Protein AF-A0A6G2V6T3-F1 (afdb_monomer)

Solvent-accessible surface area (backbone atoms only — not comparable to full-atom values): 23920 Å² total; per-residue (Å²): 106,76,46,55,56,53,33,56,78,58,73,50,61,97,69,52,36,27,87,66,43,69,69,43,69,66,48,55,52,43,40,43,58,43,51,72,74,43,66,86,85,70,82,71,44,48,43,54,63,55,35,51,49,52,37,50,53,50,50,23,40,53,30,24,53,53,44,42,63,89,67,80,68,56,73,69,55,39,53,53,42,13,56,49,45,45,53,40,51,52,49,50,31,48,53,16,72,42,96,53,80,52,29,32,46,56,68,62,43,41,72,65,27,36,65,92,70,36,39,34,62,24,39,48,72,73,45,58,37,37,85,45,94,85,22,28,29,47,59,51,59,70,57,38,18,47,57,25,16,78,67,52,61,57,69,63,47,46,33,73,54,38,49,64,74,54,61,73,78,86,75,85,75,86,70,80,81,72,87,77,86,86,71,85,83,73,78,79,74,76,77,69,81,81,74,74,64,65,57,79,85,68,46,52,27,56,40,38,29,49,56,47,40,26,71,78,64,33,61,65,55,34,41,49,55,49,42,53,32,54,58,45,52,74,60,41,75,81,76,79,89,73,74,91,59,94,86,78,82,79,84,46,72,54,36,54,57,46,32,49,47,49,49,51,59,37,50,50,63,41,58,63,32,66,88,37,45,68,50,51,52,52,52,35,53,50,27,30,50,37,2,58,76,48,71,20,72,18,42,39,79,73,41,43,76,67,41,40,71,51,74,68,52,42,43,56,59,70,68,62,46,50,56,50,43,66,61,34,37,42,22,28,37,54,98,65,99,63,74,77,64,74,31,43,60,43,50,48,53,52,46,35,71,76,38,40,81,69,39,48,48,60,43,53,71,34,62,82,37,74,55,55,33,31,48,59,93,85,53,92,71,64,55,24,50,16,55,51,39,52,51,49,48,63,76,49,37,88,76,46,52,70,59,43,52,54,31,32,62,73,56,74,39,73,73,32,52,57,51,50,64,74,72,109

Mean predicted aligned error: 9.25 Å

Structure (mmCIF, N/CA/C/O backbone):
data_AF-A0A6G2V6T3-F1
#
_entry.id   AF-A0A6G2V6T3-F1
#
loop_
_atom_site.group_PDB
_atom_site.id
_atom_site.type_symbol
_atom_site.label_atom_id
_atom_site.label_alt_id
_atom_site.label_comp_id
_atom_site.label_asym_id
_atom_site.label_entity_id
_atom_site.label_seq_id
_atom_site.pdbx_PDB_ins_code
_atom_site.Cartn_x
_atom_site.Cartn_y
_atom_site.Cartn_z
_atom_site.occupancy
_atom_site.B_iso_or_equiv
_atom_site.auth_seq_id
_atom_site.auth_comp_id
_atom_site.auth_asym_id
_atom_site.auth_atom_id
_atom_site.pdbx_PDB_model_num
ATOM 1 N N . GLY A 1 1 ? -10.743 -11.309 -11.842 1.00 56.31 1 GLY A N 1
ATOM 2 C CA . GLY A 1 1 ? -9.610 -11.530 -10.907 1.00 56.31 1 GLY A CA 1
ATOM 3 C C . GLY A 1 1 ? -10.075 -12.140 -9.587 1.00 56.31 1 GLY A C 1
ATOM 4 O O . GLY A 1 1 ? -11.272 -12.192 -9.345 1.00 56.31 1 GLY A O 1
ATOM 5 N N . GLN A 1 2 ? -9.161 -12.601 -8.718 1.00 62.03 2 GLN A N 1
ATOM 6 C CA . GLN A 1 2 ? -9.520 -13.155 -7.392 1.00 62.03 2 GLN A CA 1
ATOM 7 C C . GLN A 1 2 ? -10.295 -12.145 -6.517 1.00 62.03 2 GLN A C 1
ATOM 9 O O . GLN A 1 2 ? -11.253 -12.529 -5.854 1.00 62.03 2 GLN A O 1
ATOM 14 N N . ALA A 1 3 ? -9.945 -10.853 -6.586 1.00 60.94 3 ALA A N 1
ATOM 15 C CA . ALA A 1 3 ? -10.641 -9.782 -5.866 1.00 60.94 3 ALA A CA 1
ATOM 16 C C . ALA A 1 3 ? -12.095 -9.571 -6.335 1.00 60.94 3 ALA A C 1
ATOM 18 O O . ALA A 1 3 ? -12.978 -9.356 -5.512 1.00 60.94 3 ALA A O 1
ATOM 19 N N . GLU A 1 4 ? -12.374 -9.701 -7.637 1.00 64.94 4 GLU A N 1
ATOM 20 C CA . GLU A 1 4 ? -13.741 -9.597 -8.179 1.00 64.94 4 GLU A CA 1
ATOM 21 C C . GLU A 1 4 ? -14.636 -10.734 -7.677 1.00 64.94 4 GLU A C 1
ATOM 23 O O . GLU A 1 4 ? -15.743 -10.473 -7.222 1.00 64.94 4 GLU A O 1
ATOM 28 N N . ARG A 1 5 ? -14.125 -11.974 -7.657 1.00 70.31 5 ARG A N 1
ATOM 29 C CA . ARG A 1 5 ? -14.864 -13.131 -7.120 1.00 70.31 5 ARG A CA 1
ATOM 30 C C . ARG A 1 5 ? -15.135 -12.996 -5.621 1.00 70.31 5 ARG A C 1
ATOM 32 O O . ARG A 1 5 ? -16.217 -13.339 -5.158 1.00 70.31 5 ARG A O 1
ATOM 39 N N . ALA A 1 6 ? -14.165 -12.481 -4.861 1.00 72.25 6 ALA A N 1
ATOM 40 C CA . ALA A 1 6 ? -14.347 -12.206 -3.436 1.00 72.25 6 ALA A CA 1
ATOM 41 C C . ALA A 1 6 ? -15.413 -11.122 -3.202 1.00 72.25 6 ALA A C 1
ATOM 43 O O . ALA A 1 6 ? -16.252 -11.256 -2.317 1.00 72.25 6 ALA A O 1
ATOM 44 N N . ARG A 1 7 ? -15.414 -10.072 -4.031 1.00 76.06 7 ARG A N 1
ATOM 45 C CA . ARG A 1 7 ? -16.394 -8.983 -3.986 1.00 76.06 7 ARG A CA 1
ATOM 46 C C . ARG A 1 7 ? -17.814 -9.468 -4.312 1.00 76.06 7 ARG A C 1
ATOM 48 O O . ARG A 1 7 ? -18.748 -9.099 -3.605 1.00 76.06 7 ARG A O 1
ATOM 55 N N . GLU A 1 8 ? -17.967 -10.308 -5.335 1.00 77.19 8 GLU A N 1
ATOM 56 C CA . GLU A 1 8 ? -19.244 -10.939 -5.703 1.00 77.19 8 GLU A CA 1
ATOM 57 C C . GLU A 1 8 ? -19.779 -11.838 -4.584 1.00 77.19 8 GLU A C 1
ATOM 59 O O . GLU A 1 8 ? -20.947 -11.726 -4.218 1.00 77.19 8 GLU A O 1
ATOM 64 N N . GLY A 1 9 ? -18.918 -12.662 -3.977 1.00 79.62 9 GLY A N 1
ATOM 65 C CA . GLY A 1 9 ? -19.294 -13.517 -2.846 1.00 79.62 9 GLY A CA 1
ATOM 66 C C . GLY A 1 9 ? -19.734 -12.747 -1.594 1.00 79.62 9 GLY A C 1
ATOM 67 O O . GLY A 1 9 ? -20.492 -13.279 -0.789 1.00 79.62 9 GLY A O 1
ATOM 68 N N . LEU A 1 10 ? -19.294 -11.494 -1.445 1.00 82.50 10 LEU A N 1
ATOM 69 C CA . LEU A 1 10 ? -19.676 -10.591 -0.353 1.00 82.50 10 LEU A CA 1
ATOM 70 C C . LEU A 1 10 ? -20.855 -9.665 -0.710 1.00 82.50 10 LEU A C 1
ATOM 72 O O . LEU A 1 10 ? -21.220 -8.814 0.098 1.00 82.50 10 LEU A O 1
ATOM 76 N N . GLY A 1 11 ? -21.435 -9.783 -1.912 1.00 81.56 11 GLY A N 1
ATOM 77 C CA . GLY A 1 11 ? -22.571 -8.960 -2.344 1.00 81.56 11 GLY A CA 1
ATOM 78 C C . GLY A 1 11 ? -22.246 -7.473 -2.546 1.00 81.56 11 GLY A C 1
ATOM 79 O O . GLY A 1 11 ? -23.140 -6.630 -2.484 1.00 81.56 11 GLY A O 1
ATOM 80 N N . LEU A 1 12 ? -20.977 -7.119 -2.776 1.00 83.31 12 LEU A N 1
ATOM 81 C CA . LEU A 1 12 ? -20.542 -5.726 -2.914 1.00 83.31 12 LEU A CA 1
ATOM 82 C C . LEU A 1 12 ? -20.558 -5.261 -4.391 1.00 83.31 12 LEU A C 1
ATOM 84 O O . LEU A 1 12 ? -19.921 -5.889 -5.239 1.00 83.31 12 LEU A O 1
ATOM 88 N N . PRO A 1 13 ? -21.199 -4.127 -4.739 1.00 81.88 13 PRO A N 1
ATOM 89 C CA . PRO A 1 13 ? -21.112 -3.510 -6.072 1.00 81.88 13 PRO A CA 1
ATOM 90 C C . PRO A 1 13 ? -19.668 -3.194 -6.532 1.00 81.88 13 PRO A C 1
ATOM 92 O O . PRO A 1 13 ? -18.803 -2.985 -5.678 1.00 81.88 13 PRO A O 1
ATOM 95 N N . PRO A 1 14 ? -19.383 -3.110 -7.850 1.00 72.25 14 PRO A N 1
ATOM 96 C CA . PRO A 1 14 ? -18.026 -2.900 -8.390 1.00 72.25 14 PRO A CA 1
ATOM 97 C C . PRO A 1 14 ? -17.362 -1.606 -7.933 1.00 72.25 14 PRO A C 1
ATOM 99 O O . PRO A 1 14 ? -16.160 -1.585 -7.697 1.00 72.25 14 PRO A O 1
ATOM 102 N N . ASP A 1 15 ? -18.168 -0.586 -7.668 1.00 81.81 15 ASP A N 1
ATOM 103 C CA . ASP A 1 15 ? -17.712 0.740 -7.272 1.00 81.81 15 ASP A CA 1
ATOM 104 C C . ASP A 1 15 ? -17.878 0.999 -5.766 1.00 81.81 15 ASP A C 1
ATOM 106 O O . ASP A 1 15 ? -18.155 2.114 -5.327 1.00 81.81 15 ASP A O 1
ATOM 110 N N . SER A 1 16 ? -17.770 -0.050 -4.949 1.00 84.31 16 SER A N 1
ATOM 111 C CA . SER A 1 16 ? -18.015 0.056 -3.505 1.00 84.31 16 SER A CA 1
ATOM 112 C C . SER A 1 16 ? -16.891 0.725 -2.716 1.00 84.31 16 SER A C 1
ATOM 114 O O . SER A 1 16 ? -17.124 1.135 -1.584 1.00 84.31 16 SER A O 1
ATOM 116 N N . LEU A 1 17 ? -15.696 0.826 -3.294 1.00 88.88 17 LEU A N 1
ATOM 117 C CA . LEU A 1 17 ? -14.502 1.406 -2.681 1.00 88.88 17 LEU A CA 1
ATOM 118 C C . LEU A 1 17 ? -13.908 2.480 -3.594 1.00 88.88 17 LEU A C 1
ATOM 120 O O . LEU A 1 17 ? -14.140 2.481 -4.806 1.00 88.88 17 LEU A O 1
ATOM 124 N N . ALA A 1 18 ? -13.119 3.379 -3.012 1.00 88.62 18 ALA A N 1
ATOM 125 C CA . ALA A 1 18 ? -12.293 4.307 -3.772 1.00 88.62 18 ALA A CA 1
ATOM 126 C C . ALA A 1 18 ? -11.314 3.544 -4.685 1.00 88.62 18 ALA A C 1
ATOM 128 O O . ALA A 1 18 ? -10.826 2.460 -4.343 1.00 88.62 18 ALA A O 1
ATOM 129 N N . ALA A 1 19 ? -10.998 4.127 -5.844 1.00 85.00 19 ALA A N 1
ATOM 130 C CA . ALA A 1 19 ? -10.073 3.526 -6.801 1.00 85.00 19 ALA A CA 1
ATOM 131 C C . ALA A 1 19 ? -8.727 3.186 -6.131 1.00 85.00 19 ALA A C 1
ATOM 133 O O . ALA A 1 19 ? -8.138 4.012 -5.437 1.00 85.00 19 ALA A O 1
ATOM 134 N N . GLY A 1 20 ? -8.247 1.955 -6.334 1.00 80.88 20 GLY A N 1
ATOM 135 C CA . GLY A 1 20 ? -6.989 1.461 -5.766 1.00 80.88 20 GLY A CA 1
ATOM 136 C C . GLY A 1 20 ? -7.123 0.682 -4.451 1.00 80.88 20 GLY A C 1
ATOM 137 O O . GLY A 1 20 ? -6.195 -0.060 -4.114 1.00 80.88 20 GLY A O 1
ATOM 138 N N . HIS A 1 21 ? -8.263 0.768 -3.757 1.00 84.25 21 HIS A N 1
ATOM 139 C CA . HIS A 1 21 ? -8.524 0.085 -2.477 1.00 84.25 21 HIS A CA 1
ATOM 140 C C . HIS A 1 21 ? -9.318 -1.228 -2.613 1.00 84.25 21 HIS A C 1
ATOM 142 O O . HIS A 1 21 ? -9.466 -1.984 -1.656 1.00 84.25 21 HIS A O 1
ATOM 148 N N . ASP A 1 22 ? -9.778 -1.542 -3.819 1.00 76.88 22 ASP A N 1
ATOM 149 C CA . ASP A 1 22 ? -10.657 -2.657 -4.190 1.00 76.88 22 ASP A CA 1
ATOM 150 C C . ASP A 1 22 ? -9.998 -4.049 -4.190 1.00 76.88 22 ASP A C 1
ATOM 152 O O . ASP A 1 22 ? -10.670 -5.062 -4.380 1.00 76.88 22 ASP A O 1
ATOM 156 N N . ARG A 1 23 ? -8.681 -4.122 -3.972 1.00 73.88 23 ARG A N 1
ATOM 157 C CA . ARG A 1 23 ? -7.910 -5.376 -4.047 1.00 73.88 23 ARG A CA 1
ATOM 158 C C . ARG A 1 23 ? -7.679 -6.058 -2.705 1.00 73.88 23 ARG A C 1
ATOM 160 O O . ARG A 1 23 ? -7.246 -7.207 -2.703 1.00 73.88 23 ARG A O 1
ATOM 167 N N . HIS A 1 24 ? -7.909 -5.369 -1.588 1.00 82.50 24 HIS A N 1
ATOM 168 C CA . HIS A 1 24 ? -7.526 -5.873 -0.273 1.00 82.50 24 HIS A CA 1
ATOM 169 C C . HIS A 1 24 ? -8.640 -6.745 0.344 1.00 82.50 24 HIS A C 1
ATOM 171 O O . HIS A 1 24 ? -9.703 -6.209 0.672 1.00 82.50 24 HIS A O 1
ATOM 177 N N . PRO A 1 25 ? -8.432 -8.064 0.557 1.00 86.81 25 PRO A N 1
ATOM 178 C CA . PRO A 1 25 ? -9.495 -8.966 1.013 1.00 86.81 25 PRO A CA 1
ATOM 179 C C . PRO A 1 25 ? -10.106 -8.567 2.360 1.00 86.81 25 PRO A C 1
ATOM 181 O O . PRO A 1 25 ? -11.326 -8.603 2.509 1.00 86.81 25 PRO A O 1
ATOM 184 N N . LEU A 1 26 ? -9.278 -8.134 3.324 1.00 90.44 26 LEU A N 1
ATOM 185 C CA . LEU A 1 26 ? -9.786 -7.665 4.616 1.00 90.44 26 LEU A CA 1
ATOM 186 C C . LEU A 1 26 ? -10.679 -6.429 4.458 1.00 90.44 26 LEU A C 1
ATOM 188 O O . LEU A 1 26 ? -11.773 -6.409 5.006 1.00 90.44 26 LEU A O 1
ATOM 192 N N . THR A 1 27 ? -10.269 -5.428 3.672 1.00 92.12 27 THR A N 1
ATOM 193 C CA . THR A 1 27 ? -11.078 -4.223 3.431 1.00 92.12 27 THR A CA 1
ATOM 194 C C . THR A 1 27 ? -12.445 -4.569 2.850 1.00 92.12 27 THR A C 1
ATOM 196 O O . THR A 1 27 ? -13.445 -4.026 3.307 1.00 92.12 27 THR A O 1
ATOM 199 N N . LEU A 1 28 ? -12.513 -5.499 1.891 1.00 91.25 28 LEU A N 1
ATOM 200 C CA . LEU A 1 28 ? -13.787 -5.947 1.323 1.00 91.25 28 LEU A CA 1
ATOM 201 C C . LEU A 1 28 ? -14.679 -6.603 2.384 1.00 91.25 28 LEU A C 1
ATOM 203 O O . LEU A 1 28 ? -15.858 -6.274 2.479 1.00 91.25 28 LEU A O 1
ATOM 207 N N . ARG A 1 29 ? -14.117 -7.489 3.214 1.00 92.50 29 ARG A N 1
ATOM 208 C CA . ARG A 1 29 ? -14.864 -8.145 4.294 1.00 92.50 29 ARG A CA 1
ATOM 209 C C . ARG A 1 29 ? -15.392 -7.138 5.318 1.00 92.50 29 ARG A C 1
ATOM 211 O O . ARG A 1 29 ? -16.580 -7.153 5.619 1.00 92.50 29 ARG A O 1
ATOM 218 N N . LEU A 1 30 ? -14.534 -6.248 5.817 1.00 94.69 30 LEU A N 1
ATOM 219 C CA . LEU A 1 30 ? -14.933 -5.251 6.814 1.00 94.69 30 LEU A CA 1
ATOM 220 C C . LEU A 1 30 ? -15.953 -4.259 6.243 1.00 94.69 30 LEU A C 1
ATOM 222 O O . LEU A 1 30 ? -16.875 -3.862 6.949 1.00 94.69 30 LEU A O 1
ATOM 226 N N . LEU A 1 31 ? -15.845 -3.899 4.959 1.00 94.25 31 LEU A N 1
ATOM 227 C CA . LEU A 1 31 ? -16.850 -3.070 4.297 1.00 94.25 31 LEU A CA 1
ATOM 228 C C . LEU A 1 31 ? -18.212 -3.769 4.232 1.00 94.25 31 LEU A C 1
ATOM 230 O O . LEU A 1 31 ? -19.227 -3.110 4.446 1.00 94.25 31 LEU A O 1
ATOM 234 N N . ALA A 1 32 ? -18.249 -5.071 3.937 1.00 92.62 32 ALA A N 1
ATOM 235 C CA . ALA A 1 32 ? -19.496 -5.832 3.932 1.00 92.62 32 ALA A CA 1
ATOM 236 C C . ALA A 1 32 ? -20.159 -5.820 5.321 1.00 92.62 32 ALA A C 1
ATOM 238 O O . ALA A 1 32 ? -21.333 -5.475 5.427 1.00 92.62 32 ALA A O 1
ATOM 239 N N . GLU A 1 33 ? -19.384 -6.071 6.383 1.00 93.81 33 GLU A N 1
ATOM 240 C CA . GLU A 1 33 ? -19.866 -6.018 7.773 1.00 93.81 33 GLU A CA 1
ATOM 241 C C . GLU A 1 33 ? -20.376 -4.617 8.166 1.00 93.81 33 GLU A C 1
ATOM 243 O O . GLU A 1 33 ? -21.409 -4.482 8.824 1.00 93.81 33 GLU A O 1
ATOM 248 N N . VAL A 1 34 ? -19.680 -3.556 7.739 1.00 95.19 34 VAL A N 1
ATOM 249 C CA . VAL A 1 34 ? -20.107 -2.167 7.973 1.00 95.19 34 VAL A CA 1
ATOM 250 C C . VAL A 1 34 ? -21.399 -1.850 7.223 1.00 95.19 34 VAL A C 1
ATOM 252 O O . VAL A 1 34 ? -22.302 -1.249 7.799 1.00 95.19 34 VAL A O 1
ATOM 255 N N . ARG A 1 35 ? -21.524 -2.261 5.956 1.00 93.06 35 ARG A N 1
ATOM 256 C CA . ARG A 1 35 ? -22.726 -2.005 5.150 1.00 93.06 35 ARG A CA 1
ATOM 257 C C . ARG A 1 35 ? -23.951 -2.754 5.652 1.00 93.06 35 ARG A C 1
ATOM 259 O O . ARG A 1 35 ? -25.036 -2.195 5.592 1.00 93.06 35 ARG A O 1
ATOM 266 N N . GLU A 1 36 ? -23.781 -3.962 6.180 1.00 93.25 36 GLU A N 1
ATOM 267 C CA . GLU A 1 36 ? -24.866 -4.710 6.827 1.00 93.25 36 GLU A CA 1
ATOM 268 C C . GLU A 1 36 ? -25.407 -3.980 8.070 1.00 93.25 36 GLU A C 1
ATOM 270 O O . GLU A 1 36 ? -26.600 -4.035 8.362 1.00 93.25 36 GLU A O 1
ATOM 275 N N . ALA A 1 37 ? -24.543 -3.264 8.796 1.00 92.81 37 ALA A N 1
ATOM 276 C CA . ALA A 1 37 ? -24.926 -2.512 9.989 1.00 92.81 37 ALA A CA 1
ATOM 277 C C . ALA A 1 37 ? -25.510 -1.115 9.698 1.00 92.81 37 ALA A C 1
ATOM 279 O O . ALA A 1 37 ? -26.073 -0.486 10.599 1.00 92.81 37 ALA A O 1
ATOM 280 N N . LEU A 1 38 ? -25.353 -0.609 8.473 1.00 90.50 38 LEU A N 1
ATOM 281 C CA . LEU A 1 38 ? -25.844 0.699 8.045 1.00 90.50 38 LEU A CA 1
ATOM 282 C C . LEU A 1 38 ? -27.204 0.578 7.339 1.00 90.50 38 LEU A C 1
ATOM 284 O O . LEU A 1 38 ? -27.569 -0.500 6.870 1.00 90.50 38 LEU A O 1
ATOM 288 N N . PRO A 1 39 ? -27.979 1.675 7.232 1.00 89.69 39 PRO A N 1
ATOM 289 C CA . PRO A 1 39 ? -29.172 1.684 6.398 1.00 89.69 39 PRO A CA 1
ATOM 290 C C . PRO A 1 39 ? -28.855 1.245 4.957 1.00 89.69 39 PRO A C 1
ATOM 292 O O . PRO A 1 39 ? -27.795 1.625 4.432 1.00 89.69 39 PRO A O 1
ATOM 295 N N . PRO A 1 40 ? -29.772 0.506 4.298 1.00 82.94 40 PRO A N 1
ATOM 296 C CA . PRO A 1 40 ? -29.668 0.228 2.871 1.00 82.94 40 PRO A CA 1
ATOM 297 C C . PRO A 1 40 ? -29.412 1.519 2.083 1.00 82.94 40 PRO A C 1
ATOM 299 O O . PRO A 1 40 ? -29.881 2.590 2.469 1.00 82.94 40 PRO A O 1
ATOM 302 N N . ASP A 1 41 ? -28.639 1.417 1.002 1.00 80.00 41 ASP A N 1
ATOM 303 C CA . ASP A 1 41 ? -28.307 2.531 0.101 1.00 80.00 41 ASP A CA 1
ATOM 304 C C . ASP A 1 41 ? -27.472 3.672 0.712 1.00 80.00 41 ASP A C 1
ATOM 306 O O . ASP A 1 41 ? -27.398 4.759 0.136 1.00 80.00 41 ASP A O 1
ATOM 310 N N . THR A 1 42 ? -26.787 3.440 1.842 1.00 85.81 42 THR A N 1
ATOM 311 C CA . THR A 1 42 ? -25.828 4.420 2.379 1.00 85.81 42 THR A CA 1
ATOM 312 C C . THR A 1 42 ? -24.780 4.768 1.306 1.00 85.81 42 THR A C 1
ATOM 314 O O . THR A 1 42 ? -24.037 3.881 0.866 1.00 85.81 42 THR A O 1
ATOM 317 N N . PRO A 1 43 ? -24.704 6.038 0.859 1.00 82.50 43 PRO A N 1
ATOM 318 C CA . PRO A 1 43 ? -23.840 6.425 -0.246 1.00 82.50 43 PRO A CA 1
ATOM 319 C C . PRO A 1 43 ? -22.373 6.474 0.187 1.00 82.50 43 PRO A C 1
ATOM 321 O O . PRO A 1 43 ? -22.055 6.730 1.347 1.00 82.50 43 PRO A O 1
ATOM 324 N N . GLY A 1 44 ? -21.465 6.296 -0.773 1.00 87.25 44 GLY A N 1
ATOM 325 C CA . GLY A 1 44 ? -20.031 6.500 -0.571 1.00 87.25 44 GLY A CA 1
ATOM 326 C C . GLY A 1 44 ? -19.168 5.410 -1.196 1.00 87.25 44 GLY A C 1
ATOM 327 O O . GLY A 1 44 ? -19.592 4.267 -1.377 1.00 87.25 44 GLY A O 1
ATOM 328 N N . ARG A 1 45 ? -17.931 5.789 -1.519 1.00 91.50 45 ARG A N 1
ATOM 329 C CA . ARG A 1 45 ? -16.888 4.899 -2.038 1.00 91.50 45 ARG A CA 1
ATOM 330 C C . ARG A 1 45 ? -15.663 5.018 -1.131 1.00 91.50 45 ARG A C 1
ATOM 332 O O . ARG A 1 45 ? -14.713 5.696 -1.517 1.00 91.50 45 ARG A O 1
ATOM 339 N N . PRO A 1 46 ? -15.715 4.469 0.095 1.00 93.56 46 PRO A N 1
ATOM 340 C CA . PRO A 1 46 ? -14.671 4.715 1.073 1.00 93.56 46 PRO A CA 1
ATOM 341 C C . PRO A 1 46 ? -13.316 4.143 0.642 1.00 93.56 46 PRO A C 1
ATOM 343 O O . PRO A 1 46 ? -13.244 3.153 -0.091 1.00 93.56 46 PRO A O 1
ATOM 346 N N . GLY A 1 47 ? -12.233 4.757 1.106 1.00 91.31 47 GLY A N 1
ATOM 347 C CA . GLY A 1 47 ? -10.899 4.155 1.098 1.00 91.31 47 GLY A CA 1
ATOM 348 C C . GLY A 1 47 ? -10.750 3.078 2.179 1.00 91.31 47 GLY A C 1
ATOM 349 O O . GLY A 1 47 ? -11.594 2.938 3.065 1.00 91.31 47 GLY A O 1
ATOM 350 N N . THR A 1 48 ? -9.648 2.326 2.148 1.00 91.44 48 THR A N 1
ATOM 351 C CA . THR A 1 48 ? -9.355 1.264 3.136 1.00 91.44 48 THR A CA 1
ATOM 352 C C . THR A 1 48 ? -9.428 1.765 4.577 1.00 91.44 48 THR A C 1
ATOM 354 O O . THR A 1 48 ? -9.941 1.082 5.456 1.00 91.44 48 THR A O 1
ATOM 357 N N . GLU A 1 49 ? -8.943 2.970 4.829 1.00 90.81 49 GLU A N 1
ATOM 358 C CA . GLU A 1 49 ? -8.822 3.526 6.170 1.00 90.81 49 GLU A CA 1
ATOM 359 C C . GLU A 1 49 ? -10.137 4.092 6.686 1.00 90.81 49 GLU A C 1
ATOM 361 O O . GLU A 1 49 ? -10.402 4.020 7.881 1.00 90.81 49 GLU A O 1
ATOM 366 N N . GLU A 1 50 ? -10.985 4.595 5.791 1.00 93.69 50 GLU A N 1
ATOM 367 C CA . GLU A 1 50 ? -12.362 4.956 6.129 1.00 93.69 50 GLU A CA 1
ATOM 368 C C . GLU A 1 50 ? -13.165 3.702 6.481 1.00 93.69 50 GLU A C 1
ATOM 370 O O . GLU A 1 50 ? -13.940 3.723 7.434 1.00 93.69 50 GLU A O 1
ATOM 375 N N . VAL A 1 51 ? -12.920 2.582 5.789 1.00 95.69 51 VAL A N 1
ATOM 376 C CA . VAL A 1 51 ? -13.493 1.281 6.164 1.00 95.69 51 VAL A CA 1
ATOM 377 C C . VAL A 1 51 ? -12.984 0.819 7.526 1.00 95.69 51 VAL A C 1
ATOM 379 O O . VAL A 1 51 ? -13.785 0.380 8.346 1.00 95.69 51 VAL A O 1
ATOM 382 N N . PHE A 1 52 ? -11.682 0.930 7.803 1.00 95.81 52 PHE A N 1
ATOM 383 C CA . PHE A 1 52 ? -11.130 0.555 9.109 1.00 95.81 52 PHE A CA 1
ATOM 384 C C . PHE A 1 52 ? -11.680 1.430 10.242 1.00 95.81 52 PHE A 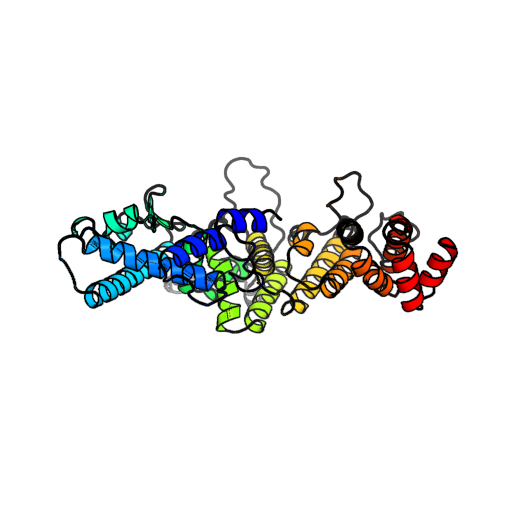C 1
ATOM 386 O O . PHE A 1 52 ? -12.033 0.897 11.293 1.00 95.81 52 PHE A O 1
ATOM 393 N N . ALA A 1 53 ? -11.827 2.738 10.018 1.00 95.62 53 ALA A N 1
ATOM 394 C CA . ALA A 1 53 ? -12.445 3.650 10.977 1.00 95.62 53 ALA A CA 1
ATOM 395 C C . ALA A 1 53 ? -13.923 3.313 11.218 1.00 95.62 53 ALA A C 1
ATOM 397 O O . ALA A 1 53 ? -14.327 3.140 12.365 1.00 95.62 53 ALA A O 1
ATOM 398 N N . ALA A 1 54 ? -14.709 3.127 10.153 1.00 96.62 54 ALA A N 1
ATOM 399 C CA . ALA A 1 54 ? -16.123 2.775 10.266 1.00 96.62 54 ALA A CA 1
ATOM 400 C C . ALA A 1 54 ? -16.331 1.410 10.942 1.00 96.62 54 ALA A C 1
ATOM 402 O O . ALA A 1 54 ? -17.240 1.249 11.757 1.00 96.62 54 ALA A O 1
ATOM 403 N N . HIS A 1 55 ? -15.471 0.433 10.644 1.00 97.00 55 HIS A N 1
ATOM 404 C CA . HIS A 1 55 ? -15.485 -0.859 11.319 1.00 97.00 55 HIS A CA 1
ATOM 405 C C . HIS A 1 55 ? -15.143 -0.708 12.806 1.00 97.00 55 HIS A C 1
ATOM 407 O O . HIS A 1 55 ? -15.865 -1.237 13.647 1.00 97.00 55 HIS A O 1
ATOM 413 N N . LEU A 1 56 ? -14.106 0.058 13.161 1.00 97.56 56 LEU A N 1
ATOM 414 C CA . LEU A 1 56 ? -13.759 0.314 14.560 1.00 97.56 56 LEU A CA 1
ATOM 415 C C . LEU A 1 56 ? 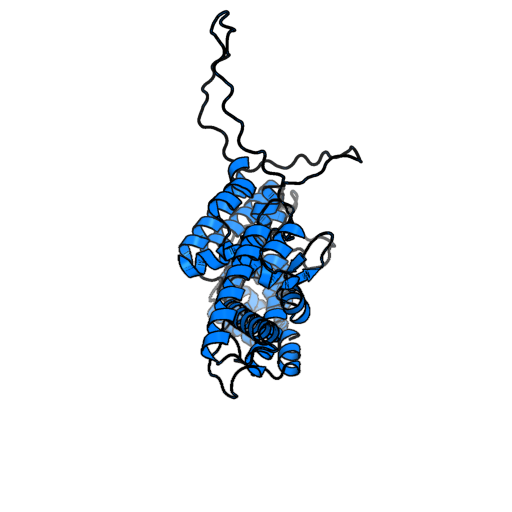-14.908 0.990 15.327 1.00 97.56 56 LEU A C 1
ATOM 417 O O . LEU A 1 56 ? -15.221 0.571 16.444 1.00 97.56 56 LEU A O 1
ATOM 421 N N . ASP A 1 57 ? -15.563 1.985 14.728 1.00 97.31 57 ASP A N 1
ATOM 422 C CA . ASP A 1 57 ? -16.727 2.658 15.313 1.00 97.31 57 ASP A CA 1
ATOM 423 C C . ASP A 1 57 ? -17.894 1.683 15.528 1.00 97.31 57 ASP A C 1
ATOM 425 O O . ASP A 1 57 ? -18.506 1.669 16.604 1.00 97.31 57 ASP A O 1
ATOM 429 N N . LEU A 1 58 ? -18.165 0.813 14.547 1.00 97.19 58 LEU A N 1
ATOM 430 C CA . LEU A 1 58 ? -19.161 -0.254 14.658 1.00 97.19 58 LEU A CA 1
ATOM 431 C C . LEU A 1 58 ? -18.829 -1.216 15.808 1.00 97.19 58 LEU A C 1
ATOM 433 O O . LEU A 1 58 ? -19.707 -1.535 16.614 1.00 97.19 58 LEU A O 1
ATOM 437 N N . MET A 1 59 ? -17.571 -1.644 15.928 1.00 98.06 59 MET A N 1
ATOM 438 C CA . MET A 1 59 ? -17.124 -2.518 17.014 1.00 98.06 59 MET A CA 1
ATOM 439 C C . MET A 1 59 ? -17.282 -1.845 18.378 1.00 98.06 59 MET A C 1
ATOM 441 O O . MET A 1 59 ? -17.832 -2.443 19.304 1.00 98.06 59 MET A O 1
ATOM 445 N N . CYS A 1 60 ? -16.887 -0.577 18.506 1.00 98.19 60 CYS A N 1
ATOM 446 C CA . CYS A 1 60 ? -17.046 0.183 19.746 1.00 98.19 60 CYS A CA 1
ATOM 447 C C . CYS A 1 60 ? -18.522 0.343 20.133 1.00 98.19 60 CYS A C 1
ATOM 449 O O . CYS A 1 60 ? -18.866 0.250 21.315 1.00 98.19 60 CYS A O 1
ATOM 451 N N . LEU A 1 61 ? -19.408 0.530 19.149 1.00 97.12 61 LEU A N 1
ATOM 452 C CA . LEU A 1 61 ? -20.851 0.579 19.363 1.00 97.12 61 LEU A CA 1
ATOM 453 C C . LEU A 1 61 ? -21.408 -0.771 19.836 1.00 97.12 61 LEU A C 1
ATOM 455 O O . LEU A 1 61 ? -22.141 -0.803 20.826 1.00 97.12 61 LEU A O 1
ATOM 459 N N . ARG A 1 62 ? -21.043 -1.882 19.182 1.00 97.06 62 ARG A N 1
ATOM 460 C CA . ARG A 1 62 ? -21.472 -3.238 19.576 1.00 97.06 62 ARG A CA 1
ATOM 461 C C . ARG A 1 62 ? -21.006 -3.593 20.990 1.00 97.06 62 ARG A C 1
ATOM 463 O O . ARG A 1 62 ? -21.809 -4.042 21.810 1.00 97.06 62 ARG A O 1
ATOM 470 N N . ILE A 1 63 ? -19.749 -3.290 21.314 1.00 97.81 63 ILE A N 1
ATOM 471 C CA . ILE A 1 63 ? -19.183 -3.479 22.657 1.00 97.81 63 ILE A CA 1
ATOM 472 C C . ILE A 1 63 ? -19.953 -2.644 23.688 1.00 97.81 63 ILE A C 1
ATOM 474 O O . ILE A 1 63 ? -20.334 -3.163 24.736 1.00 97.81 63 ILE A O 1
ATOM 478 N N . ALA A 1 64 ? -20.247 -1.373 23.397 1.00 97.00 64 ALA A N 1
ATOM 479 C CA . ALA A 1 64 ? -21.018 -0.513 24.294 1.00 97.00 64 ALA A CA 1
ATOM 480 C C . ALA A 1 64 ? -22.444 -1.033 24.539 1.00 97.00 64 ALA A C 1
ATOM 482 O O . ALA A 1 64 ? -22.907 -1.044 25.681 1.00 97.00 64 ALA A O 1
ATOM 483 N N . VAL A 1 65 ? -23.132 -1.497 23.490 1.00 95.38 65 VAL A N 1
ATOM 484 C CA . VAL A 1 65 ? -24.456 -2.130 23.607 1.00 95.38 65 VAL A CA 1
ATOM 485 C C . VAL A 1 65 ? -24.385 -3.361 24.510 1.00 95.38 65 VAL A C 1
ATOM 487 O O . VAL A 1 65 ? -25.236 -3.527 25.384 1.00 95.38 65 VAL A O 1
ATOM 490 N N . ARG A 1 66 ? -23.348 -4.189 24.354 1.00 95.38 66 ARG A N 1
ATOM 491 C CA . ARG A 1 66 ? -23.152 -5.397 25.161 1.00 95.38 66 ARG A CA 1
ATOM 492 C C . ARG A 1 66 ? -22.828 -5.092 26.621 1.00 95.38 66 ARG A C 1
ATOM 494 O O . ARG A 1 66 ? -23.409 -5.718 27.498 1.00 95.38 66 ARG A O 1
ATOM 501 N N . ILE A 1 67 ? -21.964 -4.115 26.896 1.00 95.19 67 ILE A N 1
ATOM 502 C CA . ILE A 1 67 ? -21.662 -3.668 28.268 1.00 95.19 67 ILE A CA 1
ATOM 503 C C . ILE A 1 67 ? -22.928 -3.157 28.957 1.00 95.19 67 ILE A C 1
ATOM 505 O O . ILE A 1 67 ? -23.141 -3.398 30.142 1.00 95.19 67 ILE A O 1
ATOM 509 N N . ALA A 1 68 ? -23.784 -2.448 28.223 1.00 93.31 68 ALA A N 1
ATOM 510 C CA . ALA A 1 68 ? -25.000 -1.895 28.792 1.00 93.31 68 ALA A CA 1
ATOM 511 C C . ALA A 1 68 ? -26.183 -2.878 28.828 1.00 93.31 68 ALA A C 1
ATOM 513 O O . ALA A 1 68 ? -27.274 -2.507 29.288 1.00 93.31 68 ALA A O 1
ATOM 514 N N . ALA A 1 69 ? -25.984 -4.126 28.387 1.00 85.81 69 ALA A N 1
ATOM 515 C CA . ALA A 1 69 ? -26.985 -5.176 28.475 1.00 85.81 69 ALA A CA 1
ATOM 516 C C . ALA A 1 69 ? -27.398 -5.361 29.946 1.00 85.81 69 ALA A C 1
ATOM 518 O O . ALA A 1 69 ? -26.595 -5.720 30.799 1.00 85.81 69 ALA A O 1
ATOM 519 N N . GLY A 1 70 ? -28.659 -5.049 30.254 1.00 78.81 70 GLY A N 1
ATOM 520 C CA . GLY A 1 70 ? -29.216 -5.112 31.611 1.00 78.81 70 GLY A CA 1
ATOM 521 C C . GLY A 1 70 ? -29.560 -3.760 32.246 1.00 78.81 70 GLY A C 1
ATOM 522 O O . GLY A 1 70 ? -30.350 -3.735 33.182 1.00 78.81 70 GLY A O 1
ATOM 523 N N . THR A 1 71 ? -29.070 -2.632 31.714 1.00 81.44 71 THR A N 1
ATOM 524 C CA . THR A 1 71 ? -29.339 -1.285 32.280 1.00 81.44 71 THR A CA 1
ATOM 525 C C . THR A 1 71 ? -30.327 -0.436 31.467 1.00 81.44 71 THR A C 1
ATOM 527 O O . THR A 1 71 ? -30.655 0.673 31.880 1.00 81.44 71 THR A O 1
ATOM 530 N N . ARG A 1 72 ? -30.831 -0.956 30.331 1.00 78.19 72 ARG A N 1
ATOM 531 C CA . ARG A 1 72 ? -31.750 -0.279 29.381 1.00 78.19 72 ARG A CA 1
ATOM 532 C C . ARG A 1 72 ? -31.400 1.211 29.147 1.00 78.19 72 ARG A C 1
ATOM 534 O O . ARG A 1 72 ? -32.261 2.075 29.318 1.00 78.19 72 ARG A O 1
ATOM 541 N N . PRO A 1 73 ? -30.148 1.544 28.783 1.00 84.06 73 PRO A N 1
ATOM 542 C CA . PRO A 1 73 ? -29.747 2.934 28.576 1.00 84.06 73 PRO A CA 1
ATOM 543 C C . PRO A 1 73 ? -30.441 3.553 27.354 1.00 84.06 73 PRO A C 1
ATOM 545 O O . PRO A 1 73 ? -30.717 2.881 26.361 1.00 84.06 73 PRO A O 1
ATOM 548 N N . GLY A 1 74 ? -30.645 4.871 27.380 1.00 89.31 74 GLY A N 1
ATOM 549 C CA . GLY A 1 74 ? -31.058 5.610 26.186 1.00 89.31 74 GLY A CA 1
ATOM 550 C C . GLY A 1 74 ? -29.951 5.672 25.111 1.00 89.31 74 GLY A C 1
ATOM 551 O O . GLY A 1 74 ? -28.765 5.549 25.439 1.00 89.31 74 GLY A O 1
ATOM 552 N N . PRO A 1 75 ? -30.285 5.961 23.837 1.00 89.62 75 PRO A N 1
ATOM 553 C CA . PRO A 1 75 ? -29.326 5.960 22.720 1.00 89.62 75 PRO A CA 1
ATOM 554 C C . PRO A 1 75 ? -28.097 6.863 22.918 1.00 89.62 75 PRO A C 1
ATOM 556 O O . PRO A 1 75 ? -26.978 6.509 22.552 1.00 89.62 75 PRO A O 1
ATOM 559 N N . THR A 1 76 ? -28.269 8.033 23.539 1.00 92.62 76 THR A N 1
ATOM 560 C CA . THR A 1 76 ? -27.161 8.967 23.810 1.00 92.62 76 THR A CA 1
ATOM 561 C C . THR A 1 76 ? -26.177 8.425 24.849 1.00 92.62 76 THR A C 1
ATOM 563 O O . THR A 1 76 ? -24.977 8.682 24.752 1.00 92.62 76 THR A O 1
ATOM 566 N N . ALA A 1 77 ? -26.654 7.649 25.825 1.00 93.62 77 ALA A N 1
ATOM 567 C CA . ALA A 1 77 ? -25.785 7.008 26.806 1.00 93.62 77 ALA A CA 1
ATOM 568 C C . ALA A 1 77 ? -24.948 5.893 26.160 1.00 93.62 77 ALA A C 1
ATOM 570 O O . ALA A 1 77 ? -23.752 5.810 26.433 1.00 93.62 77 ALA A O 1
ATOM 571 N N . VAL A 1 78 ? -25.534 5.120 25.236 1.00 94.56 78 VAL A N 1
ATOM 572 C CA . VAL A 1 78 ? -24.805 4.114 24.442 1.00 94.56 78 VAL A CA 1
ATOM 573 C C . VAL A 1 78 ? -23.726 4.770 23.582 1.00 94.56 78 VAL A C 1
ATOM 575 O O . VAL A 1 78 ? -22.583 4.329 23.614 1.00 94.56 78 VAL A O 1
ATOM 578 N N . ARG A 1 79 ? -24.033 5.874 22.887 1.00 94.44 79 ARG A N 1
ATOM 579 C CA . ARG A 1 79 ? -23.030 6.617 22.097 1.00 94.44 79 ARG A CA 1
ATOM 580 C C . ARG A 1 79 ? -21.866 7.132 22.945 1.00 94.44 79 ARG A C 1
ATOM 582 O O . ARG A 1 79 ? -20.712 7.001 22.553 1.00 94.44 79 ARG A O 1
ATOM 589 N N . ARG A 1 80 ? -22.149 7.681 24.131 1.00 96.62 80 ARG A N 1
ATOM 590 C CA . ARG A 1 80 ? -21.100 8.106 25.075 1.00 96.62 80 ARG A CA 1
ATOM 591 C C . ARG A 1 80 ? -20.244 6.937 25.557 1.00 96.62 80 ARG A C 1
ATOM 593 O O . ARG A 1 80 ? -19.039 7.099 25.728 1.00 96.62 80 ARG A O 1
ATOM 600 N N . LEU A 1 81 ? -20.859 5.781 25.798 1.00 96.81 81 LEU A N 1
ATOM 601 C CA . LEU A 1 81 ? -20.139 4.572 26.178 1.00 96.81 81 LEU A CA 1
ATOM 602 C C . LEU A 1 81 ? -19.267 4.065 25.023 1.00 96.81 81 LEU A C 1
ATOM 604 O O . LEU A 1 81 ? -18.104 3.769 25.261 1.00 96.81 81 LEU A O 1
ATOM 608 N N . ALA A 1 82 ? -19.772 4.067 23.788 1.00 97.62 82 ALA A N 1
ATOM 609 C CA . ALA A 1 82 ? -19.003 3.719 22.594 1.00 97.62 82 ALA A CA 1
ATOM 610 C C . ALA A 1 82 ? -17.780 4.631 22.420 1.00 97.62 82 ALA A C 1
ATOM 612 O O . ALA A 1 82 ? -16.677 4.135 22.223 1.00 97.62 82 ALA A O 1
ATOM 613 N N . ALA A 1 83 ? -17.932 5.946 22.615 1.00 97.88 83 ALA A N 1
ATOM 614 C CA . ALA A 1 83 ? -16.804 6.881 22.602 1.00 97.88 83 ALA A CA 1
ATOM 615 C C . ALA A 1 83 ? -15.768 6.576 23.703 1.00 97.88 83 ALA A C 1
ATOM 617 O O . ALA A 1 83 ? -14.564 6.701 23.485 1.00 97.88 83 ALA A O 1
ATOM 618 N N . ARG A 1 84 ? -16.214 6.136 24.889 1.00 97.88 84 ARG A N 1
ATOM 619 C CA . ARG A 1 84 ? -15.303 5.703 25.958 1.00 97.88 84 ARG A CA 1
ATOM 620 C C . ARG A 1 84 ? -14.582 4.402 25.599 1.00 97.88 84 ARG A C 1
ATOM 622 O O . ARG A 1 84 ? -13.388 4.308 25.861 1.00 97.88 84 ARG A O 1
ATOM 629 N N . VAL A 1 85 ? -15.284 3.435 25.004 1.00 98.19 85 VAL A N 1
ATOM 630 C CA . VAL A 1 85 ? -14.687 2.190 24.492 1.00 98.19 85 VAL A CA 1
ATOM 631 C C . VAL A 1 85 ? -13.626 2.518 23.446 1.00 98.19 85 VAL A C 1
ATOM 633 O O . VAL A 1 85 ? -12.500 2.058 23.588 1.00 98.19 85 VAL A O 1
ATOM 636 N N . ALA A 1 86 ? -13.932 3.386 22.479 1.00 97.75 86 ALA A N 1
ATOM 637 C CA . ALA A 1 86 ? -12.968 3.841 21.480 1.00 97.75 86 ALA A CA 1
ATOM 638 C C . ALA A 1 86 ? -11.711 4.438 22.137 1.00 97.75 86 ALA A C 1
ATOM 640 O O . ALA A 1 86 ? -10.595 4.055 21.793 1.00 97.75 86 ALA A O 1
ATOM 641 N N . GLY A 1 87 ? -11.875 5.293 23.154 1.00 97.75 87 GLY A N 1
ATOM 642 C CA . GLY A 1 87 ? -10.753 5.823 23.937 1.00 97.75 87 GLY A CA 1
ATOM 643 C C . GLY A 1 87 ? -9.874 4.733 24.567 1.00 97.75 87 GLY A C 1
ATOM 644 O O . GLY A 1 87 ? -8.653 4.792 24.439 1.00 97.75 87 GLY A O 1
ATOM 645 N N . GLN A 1 88 ? -10.475 3.708 25.185 1.00 98.00 88 GLN A N 1
ATOM 646 C CA . GLN A 1 88 ? -9.729 2.573 25.754 1.00 98.00 88 GLN A CA 1
ATOM 647 C C . GLN A 1 88 ? -9.034 1.729 24.679 1.00 98.00 88 GLN A C 1
ATOM 649 O O . GLN A 1 88 ? -7.924 1.254 24.891 1.00 98.00 88 GLN A O 1
ATOM 654 N N . VAL A 1 89 ? -9.643 1.573 23.502 1.00 97.81 89 VAL A N 1
ATOM 655 C CA . VAL A 1 89 ? -9.038 0.852 22.372 1.00 97.81 89 VAL A CA 1
ATOM 656 C C . VAL A 1 89 ? -7.827 1.604 21.815 1.00 97.81 89 VAL A C 1
ATOM 658 O O . VAL A 1 89 ? -6.799 0.988 21.532 1.00 97.81 89 VAL A O 1
ATOM 661 N N . HIS A 1 90 ? -7.900 2.932 21.708 1.00 97.50 90 HIS A N 1
ATOM 662 C CA . HIS A 1 90 ? -6.743 3.747 21.333 1.00 97.50 90 HIS A CA 1
ATOM 663 C C . HIS A 1 90 ? -5.622 3.656 22.375 1.00 97.50 90 HIS A C 1
ATOM 665 O O . HIS A 1 90 ? -4.454 3.594 21.994 1.00 97.50 90 HIS A O 1
ATOM 671 N N . GLU A 1 91 ? -5.956 3.606 23.664 1.00 97.00 91 GLU A N 1
ATOM 672 C CA . GLU A 1 91 ? -4.961 3.407 24.719 1.00 97.00 91 GLU A CA 1
ATOM 673 C C . GLU A 1 91 ? -4.348 1.997 24.671 1.00 97.00 91 GLU A C 1
ATOM 675 O O . GLU A 1 91 ? -3.130 1.852 24.761 1.00 97.00 91 GLU A O 1
ATOM 680 N N . ALA A 1 92 ? -5.148 0.961 24.404 1.00 96.06 92 ALA A N 1
ATOM 681 C CA . ALA A 1 92 ? -4.652 -0.393 24.165 1.00 96.06 92 ALA A CA 1
ATOM 682 C C . ALA A 1 92 ? -3.667 -0.429 22.987 1.00 96.06 92 ALA A C 1
ATOM 684 O O . ALA A 1 92 ? -2.576 -0.987 23.111 1.00 96.06 92 ALA A O 1
ATOM 685 N N . ALA A 1 93 ? -4.003 0.220 21.867 1.00 95.50 93 ALA A N 1
ATOM 686 C CA . ALA A 1 93 ? -3.116 0.333 20.712 1.00 95.50 93 ALA A CA 1
ATOM 687 C C . ALA A 1 93 ? -1.805 1.061 21.054 1.00 95.50 93 ALA A C 1
ATOM 689 O O . ALA A 1 93 ? -0.735 0.595 20.669 1.00 95.50 93 ALA A O 1
ATOM 690 N N . ARG A 1 94 ? -1.859 2.155 21.827 1.00 93.75 94 ARG A N 1
ATOM 691 C CA . ARG A 1 94 ? -0.658 2.853 22.314 1.00 93.75 94 ARG A CA 1
ATOM 692 C C . ARG A 1 94 ? 0.227 1.923 23.148 1.00 93.75 94 ARG A C 1
ATOM 694 O O . ARG A 1 94 ? 1.431 1.870 22.915 1.00 93.75 94 ARG A O 1
ATOM 701 N N . ARG A 1 95 ? -0.350 1.160 24.082 1.00 92.62 95 ARG A N 1
ATOM 702 C CA . ARG A 1 95 ? 0.406 0.223 24.933 1.00 92.62 95 ARG A CA 1
ATOM 703 C C . ARG A 1 95 ? 1.012 -0.944 24.142 1.00 92.62 95 ARG A C 1
ATOM 705 O O . ARG A 1 95 ? 2.119 -1.365 24.463 1.00 92.62 95 ARG A O 1
ATOM 712 N N . CYS A 1 96 ? 0.368 -1.387 23.057 1.00 90.69 96 CYS A N 1
ATOM 713 C CA . CYS A 1 96 ? 0.909 -2.411 22.147 1.00 90.69 96 CYS A CA 1
ATOM 714 C C . CYS A 1 96 ? 2.180 -1.961 21.391 1.00 90.69 96 CYS A C 1
ATOM 716 O O . CYS A 1 96 ? 2.925 -2.800 20.882 1.00 90.69 96 CYS A O 1
ATOM 718 N N . LEU A 1 97 ? 2.456 -0.654 21.293 1.00 87.56 97 LEU A N 1
ATOM 719 C CA . LEU A 1 97 ? 3.726 -0.144 20.747 1.00 87.56 97 LEU A CA 1
ATOM 720 C C . LEU A 1 97 ? 4.895 -0.263 21.737 1.00 87.56 97 LEU A C 1
ATOM 722 O O . LEU A 1 97 ? 6.047 -0.093 21.342 1.00 87.56 97 LEU A O 1
ATOM 726 N N . GLY A 1 98 ? 4.606 -0.531 23.012 1.00 79.75 98 GLY A N 1
ATOM 727 C CA . GLY A 1 98 ? 5.606 -0.737 24.049 1.00 79.75 98 GLY A CA 1
ATOM 728 C C . GLY A 1 98 ? 6.401 -2.043 23.881 1.00 79.75 98 GLY A C 1
ATOM 729 O O . GLY A 1 98 ? 6.259 -2.762 22.891 1.00 79.75 98 GLY A O 1
ATOM 730 N N . PRO A 1 99 ? 7.235 -2.401 24.873 1.00 68.12 99 PRO A N 1
ATOM 731 C CA . PRO A 1 99 ? 8.156 -3.542 24.793 1.00 68.12 99 PRO A CA 1
ATOM 732 C C . PRO A 1 99 ? 7.468 -4.917 24.676 1.00 68.12 99 PRO A C 1
ATOM 734 O O . PRO A 1 99 ? 8.148 -5.910 24.425 1.00 68.12 99 PRO A O 1
ATOM 737 N N . GLY A 1 100 ? 6.138 -4.984 24.810 1.00 64.69 100 GLY A N 1
ATOM 738 C CA . GLY A 1 100 ? 5.312 -6.192 24.701 1.00 64.69 100 GLY A CA 1
ATOM 739 C C . GLY A 1 100 ? 5.129 -6.750 23.283 1.00 64.69 100 GLY A C 1
ATOM 740 O O . GLY A 1 100 ? 4.224 -7.541 23.064 1.00 64.69 100 GLY A O 1
ATOM 741 N N . GLN A 1 101 ? 5.952 -6.350 22.308 1.00 72.25 101 GLN A N 1
ATOM 742 C CA . GLN A 1 101 ? 5.974 -6.929 20.954 1.00 72.25 101 GLN A CA 1
ATOM 743 C C . GLN A 1 101 ? 4.619 -6.933 20.225 1.00 72.25 101 GLN A C 1
ATOM 745 O O . GLN A 1 101 ? 4.320 -7.840 19.455 1.00 72.25 101 GLN A O 1
ATOM 750 N N . GLY A 1 102 ? 3.795 -5.902 20.427 1.00 77.12 102 GLY A N 1
ATOM 751 C CA . GLY A 1 102 ? 2.468 -5.828 19.805 1.00 77.12 102 GLY A CA 1
ATOM 752 C C . GLY A 1 102 ? 1.359 -6.543 20.567 1.00 77.12 102 GLY A C 1
ATOM 753 O O . GLY A 1 102 ? 0.205 -6.446 20.150 1.00 77.12 102 GLY A O 1
ATOM 754 N N . GLU A 1 103 ? 1.683 -7.205 21.676 1.00 86.94 103 GLU A N 1
ATOM 755 C CA . GLU A 1 103 ? 0.715 -7.751 22.619 1.00 86.94 103 GLU A CA 1
ATOM 756 C C . GLU A 1 103 ? 0.462 -6.763 23.763 1.00 86.94 103 GLU A C 1
ATOM 758 O O . GLU A 1 103 ? 1.355 -6.063 24.250 1.00 86.94 103 GLU A O 1
ATOM 763 N N . LEU A 1 104 ? -0.789 -6.730 24.207 1.00 92.56 104 LEU A N 1
ATOM 764 C CA . LEU A 1 104 ? -1.205 -6.124 25.457 1.00 92.56 104 LEU A CA 1
ATOM 765 C C . LEU A 1 104 ? -1.136 -7.197 26.541 1.00 92.56 104 LEU A C 1
ATOM 767 O O . LEU A 1 104 ? -1.857 -8.197 26.473 1.00 92.56 104 LEU A O 1
ATOM 771 N N . ASP A 1 105 ? -0.280 -7.004 27.541 1.00 91.94 105 ASP A N 1
ATOM 772 C CA . ASP A 1 105 ? -0.195 -7.951 28.649 1.00 91.94 105 ASP A CA 1
ATOM 773 C C . ASP A 1 105 ? -1.519 -8.030 29.434 1.00 91.94 105 ASP A C 1
ATOM 775 O O . ASP A 1 105 ? -2.397 -7.164 29.354 1.00 91.94 105 ASP A O 1
ATOM 779 N N . ARG A 1 106 ? -1.684 -9.108 30.205 1.00 93.25 106 ARG A N 1
ATOM 780 C CA . ARG A 1 106 ? -2.936 -9.378 30.920 1.00 93.25 106 ARG A CA 1
ATOM 781 C C . ARG A 1 106 ? -3.285 -8.312 31.964 1.00 93.25 106 ARG A C 1
ATOM 783 O O . ARG A 1 106 ? -4.471 -8.093 32.204 1.00 93.25 106 ARG A O 1
ATOM 790 N N . ALA A 1 107 ? -2.288 -7.682 32.586 1.00 93.38 107 ALA A N 1
ATOM 791 C CA . ALA A 1 107 ? -2.515 -6.658 33.600 1.00 93.38 107 ALA A CA 1
ATOM 792 C C . ALA A 1 107 ? -3.005 -5.359 32.949 1.00 93.38 107 ALA A C 1
ATOM 794 O O . ALA A 1 107 ? -4.022 -4.810 33.367 1.00 93.38 107 ALA A O 1
ATOM 795 N N . ALA A 1 108 ? -2.348 -4.930 31.872 1.00 94.06 108 ALA A N 1
ATOM 796 C CA . ALA A 1 108 ? -2.748 -3.783 31.075 1.00 94.06 108 ALA A CA 1
ATOM 797 C C . ALA A 1 108 ? -4.121 -3.995 30.417 1.00 94.06 108 ALA A C 1
ATOM 799 O O . ALA A 1 108 ? -4.916 -3.062 30.354 1.00 94.06 108 ALA A O 1
ATOM 800 N N . PHE A 1 109 ? -4.440 -5.215 29.972 1.00 96.06 109 PHE A N 1
ATOM 801 C CA . PHE A 1 109 ? -5.775 -5.537 29.466 1.00 96.06 109 PHE A CA 1
ATOM 802 C C . PHE A 1 109 ? -6.854 -5.388 30.542 1.00 96.06 109 PHE A C 1
ATOM 804 O O . PHE A 1 109 ? -7.866 -4.746 30.279 1.00 96.06 109 PHE A O 1
ATOM 811 N N . GLU A 1 110 ? -6.645 -5.930 31.747 1.00 96.19 110 GLU A N 1
ATOM 812 C CA . GLU A 1 110 ? -7.630 -5.813 32.835 1.00 96.19 110 GLU A CA 1
ATOM 813 C C . GLU A 1 110 ? -7.809 -4.369 33.319 1.00 96.19 110 GLU A C 1
ATOM 815 O O . GLU A 1 110 ? -8.909 -3.972 33.697 1.00 96.19 110 GLU A O 1
ATOM 820 N N . GLU A 1 111 ? -6.746 -3.565 33.283 1.00 96.44 111 GLU A N 1
ATOM 821 C CA . GLU A 1 111 ? -6.819 -2.142 33.613 1.00 96.44 111 GLU A CA 1
ATOM 822 C C . GLU A 1 111 ? -7.722 -1.374 32.633 1.00 96.44 111 GLU A C 1
ATOM 824 O O . GLU A 1 111 ? -8.555 -0.570 33.057 1.00 96.44 111 GLU A O 1
ATOM 829 N N . LEU A 1 112 ? -7.585 -1.636 31.328 1.00 96.81 112 LEU A N 1
ATOM 830 C CA . LEU A 1 112 ? -8.355 -0.955 30.280 1.00 96.81 112 LEU A CA 1
ATOM 8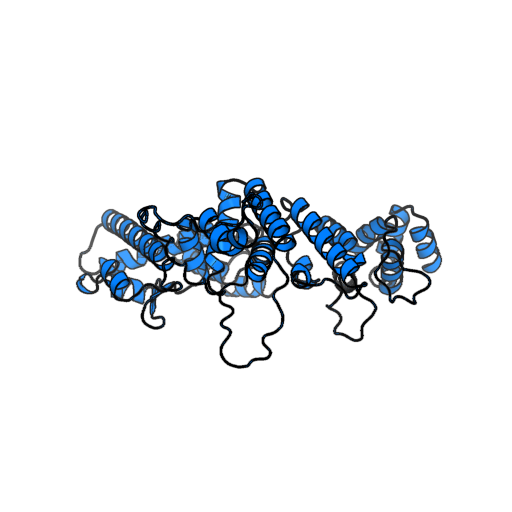31 C C . LEU A 1 112 ? -9.773 -1.526 30.121 1.00 96.81 112 LEU A C 1
ATOM 833 O O . LEU A 1 112 ? -10.719 -0.793 29.817 1.00 96.81 112 LEU A O 1
ATOM 837 N N . PHE A 1 113 ? -9.936 -2.832 30.337 1.00 97.38 113 PHE A N 1
ATOM 838 C CA . PHE A 1 113 ? -11.184 -3.565 30.136 1.00 97.38 113 PHE A CA 1
ATOM 839 C C . PHE A 1 113 ? -11.508 -4.446 31.351 1.00 97.38 113 PHE A C 1
ATOM 841 O O . PHE A 1 113 ? -11.353 -5.662 31.278 1.00 97.38 113 PHE A O 1
ATOM 848 N N . PRO A 1 114 ? -12.024 -3.884 32.457 1.00 96.56 114 PRO A N 1
ATOM 849 C CA . PRO A 1 114 ? -12.207 -4.657 33.682 1.00 96.56 114 PRO A CA 1
ATOM 850 C C . PRO A 1 114 ? -13.204 -5.818 33.528 1.00 96.56 114 PRO A C 1
ATOM 852 O O . PRO A 1 114 ? -14.321 -5.635 33.023 1.00 96.56 114 PRO A O 1
ATOM 855 N N . TRP A 1 115 ? -12.864 -7.005 34.045 1.00 94.69 115 TRP A N 1
ATOM 856 C CA . TRP A 1 115 ? -13.777 -8.162 34.067 1.00 94.69 115 TRP A CA 1
ATOM 857 C C . TRP A 1 115 ? -15.061 -7.865 34.846 1.00 94.69 115 TRP A C 1
ATOM 859 O O . TRP A 1 115 ? -16.156 -8.226 34.415 1.00 94.69 115 TRP A O 1
ATOM 869 N N . ARG A 1 116 ? -14.940 -7.174 35.987 1.00 91.88 116 ARG A N 1
ATOM 870 C CA . ARG A 1 116 ? -16.052 -6.936 36.930 1.00 91.88 116 ARG A CA 1
ATOM 871 C C . ARG A 1 116 ? -17.180 -6.083 36.354 1.00 91.88 116 ARG A C 1
ATOM 873 O O . ARG A 1 116 ? -18.310 -6.181 36.819 1.00 91.88 116 ARG A O 1
ATOM 880 N N . THR A 1 117 ? -16.877 -5.237 35.374 1.00 90.12 117 THR A N 1
ATOM 881 C CA . THR A 1 117 ? -17.845 -4.335 34.734 1.00 90.12 117 THR A CA 1
ATOM 882 C C . THR A 1 117 ? -18.375 -4.888 33.411 1.00 90.12 117 THR A C 1
ATOM 884 O O . THR A 1 117 ? -19.133 -4.201 32.730 1.00 90.12 117 THR A O 1
ATOM 887 N N . GLY A 1 118 ? -17.976 -6.106 33.022 1.00 92.94 118 GLY A N 1
ATOM 888 C CA . GLY A 1 118 ? -18.384 -6.738 31.766 1.00 92.94 118 GLY A CA 1
ATOM 889 C C . GLY A 1 118 ? -17.654 -6.220 30.522 1.00 92.94 118 GLY A C 1
ATOM 890 O O . GLY A 1 118 ? -17.993 -6.633 29.415 1.00 92.94 118 GLY A O 1
ATOM 891 N N . TRP A 1 119 ? -16.641 -5.359 30.677 1.00 97.19 119 TRP A N 1
ATOM 892 C CA . TRP A 1 119 ? -15.891 -4.788 29.552 1.00 97.19 119 TRP A CA 1
ATOM 893 C C . TRP A 1 119 ? -15.043 -5.844 28.842 1.00 97.19 119 TRP A C 1
ATOM 895 O O . TRP A 1 119 ? -15.186 -6.011 27.632 1.00 97.19 119 TRP A O 1
ATOM 905 N N . ALA A 1 120 ? -14.226 -6.603 29.581 1.00 97.12 120 ALA A N 1
ATOM 906 C CA . ALA A 1 120 ? -13.405 -7.673 29.006 1.00 97.12 120 ALA A CA 1
ATOM 907 C C . ALA A 1 120 ? -14.234 -8.718 28.235 1.00 97.12 120 ALA A C 1
ATOM 909 O O . ALA A 1 120 ? -13.967 -8.917 27.047 1.00 97.12 120 ALA A O 1
ATOM 910 N N . PRO A 1 121 ? -15.281 -9.341 28.824 1.00 96.75 121 PRO A N 1
ATOM 911 C CA . PRO A 1 121 ? -16.133 -10.270 28.088 1.00 96.75 121 PRO A CA 1
ATOM 912 C C . PRO A 1 121 ? -16.744 -9.652 26.829 1.00 96.75 121 PRO A C 1
ATOM 914 O O . PRO A 1 121 ? -16.840 -10.333 25.811 1.00 96.75 121 PRO A O 1
ATOM 917 N N . ALA A 1 122 ? -17.139 -8.374 26.870 1.00 97.31 122 ALA A N 1
ATOM 918 C CA . ALA A 1 122 ? -17.739 -7.717 25.720 1.00 97.31 122 ALA A CA 1
ATOM 919 C C . ALA A 1 122 ? -16.748 -7.531 24.565 1.00 97.31 122 ALA A C 1
ATOM 921 O O . ALA A 1 122 ? -17.064 -7.890 23.435 1.00 97.31 122 ALA A O 1
ATOM 922 N N . VAL A 1 123 ? -15.542 -7.041 24.855 1.00 97.56 123 VAL A N 1
ATOM 923 C CA . VAL A 1 123 ? -14.478 -6.846 23.856 1.00 97.56 123 VAL A CA 1
ATOM 924 C C . VAL A 1 123 ? -14.056 -8.169 23.214 1.00 97.56 123 VAL A C 1
ATOM 926 O O . VAL A 1 123 ? -13.880 -8.226 21.997 1.00 97.56 123 VAL A O 1
ATOM 929 N N . LEU A 1 124 ? -13.929 -9.230 24.017 1.00 97.31 124 LEU A N 1
ATOM 930 C CA . LEU A 1 124 ? -13.548 -10.562 23.538 1.00 97.31 124 LEU A CA 1
ATOM 931 C C . LEU A 1 124 ? -14.670 -11.232 22.736 1.00 97.31 124 LEU A C 1
ATOM 933 O O . LEU A 1 124 ? -14.393 -11.893 21.741 1.00 97.31 124 LEU A O 1
ATOM 937 N N . THR A 1 125 ? -15.933 -11.048 23.137 1.00 97.25 125 THR A N 1
ATOM 938 C CA . THR A 1 125 ? -17.088 -11.619 22.418 1.00 97.25 125 THR A CA 1
ATOM 939 C C . THR A 1 125 ? -17.277 -10.967 21.057 1.00 97.25 125 THR A C 1
ATOM 941 O O . THR A 1 125 ? -17.555 -11.652 20.080 1.00 97.25 125 THR A O 1
ATOM 944 N N . GLU A 1 126 ? -17.121 -9.646 20.989 1.00 96.38 126 GLU A N 1
ATOM 945 C CA . GLU A 1 126 ? -17.161 -8.926 19.718 1.00 96.38 126 GLU A CA 1
ATOM 946 C C . GLU A 1 126 ? -15.886 -9.179 18.888 1.00 96.38 126 GLU A C 1
ATOM 948 O O . GLU A 1 126 ? -15.845 -8.865 17.708 1.00 96.38 126 GLU A O 1
ATOM 953 N N . GLY A 1 127 ? -14.847 -9.795 19.463 1.00 95.44 127 GLY A N 1
ATOM 954 C CA . GLY A 1 127 ? -13.653 -10.199 18.724 1.00 95.44 127 GLY A CA 1
ATOM 955 C C . GLY A 1 127 ? -12.783 -9.026 18.280 1.00 95.44 127 GLY A C 1
ATOM 956 O O . GLY A 1 127 ? -12.033 -9.160 17.322 1.00 95.44 127 GLY A O 1
ATOM 957 N N . LEU A 1 128 ? -12.856 -7.876 18.957 1.00 96.25 128 LEU A N 1
ATOM 958 C CA . LEU A 1 128 ? -11.966 -6.746 18.666 1.00 96.25 128 LEU A CA 1
ATOM 959 C C . LEU A 1 128 ? -10.529 -7.048 19.120 1.00 96.25 128 LEU A C 1
ATOM 961 O O . LEU A 1 128 ? -9.563 -6.793 18.395 1.00 96.25 128 LEU A O 1
ATOM 965 N N . LEU A 1 129 ? -10.405 -7.631 20.315 1.00 96.81 129 LEU A N 1
ATOM 966 C CA . LEU A 1 129 ? -9.169 -8.205 20.837 1.00 96.81 129 LEU A CA 1
ATOM 967 C C . LEU A 1 129 ? -9.356 -9.711 21.016 1.00 96.81 129 LEU A C 1
ATOM 969 O O . LEU A 1 129 ? -10.436 -10.172 21.384 1.00 96.81 129 LEU A O 1
ATOM 973 N N . VAL A 1 130 ? -8.291 -10.470 20.785 1.00 96.31 130 VAL A N 1
ATOM 974 C CA . VAL A 1 130 ? -8.252 -11.923 20.968 1.00 96.31 130 VAL A CA 1
ATOM 975 C C . VAL A 1 130 ? -7.067 -12.311 21.848 1.00 96.31 130 VAL A C 1
ATOM 977 O O . VAL A 1 130 ? -6.041 -11.624 21.817 1.00 96.31 130 VAL A O 1
ATOM 980 N N . PRO A 1 131 ? -7.174 -13.403 22.623 1.00 94.44 131 PRO A N 1
ATOM 981 C CA . PRO A 1 131 ? -6.033 -13.950 23.343 1.00 94.44 131 PRO A CA 1
ATOM 982 C C . PRO A 1 131 ? -4.897 -14.309 22.377 1.00 94.44 131 PRO A C 1
ATOM 984 O O . PRO A 1 131 ? -5.129 -14.916 21.329 1.00 94.44 131 PRO A O 1
ATOM 987 N N . ALA A 1 132 ? -3.671 -13.947 22.735 1.00 88.12 132 ALA A N 1
ATOM 988 C CA . ALA A 1 132 ? -2.466 -14.306 21.999 1.00 88.12 132 ALA A CA 1
ATOM 989 C C . ALA A 1 132 ? -1.304 -14.463 22.977 1.00 88.12 132 ALA A C 1
ATOM 991 O O . ALA A 1 132 ? -1.029 -13.558 23.761 1.00 88.12 132 ALA A O 1
ATOM 992 N N . GLY A 1 133 ? -0.673 -15.639 22.967 1.00 85.69 133 GLY A N 1
ATOM 993 C CA . GLY A 1 133 ? 0.407 -15.949 23.898 1.00 85.69 133 GLY A CA 1
ATOM 994 C C . GLY A 1 133 ? -0.024 -15.766 25.356 1.00 85.69 133 GLY A C 1
ATOM 995 O O . GLY A 1 133 ? -0.960 -16.416 25.826 1.00 85.69 133 GLY A O 1
ATOM 996 N N . ALA A 1 134 ? 0.674 -14.877 26.064 1.00 85.00 134 ALA A N 1
ATOM 997 C CA . ALA A 1 134 ? 0.414 -14.550 27.467 1.00 85.00 134 ALA A CA 1
ATOM 998 C C . ALA A 1 134 ? -0.513 -13.330 27.658 1.00 85.00 134 ALA A C 1
ATOM 1000 O O . ALA A 1 134 ? -0.832 -12.972 28.797 1.00 85.00 134 ALA A O 1
ATOM 1001 N N . GLY A 1 135 ? -0.940 -12.691 26.567 1.00 92.62 135 GLY A N 1
ATOM 1002 C CA . GLY A 1 135 ? -1.720 -11.461 26.576 1.00 92.62 135 GLY A CA 1
ATOM 1003 C C . GLY A 1 135 ? -2.825 -11.452 25.524 1.00 92.62 135 GLY A C 1
ATOM 1004 O O . GLY A 1 135 ? -3.495 -12.458 25.271 1.00 92.62 135 GLY A O 1
ATOM 1005 N N . TYR A 1 136 ? -3.043 -10.277 24.942 1.00 95.00 136 TYR A N 1
ATOM 1006 C CA . TYR A 1 136 ? -4.096 -10.010 23.970 1.00 95.00 136 TYR A CA 1
ATOM 1007 C C . TYR A 1 136 ? -3.554 -9.200 22.798 1.00 95.00 136 TYR A C 1
ATOM 1009 O O . TYR A 1 136 ? -2.661 -8.374 22.960 1.00 95.00 136 TYR A O 1
ATOM 1017 N N . ARG A 1 137 ? -4.138 -9.382 21.616 1.00 94.25 137 ARG A N 1
ATOM 1018 C CA . ARG A 1 137 ? -3.828 -8.584 20.422 1.00 94.25 137 ARG A CA 1
ATOM 1019 C C . ARG A 1 137 ? -5.096 -8.252 19.651 1.00 94.25 137 ARG A C 1
ATOM 1021 O O . ARG A 1 137 ? -6.130 -8.884 19.854 1.00 94.25 137 ARG A O 1
ATOM 1028 N N . PHE A 1 138 ? -5.007 -7.296 18.735 1.00 95.44 138 PHE A N 1
ATOM 1029 C CA . PHE A 1 138 ? -6.080 -7.040 17.775 1.00 95.44 138 PHE A CA 1
ATOM 1030 C C . PHE A 1 138 ? -6.324 -8.274 16.909 1.00 95.44 138 PHE A C 1
ATOM 1032 O O . PHE A 1 138 ? -5.377 -8.891 16.419 1.00 95.44 138 PHE A O 1
ATOM 1039 N N . ALA A 1 139 ? -7.595 -8.638 16.731 1.00 94.81 139 ALA A N 1
ATOM 1040 C CA . ALA A 1 139 ? -7.964 -9.822 15.957 1.00 94.81 139 ALA A CA 1
ATOM 1041 C C . ALA A 1 139 ? -7.493 -9.730 14.503 1.00 94.81 139 ALA A C 1
ATOM 1043 O O . ALA A 1 139 ? -6.987 -10.699 13.937 1.00 94.81 139 ALA A O 1
ATOM 1044 N N . HIS A 1 140 ? -7.619 -8.536 13.928 1.00 93.62 140 HIS A N 1
ATOM 1045 C CA . HIS A 1 140 ? -7.073 -8.200 12.627 1.00 93.62 140 HIS A CA 1
ATOM 1046 C C . HIS A 1 140 ? -5.774 -7.421 12.806 1.00 93.62 140 HIS A C 1
ATOM 1048 O O . HIS A 1 140 ? -5.791 -6.281 13.269 1.00 93.62 140 HIS A O 1
ATOM 1054 N N . GLU A 1 141 ? -4.658 -8.038 12.419 1.00 91.88 141 GLU A N 1
ATOM 1055 C CA . GLU A 1 141 ? -3.324 -7.436 12.503 1.00 91.88 141 GLU A CA 1
ATOM 1056 C C . GLU A 1 141 ? -3.270 -6.093 11.767 1.00 91.88 141 GLU A C 1
ATOM 1058 O O . GLU A 1 141 ? -2.887 -5.095 12.359 1.00 91.88 141 GLU A O 1
ATOM 1063 N N . GLU A 1 142 ? -3.797 -6.026 10.544 1.00 92.69 142 GLU A N 1
ATOM 1064 C CA . GLU A 1 142 ? -3.822 -4.799 9.735 1.00 92.69 142 GLU A CA 1
ATOM 1065 C C . GLU A 1 142 ? -4.615 -3.651 10.380 1.00 92.69 142 GLU A C 1
ATOM 1067 O O . GLU A 1 142 ? -4.220 -2.490 10.273 1.00 92.69 142 GLU A O 1
ATOM 1072 N N . VAL A 1 143 ? -5.721 -3.961 11.072 1.00 94.56 143 VAL A N 1
ATOM 1073 C CA . VAL A 1 143 ? -6.489 -2.962 11.834 1.00 94.56 143 VAL A CA 1
ATOM 1074 C C . VAL A 1 143 ? -5.691 -2.528 13.060 1.00 94.56 143 VAL A C 1
ATOM 1076 O O . VAL A 1 143 ? -5.609 -1.336 13.346 1.00 94.56 143 VAL A O 1
ATOM 1079 N N . GLY A 1 144 ? -5.062 -3.477 13.759 1.00 94.62 144 GLY A N 1
ATOM 1080 C CA . GLY A 1 144 ? -4.164 -3.192 14.875 1.00 94.62 144 GLY A CA 1
ATOM 1081 C C . GLY A 1 144 ? -3.023 -2.264 14.467 1.00 94.62 144 GLY A C 1
ATOM 1082 O O . GLY A 1 144 ? -2.822 -1.234 15.105 1.00 94.62 144 GLY A O 1
ATOM 1083 N N . ASP A 1 145 ? -2.333 -2.572 13.372 1.00 94.81 145 ASP A N 1
ATOM 1084 C CA . ASP A 1 145 ? -1.243 -1.772 12.816 1.00 94.81 145 ASP A CA 1
ATOM 1085 C C . ASP A 1 145 ? -1.703 -0.376 12.410 1.00 94.81 145 ASP A C 1
ATOM 1087 O O . ASP A 1 145 ? -1.024 0.615 12.688 1.00 94.81 145 ASP A O 1
ATOM 1091 N N . TRP A 1 146 ? -2.882 -0.281 11.792 1.00 95.56 146 TRP A N 1
ATOM 1092 C CA . TRP A 1 146 ? -3.479 0.994 11.423 1.00 95.56 146 TRP A CA 1
ATOM 1093 C C . TRP A 1 146 ? -3.773 1.863 12.655 1.00 95.56 146 TRP A C 1
ATOM 1095 O O . TRP A 1 146 ? -3.331 3.012 12.691 1.00 95.56 146 TRP A O 1
ATOM 1105 N N . ILE A 1 147 ? -4.426 1.339 13.701 1.00 95.75 147 ILE A N 1
ATOM 1106 C CA . ILE A 1 147 ? -4.706 2.123 14.921 1.00 95.75 147 ILE A CA 1
ATOM 1107 C C . ILE A 1 147 ? -3.396 2.478 15.633 1.00 95.75 147 ILE A C 1
ATOM 1109 O O . ILE A 1 147 ? -3.204 3.624 16.042 1.00 95.75 147 ILE A O 1
ATOM 1113 N N . GLN A 1 148 ? -2.470 1.525 15.750 1.00 95.06 148 GLN A N 1
ATOM 1114 C CA . GLN A 1 148 ? -1.156 1.733 16.363 1.00 95.06 148 GLN A CA 1
ATOM 1115 C C . GLN A 1 148 ? -0.375 2.845 15.656 1.00 95.06 148 GLN A C 1
ATOM 1117 O O . GLN A 1 148 ? 0.206 3.699 16.322 1.00 95.06 148 GLN A O 1
ATOM 1122 N N . SER A 1 149 ? -0.432 2.913 14.325 1.00 94.69 149 SER A N 1
ATOM 1123 C CA . SER A 1 149 ? 0.257 3.952 13.553 1.00 94.69 149 SER A CA 1
ATOM 1124 C C . SER A 1 149 ? -0.160 5.377 13.915 1.00 94.69 149 SER A C 1
ATOM 1126 O O . SER A 1 149 ? 0.643 6.299 13.801 1.00 94.69 149 SER A O 1
ATOM 1128 N N . THR A 1 150 ? -1.391 5.571 14.403 1.00 93.94 150 THR A N 1
ATOM 1129 C CA . THR A 1 150 ? -1.876 6.896 14.821 1.00 93.94 150 THR A CA 1
ATOM 1130 C C . THR A 1 150 ? -1.179 7.424 16.074 1.00 93.94 150 THR A C 1
ATOM 1132 O O . THR A 1 150 ? -1.179 8.635 16.299 1.00 93.94 150 THR A O 1
ATOM 1135 N N . HIS A 1 151 ? -0.574 6.526 16.858 1.00 94.50 151 HIS A N 1
ATOM 1136 C CA . HIS A 1 151 ? 0.139 6.821 18.102 1.00 94.50 151 HIS A CA 1
ATOM 1137 C C . HIS A 1 151 ? 1.657 6.653 17.985 1.00 94.50 151 HIS A C 1
ATOM 1139 O O . HIS A 1 151 ? 2.368 6.953 18.943 1.00 94.50 151 HIS A O 1
ATOM 1145 N N . LEU A 1 152 ? 2.150 6.157 16.848 1.00 94.25 152 LEU A N 1
ATOM 1146 C CA . LEU A 1 152 ? 3.571 5.936 16.612 1.00 94.25 152 LEU A CA 1
ATOM 1147 C C . LEU A 1 152 ? 4.279 7.265 16.311 1.00 94.25 152 LEU A C 1
ATOM 1149 O O . LEU A 1 152 ? 3.908 7.976 15.378 1.00 94.25 152 LEU A O 1
ATOM 1153 N N . ASP A 1 153 ? 5.353 7.557 17.046 1.00 93.06 153 ASP A N 1
ATOM 1154 C CA . ASP A 1 153 ? 6.321 8.580 16.645 1.00 93.06 153 ASP A CA 1
ATOM 1155 C C . ASP A 1 153 ? 7.186 8.022 15.506 1.00 93.06 153 ASP A C 1
ATOM 1157 O O . ASP A 1 153 ? 8.135 7.262 15.725 1.00 93.06 153 ASP A O 1
ATOM 1161 N N . LEU A 1 154 ? 6.808 8.362 14.273 1.00 94.19 154 LEU A N 1
ATOM 1162 C CA . LEU A 1 154 ? 7.467 7.873 13.066 1.00 94.19 154 LEU A CA 1
ATOM 1163 C C . LEU A 1 154 ? 8.940 8.296 12.999 1.00 94.19 154 LEU A C 1
ATOM 1165 O O . LEU A 1 154 ? 9.780 7.495 12.596 1.00 94.19 154 LEU A O 1
ATOM 1169 N N . ASP A 1 155 ? 9.274 9.515 13.415 1.00 92.56 155 ASP A N 1
ATOM 1170 C CA . ASP A 1 155 ? 10.644 10.020 13.330 1.00 92.56 155 ASP A CA 1
ATOM 1171 C C . ASP A 1 155 ? 11.545 9.318 14.349 1.00 92.56 155 ASP A C 1
ATOM 1173 O O . ASP A 1 155 ? 12.669 8.920 14.027 1.00 92.56 155 ASP A O 1
ATOM 1177 N N . ALA A 1 156 ? 11.047 9.099 15.569 1.00 90.75 156 ALA A N 1
ATOM 1178 C CA . ALA A 1 156 ? 11.740 8.280 16.556 1.00 90.75 156 ALA A CA 1
ATOM 1179 C C . ALA A 1 156 ? 11.897 6.826 16.088 1.00 90.75 156 ALA A C 1
ATOM 1181 O O . ALA A 1 156 ? 12.980 6.252 16.243 1.00 90.75 156 ALA A O 1
ATOM 1182 N N . ALA A 1 157 ? 10.862 6.250 15.469 1.00 91.75 157 ALA A N 1
ATOM 1183 C CA . ALA A 1 157 ? 10.901 4.892 14.938 1.00 91.75 157 ALA A CA 1
ATOM 1184 C C . ALA A 1 157 ? 11.933 4.747 13.809 1.00 91.75 157 ALA A C 1
ATOM 1186 O O . ALA A 1 157 ? 12.805 3.884 13.891 1.00 91.75 157 ALA A O 1
ATOM 1187 N N . LEU A 1 158 ? 11.907 5.612 12.789 1.00 92.12 158 LEU A N 1
ATOM 1188 C CA . LEU A 1 158 ? 12.869 5.570 11.681 1.00 92.12 158 LEU A CA 1
ATOM 1189 C C . LEU A 1 158 ? 14.298 5.828 12.168 1.00 92.12 158 LEU A C 1
ATOM 1191 O O . LEU A 1 158 ? 15.232 5.165 11.712 1.00 92.12 158 LEU A O 1
ATOM 1195 N N . ARG A 1 159 ? 14.484 6.726 13.147 1.00 89.88 159 ARG A N 1
ATOM 1196 C CA . ARG A 1 159 ? 15.788 6.931 13.791 1.00 89.88 159 ARG A CA 1
ATOM 1197 C C . ARG A 1 159 ? 16.288 5.660 14.465 1.00 89.88 159 ARG A C 1
ATOM 1199 O O . ARG A 1 159 ? 17.437 5.288 14.257 1.00 89.88 159 ARG A O 1
ATOM 1206 N N . ALA A 1 160 ? 15.449 4.980 15.243 1.00 87.75 160 ALA A N 1
ATOM 1207 C CA . ALA A 1 160 ? 15.833 3.755 15.938 1.00 87.75 160 ALA A CA 1
ATOM 1208 C C . ALA A 1 160 ? 16.085 2.573 14.982 1.00 87.75 160 ALA A C 1
ATOM 1210 O O . ALA A 1 160 ? 17.026 1.807 15.180 1.00 87.75 160 ALA A O 1
ATOM 1211 N N . LEU A 1 161 ? 15.256 2.417 13.951 1.00 88.81 161 LEU A N 1
ATOM 1212 C CA . LEU A 1 161 ? 15.302 1.263 13.050 1.00 88.81 161 LEU A CA 1
ATOM 1213 C C . LEU A 1 161 ? 16.376 1.394 11.969 1.00 88.81 161 LEU A C 1
ATOM 1215 O O . LEU A 1 161 ? 16.999 0.399 11.610 1.00 88.81 161 LEU A O 1
ATOM 1219 N N . VAL A 1 162 ? 16.595 2.609 11.460 1.00 87.19 162 VAL A N 1
ATOM 1220 C CA . VAL A 1 162 ? 17.430 2.858 10.278 1.00 87.19 162 VAL A CA 1
ATOM 1221 C C . VAL A 1 162 ? 18.469 3.937 10.562 1.00 87.19 162 VAL A C 1
ATOM 1223 O O . VAL A 1 162 ? 19.668 3.680 10.453 1.00 87.19 162 VAL A O 1
ATOM 1226 N N . HIS A 1 163 ? 18.044 5.151 10.934 1.00 84.50 163 HIS A N 1
ATOM 1227 C CA . HIS A 1 163 ? 18.940 6.298 10.784 1.00 84.50 163 HIS A CA 1
ATOM 1228 C C . HIS A 1 163 ? 20.086 6.367 11.804 1.00 84.50 163 HIS A C 1
ATOM 1230 O O . HIS A 1 163 ? 21.169 6.826 11.457 1.00 84.50 163 HIS A O 1
ATOM 1236 N N . ARG A 1 164 ? 19.917 5.843 13.025 1.00 82.50 164 ARG A N 1
ATOM 1237 C CA . ARG A 1 164 ? 20.994 5.818 14.035 1.00 82.50 164 ARG A CA 1
ATOM 1238 C C . ARG A 1 164 ? 22.214 4.992 13.620 1.00 82.50 164 ARG A C 1
ATOM 1240 O O . ARG A 1 164 ? 23.260 5.131 14.230 1.00 82.50 164 ARG A O 1
ATOM 1247 N N . TRP A 1 165 ? 22.054 4.102 12.640 1.00 74.00 165 TRP A N 1
ATOM 1248 C CA . TRP A 1 165 ? 23.073 3.133 12.235 1.00 74.00 165 TRP A CA 1
ATOM 1249 C C . TRP A 1 165 ? 23.952 3.608 11.072 1.00 74.00 165 T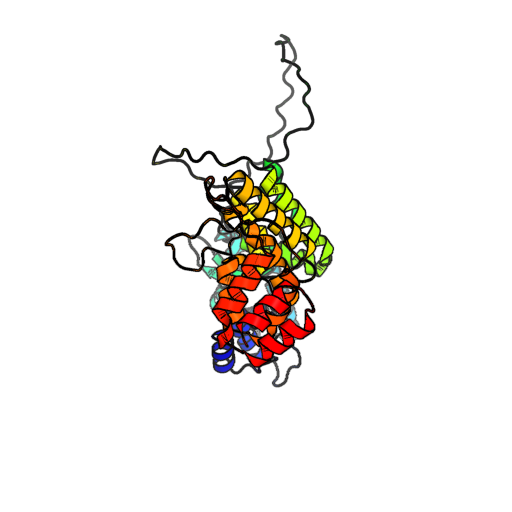RP A C 1
ATOM 1251 O O . TRP A 1 165 ? 24.884 2.904 10.707 1.00 74.00 165 TRP A O 1
ATOM 1261 N N . HIS A 1 166 ? 23.655 4.768 10.481 1.00 70.25 166 HIS A N 1
ATOM 1262 C CA . HIS A 1 166 ? 24.496 5.387 9.447 1.00 70.25 166 HIS A CA 1
ATOM 1263 C C . HIS A 1 166 ? 24.885 6.838 9.779 1.00 70.25 166 HIS A C 1
ATOM 1265 O O . HIS A 1 166 ? 25.615 7.471 9.018 1.00 70.25 166 HIS A O 1
ATOM 1271 N N . ALA A 1 167 ? 24.381 7.376 10.892 1.00 60.34 167 ALA A N 1
ATOM 1272 C CA . ALA A 1 167 ? 24.882 8.609 11.473 1.00 60.34 167 ALA A CA 1
ATOM 1273 C C . ALA A 1 167 ? 26.186 8.292 12.226 1.00 60.34 167 ALA A C 1
ATOM 1275 O O . ALA A 1 167 ? 26.158 8.002 13.419 1.00 60.34 167 ALA A O 1
ATOM 1276 N N . GLU A 1 168 ? 27.320 8.289 11.526 1.00 50.91 168 GLU A N 1
ATOM 1277 C CA . GLU A 1 168 ? 28.634 8.401 12.174 1.00 50.91 168 GLU A CA 1
ATOM 1278 C C . GLU A 1 168 ? 28.797 9.826 12.753 1.00 50.91 168 GLU A C 1
ATOM 1280 O O . GLU A 1 168 ? 28.195 10.776 12.234 1.00 50.91 168 GLU A O 1
ATOM 1285 N N . PRO A 1 169 ? 29.535 9.982 13.866 1.00 42.03 169 PRO A N 1
ATOM 1286 C CA . PRO A 1 169 ? 29.563 11.208 14.650 1.00 42.03 169 PRO A CA 1
ATOM 1287 C C . PRO A 1 169 ? 30.249 12.335 13.878 1.00 42.03 169 PRO A C 1
ATOM 1289 O O . PRO A 1 169 ? 31.228 12.115 13.169 1.00 42.03 169 PRO A O 1
ATOM 1292 N N . ALA A 1 170 ? 29.763 13.564 14.061 1.00 38.59 170 ALA A N 1
ATOM 1293 C CA . ALA A 1 170 ? 30.568 14.737 13.760 1.00 38.59 170 ALA A CA 1
ATOM 1294 C C . ALA A 1 170 ? 31.868 14.635 14.575 1.00 38.59 170 ALA A C 1
ATOM 1296 O O . ALA A 1 170 ? 31.825 14.730 15.797 1.00 38.59 170 ALA A O 1
ATOM 1297 N N . GLU A 1 171 ? 32.968 14.348 13.882 1.00 36.16 171 GLU A N 1
ATOM 1298 C CA . GLU A 1 171 ? 34.342 14.739 14.197 1.00 36.16 171 GLU A CA 1
ATOM 1299 C C . GLU A 1 171 ? 34.656 14.877 15.704 1.00 36.16 171 GLU A C 1
ATOM 1301 O O . GLU A 1 171 ? 34.642 15.980 16.248 1.00 36.16 171 GLU A O 1
ATOM 1306 N N . ASP A 1 172 ? 35.021 13.778 16.379 1.00 36.09 172 ASP A N 1
ATOM 1307 C CA . ASP A 1 172 ? 36.033 13.899 17.438 1.00 36.09 172 ASP A CA 1
ATOM 1308 C C . ASP A 1 172 ? 37.393 13.779 16.755 1.00 36.09 172 ASP A C 1
ATOM 1310 O O . ASP A 1 172 ? 37.918 12.698 16.477 1.00 36.09 172 ASP A O 1
ATOM 1314 N N . ASP A 1 173 ? 37.882 14.946 16.366 1.00 35.50 173 ASP A N 1
ATOM 1315 C CA . ASP A 1 173 ? 39.154 15.180 15.717 1.00 35.50 173 ASP A CA 1
ATOM 1316 C C . ASP A 1 173 ? 40.295 14.631 16.595 1.00 35.50 173 ASP A C 1
ATOM 1318 O O . ASP A 1 173 ? 40.734 15.248 17.565 1.00 35.50 173 ASP A O 1
ATOM 1322 N N . GLY A 1 174 ? 40.756 13.418 16.280 1.00 42.09 174 GLY A N 1
ATOM 1323 C CA . GLY A 1 174 ? 42.145 12.990 16.440 1.00 42.09 174 GLY A CA 1
ATOM 1324 C C . GLY A 1 174 ? 42.860 13.321 17.756 1.00 42.09 174 GLY A C 1
ATOM 1325 O O . GLY A 1 174 ? 44.052 13.640 17.723 1.00 42.09 174 GLY A O 1
ATOM 1326 N N . ARG A 1 175 ? 42.215 13.220 18.928 1.00 34.16 175 ARG A N 1
ATOM 1327 C CA . ARG A 1 175 ? 42.897 13.440 20.213 1.00 34.16 175 ARG A CA 1
ATOM 1328 C C . ARG A 1 175 ? 42.958 12.179 21.059 1.00 34.16 175 ARG A C 1
ATOM 1330 O O . ARG A 1 175 ? 42.100 11.900 21.883 1.00 34.16 175 ARG A O 1
ATOM 1337 N N . VAL A 1 176 ? 44.069 11.458 20.909 1.00 35.41 176 VAL A N 1
ATOM 1338 C CA . VAL A 1 176 ? 44.505 10.397 21.829 1.00 35.41 176 VAL A CA 1
ATOM 1339 C C . VAL A 1 176 ? 44.385 10.892 23.284 1.00 35.41 176 VAL A C 1
ATOM 1341 O O . VAL A 1 176 ? 45.088 11.846 23.653 1.00 35.41 176 VAL A O 1
ATOM 1344 N N . PRO A 1 177 ? 43.560 10.271 24.151 1.00 36.03 177 PRO A N 1
ATOM 1345 C CA . PRO A 1 177 ? 43.517 10.640 25.556 1.00 36.03 177 PRO A CA 1
ATOM 1346 C C . PRO A 1 177 ? 44.806 10.167 26.233 1.00 36.03 177 PRO A C 1
ATOM 1348 O O . PRO A 1 177 ? 44.991 8.989 26.535 1.00 36.03 177 PRO A O 1
ATOM 1351 N N . ARG A 1 178 ? 45.736 11.093 26.488 1.00 34.19 178 ARG A N 1
ATOM 1352 C CA . ARG A 1 178 ? 46.786 10.857 27.487 1.00 34.19 178 ARG A CA 1
ATOM 1353 C C . ARG A 1 178 ? 46.115 10.776 28.862 1.00 34.19 178 ARG A C 1
ATOM 1355 O O . ARG A 1 178 ? 45.334 11.676 29.180 1.00 34.19 178 ARG A O 1
ATOM 1362 N N . PRO A 1 179 ? 46.430 9.782 29.708 1.00 32.88 179 PRO A N 1
ATOM 1363 C CA . PRO A 1 179 ? 45.845 9.691 31.037 1.00 32.88 179 PRO A CA 1
ATOM 1364 C C . PRO A 1 179 ? 46.334 10.869 31.889 1.00 32.88 179 PRO A C 1
ATOM 1366 O O . PRO A 1 179 ? 47.478 10.896 32.346 1.00 32.88 179 PRO A O 1
ATOM 1369 N N . ARG A 1 180 ? 45.471 11.868 32.106 1.00 35.12 180 ARG A N 1
ATOM 1370 C CA . ARG A 1 180 ? 45.677 12.865 33.159 1.00 35.12 180 ARG A CA 1
ATOM 1371 C C . ARG A 1 180 ? 45.238 12.246 34.480 1.00 35.12 180 ARG A C 1
ATOM 1373 O O . ARG A 1 180 ? 44.059 12.052 34.745 1.00 35.12 180 ARG A O 1
ATOM 1380 N N . ARG A 1 181 ? 46.233 11.911 35.295 1.00 37.19 181 ARG A N 1
ATOM 1381 C CA . ARG A 1 181 ? 46.082 11.490 36.686 1.00 37.19 181 ARG A CA 1
ATOM 1382 C C . ARG A 1 181 ? 45.493 12.661 37.488 1.00 37.19 181 ARG A C 1
ATOM 1384 O O . ARG A 1 181 ? 46.137 13.702 37.571 1.00 37.19 181 ARG A O 1
ATOM 1391 N N . GLY A 1 182 ? 44.315 12.473 38.085 1.00 42.19 182 GLY A N 1
ATOM 1392 C CA . GLY A 1 182 ? 43.821 13.318 39.182 1.00 42.19 182 GLY A CA 1
ATOM 1393 C C . GLY A 1 182 ? 42.745 14.356 38.846 1.00 42.19 182 GLY A C 1
ATOM 1394 O O . GLY A 1 182 ? 42.950 15.533 39.121 1.00 42.19 182 GLY A O 1
ATOM 1395 N N . ALA A 1 183 ? 41.584 13.931 38.341 1.00 33.78 183 ALA A N 1
ATOM 1396 C CA . ALA A 1 183 ? 40.346 14.711 38.443 1.00 33.78 183 ALA A CA 1
ATOM 1397 C C . ALA A 1 183 ? 39.222 13.811 39.000 1.00 33.78 183 ALA A C 1
ATOM 1399 O O . ALA A 1 183 ? 39.185 12.629 38.644 1.00 33.78 183 ALA A O 1
ATOM 1400 N N . PRO A 1 184 ? 38.364 14.311 39.910 1.00 35.31 184 PRO A N 1
ATOM 1401 C CA . PRO A 1 184 ? 37.266 13.533 40.476 1.00 35.31 184 PRO A CA 1
ATOM 1402 C C . PRO A 1 184 ? 36.240 13.199 39.387 1.00 35.31 184 PRO A C 1
ATOM 1404 O O . PRO A 1 184 ? 35.954 14.025 38.526 1.00 35.31 184 PRO A O 1
ATOM 1407 N N . ALA A 1 185 ? 35.743 11.963 39.419 1.00 33.59 185 ALA A N 1
ATOM 1408 C CA . ALA A 1 185 ? 34.806 11.419 38.448 1.00 33.59 185 ALA A CA 1
ATOM 1409 C C . ALA A 1 185 ? 33.503 12.232 38.428 1.00 33.59 185 ALA A C 1
ATOM 1411 O O . ALA A 1 185 ? 32.770 12.244 39.415 1.00 33.59 185 ALA A O 1
ATOM 1412 N N . GLU A 1 186 ? 33.223 12.895 37.308 1.00 37.72 186 GLU A N 1
ATOM 1413 C CA . GLU A 1 186 ? 31.860 13.283 36.961 1.00 37.72 186 GLU A CA 1
ATOM 1414 C C . GLU A 1 186 ? 31.069 12.011 36.642 1.00 37.72 186 GLU A C 1
ATOM 1416 O O . GLU A 1 186 ? 31.561 11.110 35.952 1.00 37.72 186 GLU A O 1
ATOM 1421 N N . ASP A 1 187 ? 29.865 11.925 37.205 1.00 33.00 187 ASP A N 1
ATOM 1422 C CA . ASP A 1 187 ? 28.967 10.788 37.054 1.00 33.00 187 ASP A CA 1
ATOM 1423 C C . ASP A 1 187 ? 28.748 10.447 35.570 1.00 33.00 187 ASP A C 1
ATOM 1425 O O . ASP A 1 187 ? 28.467 11.341 34.764 1.00 33.00 187 ASP A O 1
ATOM 1429 N N . PRO A 1 188 ? 28.833 9.163 35.173 1.00 37.28 188 PRO A N 1
ATOM 1430 C CA . PRO A 1 188 ? 28.528 8.767 33.812 1.00 37.28 188 PRO A CA 1
ATOM 1431 C C . PRO A 1 188 ? 27.055 9.069 33.531 1.00 37.28 188 PRO A C 1
ATOM 1433 O O . PRO A 1 188 ? 26.147 8.478 34.119 1.00 37.28 188 PRO A O 1
ATOM 1436 N N . GLN A 1 189 ? 26.834 10.006 32.612 1.00 33.97 189 GLN A N 1
ATOM 1437 C CA . GLN A 1 189 ? 25.529 10.352 32.068 1.00 33.97 189 GLN A CA 1
ATOM 1438 C C . GLN A 1 189 ? 24.782 9.060 31.695 1.00 33.97 189 GLN A C 1
ATOM 1440 O O . GLN A 1 189 ? 25.364 8.206 31.016 1.00 33.97 189 GLN A O 1
ATOM 1445 N N . PRO A 1 190 ? 23.536 8.850 32.163 1.00 32.97 190 PRO A N 1
ATOM 1446 C CA . PRO A 1 190 ? 22.871 7.569 31.994 1.00 32.97 190 PRO A CA 1
ATOM 1447 C C . PRO A 1 190 ? 22.722 7.288 30.502 1.00 32.97 190 PRO A C 1
ATOM 1449 O O . PRO A 1 190 ? 22.023 8.007 29.787 1.00 32.97 190 PRO A O 1
ATOM 1452 N N . ALA A 1 191 ? 23.399 6.236 30.039 1.00 38.22 191 ALA A N 1
ATOM 1453 C CA . ALA A 1 191 ? 23.159 5.660 28.730 1.00 38.22 191 ALA A CA 1
ATOM 1454 C C . ALA A 1 191 ? 21.645 5.457 28.598 1.00 38.22 191 ALA A C 1
ATOM 1456 O O . ALA A 1 191 ? 21.041 4.755 29.415 1.00 38.22 191 ALA A O 1
ATOM 1457 N N . GLY A 1 192 ? 21.032 6.128 27.617 1.00 38.59 192 GLY A N 1
ATOM 1458 C CA . GLY A 1 192 ? 19.597 6.030 27.368 1.00 38.59 192 GLY A CA 1
ATOM 1459 C C . GLY A 1 192 ? 19.154 4.562 27.303 1.00 38.59 192 GLY A C 1
ATOM 1460 O O . GLY A 1 192 ? 19.965 3.694 26.957 1.00 38.59 192 GLY A O 1
ATOM 1461 N N . PRO A 1 193 ? 17.896 4.253 27.663 1.00 37.00 193 PRO A N 1
ATOM 1462 C CA . PRO A 1 193 ? 17.423 2.879 27.763 1.00 37.00 193 PRO A CA 1
ATOM 1463 C C . PRO A 1 193 ? 17.756 2.129 26.474 1.00 37.00 193 PRO A C 1
ATOM 1465 O O . PRO A 1 193 ? 17.347 2.538 25.385 1.00 37.00 193 PRO A O 1
ATOM 1468 N N . ARG A 1 194 ? 18.545 1.053 26.600 1.00 44.59 194 ARG A N 1
ATOM 1469 C CA . ARG A 1 194 ? 18.925 0.190 25.478 1.00 44.59 194 ARG A CA 1
ATOM 1470 C C . ARG A 1 194 ? 17.637 -0.287 24.819 1.00 44.59 194 ARG A C 1
ATOM 1472 O O . ARG A 1 194 ? 16.921 -1.105 25.391 1.00 44.59 194 ARG A O 1
ATOM 1479 N N . SER A 1 195 ? 17.319 0.266 23.650 1.00 54.94 195 SER A N 1
ATOM 1480 C CA . SER A 1 195 ? 16.138 -0.131 22.894 1.00 54.94 195 SER A CA 1
ATOM 1481 C C . SER A 1 195 ? 16.296 -1.607 22.560 1.00 54.94 195 SER A C 1
ATOM 1483 O O . SER A 1 195 ? 17.206 -1.964 21.804 1.00 54.94 195 SER A O 1
ATOM 1485 N N . LEU A 1 196 ? 15.451 -2.455 23.144 1.00 57.94 196 LEU A N 1
ATOM 1486 C CA . LEU A 1 196 ? 15.370 -3.845 22.730 1.00 57.94 196 LEU A CA 1
ATOM 1487 C C . LEU A 1 196 ? 15.145 -3.873 21.214 1.00 57.94 196 LEU A C 1
ATOM 1489 O O . LEU A 1 196 ? 14.424 -3.023 20.679 1.00 57.94 196 LEU A O 1
ATOM 1493 N N . PRO A 1 197 ? 15.808 -4.787 20.505 1.00 68.62 197 PRO A N 1
ATOM 1494 C CA . PRO A 1 197 ? 15.742 -4.797 19.063 1.00 68.62 197 PRO A CA 1
ATOM 1495 C C . PRO A 1 197 ? 14.309 -5.125 18.613 1.00 68.62 197 PRO A C 1
ATOM 1497 O O . PRO A 1 197 ? 13.675 -6.046 19.130 1.00 68.62 197 PRO A O 1
ATOM 1500 N N . VAL A 1 198 ? 13.780 -4.311 17.696 1.00 76.25 198 VAL A N 1
ATOM 1501 C CA . VAL A 1 198 ? 12.391 -4.406 17.234 1.00 76.25 198 VAL A CA 1
ATOM 1502 C C . VAL A 1 198 ? 12.272 -5.579 16.255 1.00 76.25 198 VAL A C 1
ATOM 1504 O O . VAL A 1 198 ? 12.945 -5.569 15.220 1.00 76.25 198 VAL A O 1
ATOM 1507 N N . PRO A 1 199 ? 11.416 -6.580 16.519 1.00 81.25 199 PRO A N 1
ATOM 1508 C CA . PRO A 1 199 ? 11.229 -7.706 15.618 1.00 81.25 199 PRO A CA 1
ATOM 1509 C C . PRO A 1 199 ? 10.672 -7.289 14.259 1.00 81.25 199 PRO A C 1
ATOM 1511 O O . PRO A 1 199 ? 9.793 -6.436 14.157 1.00 81.25 199 PRO A O 1
ATOM 1514 N N . ARG A 1 200 ? 11.114 -7.982 13.206 1.00 83.69 200 ARG A N 1
ATOM 1515 C CA . ARG A 1 200 ? 10.709 -7.738 11.810 1.00 83.69 200 ARG A CA 1
ATOM 1516 C C . ARG A 1 200 ? 9.193 -7.805 11.572 1.00 83.69 200 ARG A C 1
ATOM 1518 O O . ARG A 1 200 ? 8.688 -7.100 10.707 1.00 83.69 200 ARG A O 1
ATOM 1525 N N . HIS A 1 201 ? 8.457 -8.610 12.342 1.00 81.69 201 HIS A N 1
ATOM 1526 C CA . HIS A 1 201 ? 6.994 -8.683 12.234 1.00 81.69 201 HIS A CA 1
ATOM 1527 C C . HIS A 1 201 ? 6.296 -7.389 12.698 1.00 81.69 201 HIS A C 1
ATOM 1529 O O . HIS A 1 201 ? 5.160 -7.141 12.326 1.00 81.69 201 HIS A O 1
ATOM 1535 N N . ARG A 1 202 ? 6.978 -6.503 13.440 1.00 87.31 202 ARG A N 1
ATOM 1536 C CA . ARG A 1 202 ? 6.446 -5.199 13.885 1.00 87.31 202 ARG A CA 1
ATOM 1537 C C . ARG A 1 202 ? 6.591 -4.094 12.837 1.00 87.31 202 ARG A C 1
ATOM 1539 O O . ARG A 1 202 ? 6.591 -2.912 13.169 1.00 87.31 202 ARG A O 1
ATOM 1546 N N . ILE A 1 203 ? 6.732 -4.460 11.567 1.00 91.31 203 ILE A N 1
ATOM 1547 C CA . ILE A 1 203 ? 6.866 -3.500 10.471 1.00 91.31 203 ILE A CA 1
ATOM 1548 C C . ILE A 1 203 ? 5.548 -2.814 10.105 1.00 91.31 203 ILE A C 1
ATOM 1550 O O . ILE A 1 203 ? 5.554 -1.660 9.671 1.00 91.31 203 ILE A O 1
ATOM 1554 N N . GLY A 1 204 ? 4.423 -3.493 10.324 1.00 93.19 204 GLY A N 1
ATOM 1555 C CA . GLY A 1 204 ? 3.094 -3.024 9.947 1.00 93.19 204 GLY A CA 1
ATOM 1556 C C . GLY A 1 204 ? 2.739 -1.619 10.452 1.00 93.19 204 GLY A C 1
ATOM 1557 O O . GLY A 1 204 ? 2.426 -0.762 9.619 1.00 93.19 204 GLY A O 1
ATOM 1558 N N . PRO A 1 205 ? 2.875 -1.303 11.758 1.00 95.06 205 PRO A N 1
ATOM 1559 C CA . PRO A 1 205 ? 2.569 0.030 12.279 1.00 95.06 205 PRO A CA 1
ATOM 1560 C C . PRO A 1 205 ? 3.435 1.134 11.659 1.00 95.06 205 PRO A C 1
ATOM 1562 O O . PRO A 1 205 ? 2.962 2.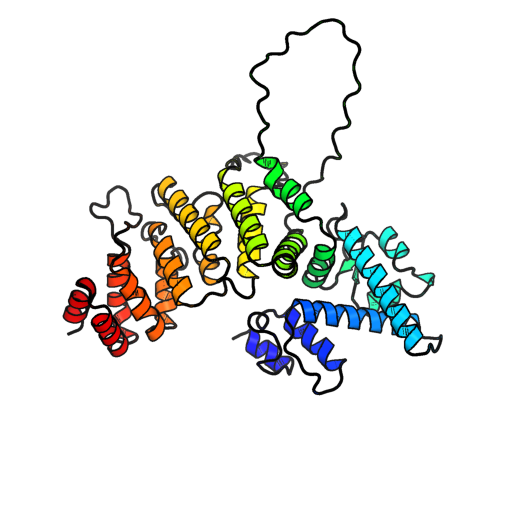252 11.460 1.00 95.06 205 PRO A O 1
ATOM 1565 N N . VAL A 1 206 ? 4.691 0.826 11.313 1.00 96.38 206 VAL A N 1
ATOM 1566 C CA . VAL A 1 206 ? 5.622 1.782 10.690 1.00 96.38 206 VAL A CA 1
ATOM 1567 C C . VAL A 1 206 ? 5.216 2.065 9.241 1.00 96.38 206 VAL A C 1
ATOM 1569 O O . VAL A 1 206 ? 5.173 3.225 8.834 1.00 96.38 206 VAL A O 1
ATOM 1572 N N . ILE A 1 207 ? 4.847 1.030 8.475 1.00 96.50 207 ILE A N 1
ATOM 1573 C CA . ILE A 1 207 ? 4.303 1.194 7.115 1.00 96.50 207 ILE A CA 1
ATOM 1574 C C . ILE A 1 207 ? 3.022 2.030 7.160 1.00 96.50 207 ILE A C 1
ATOM 1576 O O . ILE A 1 207 ? 2.874 2.984 6.398 1.00 96.50 207 ILE A O 1
ATOM 1580 N N . GLN A 1 208 ? 2.104 1.711 8.074 1.00 96.06 208 GLN A N 1
ATOM 1581 C CA . GLN A 1 208 ? 0.856 2.457 8.226 1.00 96.06 208 GLN A CA 1
ATOM 1582 C C . GLN A 1 208 ? 1.107 3.920 8.622 1.00 96.06 208 GLN A C 1
ATOM 1584 O O . GLN A 1 208 ? 0.425 4.812 8.118 1.00 96.06 208 GLN A O 1
ATOM 1589 N N . ALA A 1 209 ? 2.134 4.198 9.431 1.00 97.00 209 ALA A N 1
ATOM 1590 C CA . ALA A 1 209 ? 2.521 5.562 9.783 1.00 97.00 209 ALA A CA 1
ATOM 1591 C C . ALA A 1 209 ? 3.102 6.334 8.583 1.00 97.00 209 ALA A C 1
ATOM 1593 O O . ALA A 1 209 ? 2.785 7.511 8.408 1.00 97.00 209 ALA A O 1
ATOM 1594 N N . LEU A 1 210 ? 3.878 5.681 7.709 1.00 97.69 210 LEU A N 1
ATOM 1595 C CA . LEU A 1 210 ? 4.341 6.268 6.443 1.00 97.69 210 LEU A CA 1
ATOM 1596 C C . LEU A 1 210 ? 3.171 6.584 5.494 1.00 97.69 210 LEU A C 1
ATOM 1598 O O . LEU A 1 210 ? 3.122 7.662 4.899 1.00 97.69 210 LEU A O 1
ATOM 1602 N N . LEU A 1 211 ? 2.186 5.689 5.380 1.00 95.50 211 LEU A N 1
ATOM 1603 C CA . LEU A 1 211 ? 0.976 5.942 4.587 1.00 95.50 211 LEU A CA 1
ATOM 1604 C C . LEU A 1 211 ? 0.129 7.077 5.193 1.00 95.50 211 LEU A C 1
ATOM 1606 O O . LEU A 1 211 ? -0.388 7.933 4.471 1.00 95.50 211 LEU A O 1
ATOM 1610 N N . LEU A 1 212 ? 0.032 7.136 6.525 1.00 94.81 212 LEU A N 1
ATOM 1611 C CA . LEU A 1 212 ? -0.644 8.212 7.247 1.00 94.81 212 LEU A CA 1
ATOM 1612 C C . LEU A 1 212 ? 0.055 9.568 7.055 1.00 94.81 212 LEU A C 1
ATOM 1614 O O . LEU A 1 212 ? -0.633 10.585 6.930 1.00 94.81 212 LEU A O 1
ATOM 1618 N N . LEU A 1 213 ? 1.391 9.593 6.984 1.00 96.12 213 LEU A N 1
ATOM 1619 C CA . LEU A 1 213 ? 2.180 10.795 6.696 1.00 96.12 213 LEU A CA 1
ATOM 1620 C C . LEU A 1 213 ? 1.766 11.417 5.359 1.00 96.12 213 LEU A C 1
ATOM 1622 O O . LEU A 1 213 ? 1.473 12.611 5.325 1.00 96.12 213 LEU A O 1
ATOM 1626 N N . ALA A 1 214 ? 1.671 10.615 4.293 1.00 94.25 214 ALA A N 1
ATOM 1627 C CA . ALA A 1 214 ? 1.250 11.104 2.978 1.00 94.25 214 ALA A CA 1
ATOM 1628 C C . ALA A 1 214 ? -0.143 11.743 3.005 1.00 94.25 214 ALA A C 1
ATOM 1630 O O . ALA A 1 214 ? -0.379 12.746 2.336 1.00 94.25 214 ALA A O 1
ATOM 1631 N N . ARG A 1 215 ? -1.065 11.189 3.799 1.00 89.88 215 ARG A N 1
ATOM 1632 C CA . ARG A 1 215 ? -2.422 11.735 3.929 1.00 89.88 215 ARG A CA 1
ATOM 1633 C C . ARG A 1 215 ? -2.469 13.040 4.711 1.00 89.88 215 ARG A C 1
ATOM 1635 O O . ARG A 1 215 ? -3.188 13.951 4.321 1.00 89.88 215 ARG A O 1
ATOM 1642 N N . ARG A 1 216 ? -1.746 13.121 5.831 1.00 93.69 216 ARG A N 1
ATOM 1643 C CA . ARG A 1 216 ? -1.798 14.287 6.730 1.00 93.69 216 ARG A CA 1
ATOM 1644 C C . ARG A 1 216 ? -0.942 15.454 6.244 1.00 93.69 216 ARG A C 1
ATOM 1646 O O . ARG A 1 216 ? -1.312 16.599 6.469 1.00 93.69 216 ARG A O 1
ATOM 1653 N N . HIS A 1 217 ? 0.182 15.160 5.593 1.00 94.81 217 HIS A N 1
ATOM 1654 C CA . HIS A 1 217 ? 1.202 16.149 5.232 1.00 94.81 217 HIS A CA 1
ATOM 1655 C C . HIS A 1 217 ? 1.526 16.166 3.727 1.00 94.81 217 HIS A C 1
ATOM 1657 O O . HIS A 1 217 ? 2.407 16.903 3.292 1.00 94.81 217 HIS A O 1
ATOM 1663 N N . GLY A 1 218 ? 0.808 15.381 2.919 1.00 94.88 218 GLY A N 1
ATOM 1664 C CA . GLY A 1 218 ? 0.941 15.353 1.465 1.00 94.88 218 GLY A CA 1
ATOM 1665 C C . GLY A 1 218 ? 1.984 14.363 0.939 1.00 94.88 218 GLY A C 1
ATOM 1666 O O . GLY A 1 218 ? 2.849 13.852 1.654 1.00 94.88 218 GLY A O 1
ATOM 1667 N N . THR A 1 219 ? 1.917 14.101 -0.367 1.00 96.62 219 THR A N 1
ATOM 1668 C CA . THR A 1 219 ? 2.778 13.129 -1.059 1.00 96.62 219 THR A CA 1
ATOM 1669 C C . THR A 1 219 ? 4.254 13.523 -1.040 1.00 96.62 219 THR A C 1
ATOM 1671 O O . THR A 1 219 ? 5.106 12.644 -0.944 1.00 96.62 219 THR A O 1
ATOM 1674 N N . ALA A 1 220 ? 4.563 14.825 -1.048 1.00 96.88 220 ALA A N 1
ATOM 1675 C CA . ALA A 1 220 ? 5.930 15.339 -0.967 1.00 96.88 220 ALA A CA 1
ATOM 1676 C C . ALA A 1 220 ? 6.627 14.963 0.353 1.00 96.88 220 ALA A C 1
ATOM 1678 O O . ALA A 1 220 ? 7.789 14.563 0.332 1.00 96.88 220 ALA A O 1
ATOM 1679 N N . ALA A 1 221 ? 5.911 15.016 1.483 1.00 97.00 221 ALA A N 1
ATOM 1680 C CA . ALA A 1 221 ? 6.460 14.640 2.786 1.00 97.00 221 ALA A CA 1
ATOM 1681 C C . ALA A 1 221 ? 6.852 13.155 2.824 1.00 97.00 221 ALA A C 1
ATOM 1683 O O . ALA A 1 221 ? 7.943 12.809 3.277 1.00 97.00 221 ALA A O 1
ATOM 1684 N N . LEU A 1 222 ? 6.000 12.272 2.285 1.00 97.88 222 LEU A N 1
ATOM 1685 C CA . LEU A 1 222 ? 6.349 10.856 2.161 1.00 97.88 222 LEU A CA 1
ATOM 1686 C C . LEU A 1 222 ? 7.490 10.643 1.156 1.00 97.88 222 LEU A C 1
ATOM 1688 O O . LEU A 1 222 ? 8.405 9.882 1.443 1.00 97.88 222 LEU A O 1
ATOM 1692 N N . ALA A 1 223 ? 7.477 11.321 0.005 1.00 97.94 223 ALA A N 1
ATOM 1693 C CA . ALA A 1 223 ? 8.537 11.190 -0.994 1.00 97.94 223 ALA A CA 1
ATOM 1694 C C . ALA A 1 223 ? 9.919 11.544 -0.419 1.00 97.94 223 ALA A C 1
ATOM 1696 O O . ALA A 1 223 ? 10.880 10.825 -0.682 1.00 97.94 223 ALA A O 1
ATOM 1697 N N . HIS A 1 224 ? 9.997 12.592 0.409 1.00 97.19 224 HIS A N 1
ATOM 1698 C CA . HIS A 1 224 ? 11.217 12.957 1.125 1.00 97.19 224 HIS A CA 1
ATOM 1699 C C . HIS A 1 224 ? 11.682 11.829 2.057 1.00 97.19 224 HIS A C 1
ATOM 1701 O O . HIS A 1 224 ? 12.805 11.360 1.918 1.00 97.19 224 HIS A O 1
ATOM 1707 N N . ARG A 1 225 ? 10.792 11.281 2.898 1.00 97.06 225 ARG A N 1
ATOM 1708 C CA . ARG A 1 225 ? 11.129 10.143 3.775 1.00 97.06 225 ARG A CA 1
ATOM 1709 C C . ARG A 1 225 ? 11.580 8.897 3.011 1.00 97.06 225 ARG A C 1
ATOM 1711 O O . ARG A 1 225 ? 12.489 8.205 3.451 1.00 97.06 225 ARG A O 1
ATOM 1718 N N . LEU A 1 226 ? 10.962 8.592 1.871 1.00 98.06 226 LEU A N 1
ATOM 1719 C CA . LEU A 1 226 ? 11.374 7.455 1.043 1.00 98.06 226 LEU A CA 1
ATOM 1720 C C . LEU A 1 226 ? 12.745 7.692 0.391 1.00 98.06 226 LEU A C 1
ATOM 1722 O O . LEU A 1 226 ? 13.523 6.749 0.270 1.00 98.06 226 LEU A O 1
ATOM 1726 N N . ALA A 1 227 ? 13.060 8.930 0.000 1.00 97.12 227 ALA A N 1
ATOM 1727 C CA . ALA A 1 227 ? 14.391 9.293 -0.481 1.00 97.12 227 ALA A CA 1
ATOM 1728 C C . ALA A 1 227 ? 15.449 9.178 0.632 1.00 97.12 227 ALA A C 1
ATOM 1730 O O . ALA A 1 227 ? 16.506 8.598 0.385 1.00 97.12 227 ALA A O 1
ATOM 1731 N N . ASP A 1 228 ? 15.131 9.615 1.857 1.00 95.50 228 ASP A N 1
ATOM 1732 C CA . ASP A 1 228 ? 15.999 9.457 3.034 1.00 95.50 228 ASP A CA 1
ATOM 1733 C C . ASP A 1 228 ? 16.282 7.973 3.336 1.00 95.50 228 ASP A C 1
ATOM 1735 O O . ASP A 1 228 ? 17.376 7.619 3.768 1.00 95.50 228 ASP A O 1
ATOM 1739 N N . LEU A 1 229 ? 15.317 7.072 3.098 1.00 96.38 229 LEU A N 1
ATOM 1740 C CA . LEU A 1 229 ? 15.525 5.623 3.231 1.00 96.38 229 LEU A CA 1
ATOM 1741 C C . LEU A 1 229 ? 16.447 5.051 2.144 1.00 96.38 229 LEU A C 1
ATOM 1743 O O . LEU A 1 229 ? 17.232 4.154 2.442 1.00 96.38 229 LEU A O 1
ATOM 1747 N N . ILE A 1 230 ? 16.374 5.555 0.907 1.00 95.75 230 ILE A N 1
ATOM 1748 C CA . ILE A 1 230 ? 17.299 5.160 -0.172 1.00 95.75 230 ILE A CA 1
ATOM 1749 C C . ILE A 1 230 ? 18.719 5.616 0.165 1.00 95.75 230 ILE A C 1
ATOM 1751 O O . ILE A 1 230 ? 19.652 4.826 0.081 1.00 95.75 230 ILE A O 1
ATOM 1755 N N . GLU A 1 231 ? 18.878 6.865 0.598 1.00 93.75 231 GLU A N 1
ATOM 1756 C CA . GLU A 1 231 ? 20.169 7.384 1.058 1.00 93.75 231 GLU A CA 1
ATOM 1757 C C . GLU A 1 231 ? 20.686 6.602 2.282 1.00 93.75 231 GLU A C 1
ATOM 1759 O O . GLU A 1 231 ? 21.863 6.252 2.364 1.00 93.75 231 GLU A O 1
ATOM 1764 N N . ALA A 1 232 ? 19.754 6.239 3.168 1.00 92.38 232 ALA A N 1
ATOM 1765 C CA . ALA A 1 232 ? 19.833 5.180 4.165 1.00 92.38 232 ALA A CA 1
ATOM 1766 C C . ALA A 1 232 ? 20.671 3.974 3.720 1.00 92.38 232 ALA A C 1
ATOM 1768 O O . ALA A 1 232 ? 21.723 3.644 4.272 1.00 92.38 232 ALA A O 1
ATOM 1769 N N . LEU A 1 233 ? 20.147 3.302 2.698 1.00 91.12 233 LEU A N 1
ATOM 1770 C CA . LEU A 1 233 ? 20.675 2.051 2.166 1.00 91.12 233 LEU A CA 1
ATOM 1771 C C . LEU A 1 233 ? 22.094 2.178 1.622 1.00 91.12 233 LEU A C 1
ATOM 1773 O O . LEU A 1 233 ? 22.863 1.231 1.763 1.00 91.12 233 LEU A O 1
ATOM 1777 N N . ASP A 1 234 ? 22.446 3.326 1.045 1.00 89.94 234 ASP A N 1
ATOM 1778 C CA . ASP A 1 234 ? 23.785 3.548 0.492 1.00 89.94 234 ASP A CA 1
ATOM 1779 C C . ASP A 1 234 ? 24.868 3.622 1.568 1.00 89.94 234 ASP A C 1
ATOM 1781 O O . ASP A 1 234 ? 26.007 3.231 1.334 1.00 89.94 234 ASP A O 1
ATOM 1785 N N . ARG A 1 235 ? 24.524 4.181 2.733 1.00 88.94 235 ARG A N 1
ATOM 1786 C CA . ARG A 1 235 ? 25.483 4.441 3.813 1.00 88.94 235 ARG A CA 1
ATOM 1787 C C . ARG A 1 235 ? 25.616 3.280 4.786 1.00 88.94 235 ARG A C 1
ATOM 1789 O O . ARG A 1 235 ? 26.627 3.170 5.472 1.00 88.94 235 ARG A O 1
ATOM 1796 N N . LEU A 1 236 ? 24.586 2.443 4.901 1.00 85.25 236 LEU A N 1
ATOM 1797 C CA . LEU A 1 236 ? 24.619 1.300 5.806 1.00 85.25 236 LEU A CA 1
ATOM 1798 C C . LEU A 1 236 ? 25.661 0.280 5.325 1.00 85.25 236 LEU A C 1
ATOM 1800 O O . LEU A 1 236 ? 25.664 -0.025 4.136 1.00 85.25 236 LEU A O 1
ATOM 1804 N N . PRO A 1 237 ? 26.489 -0.307 6.204 1.00 74.06 237 PRO A N 1
ATOM 1805 C CA . PRO A 1 237 ? 27.531 -1.258 5.815 1.00 74.06 237 PRO A CA 1
ATOM 1806 C C . PRO A 1 237 ? 26.953 -2.599 5.352 1.00 74.06 237 PRO A C 1
ATOM 1808 O O . PRO A 1 237 ? 25.881 -3.011 5.803 1.00 74.06 237 PRO A O 1
ATOM 1811 N N . GLU A 1 238 ? 27.670 -3.289 4.459 1.00 67.62 238 GLU A N 1
ATOM 1812 C CA . GLU A 1 238 ? 27.364 -4.672 4.078 1.00 67.62 238 GLU A CA 1
ATOM 1813 C C . GLU A 1 238 ? 27.422 -5.524 5.339 1.00 67.62 238 GLU A C 1
ATOM 1815 O O . GLU A 1 238 ? 28.459 -5.588 5.996 1.00 67.62 238 GLU A O 1
ATOM 1820 N N . GLY A 1 239 ? 26.290 -6.115 5.737 1.00 59.00 239 GLY A N 1
ATOM 1821 C CA . GLY A 1 239 ? 26.281 -7.022 6.876 1.00 59.00 239 GLY A CA 1
ATOM 1822 C C . GLY A 1 239 ? 27.292 -8.130 6.604 1.00 59.00 239 GLY A C 1
ATOM 1823 O O . GLY A 1 239 ? 27.193 -8.796 5.577 1.00 59.00 239 GLY A O 1
ATOM 1824 N N . THR A 1 240 ? 28.274 -8.296 7.489 1.00 43.16 240 THR A N 1
ATOM 1825 C CA . THR A 1 240 ? 29.266 -9.370 7.403 1.00 43.16 240 THR A CA 1
ATOM 1826 C C . THR A 1 240 ? 28.528 -10.702 7.342 1.00 43.16 240 THR A C 1
ATOM 1828 O O . THR A 1 240 ? 27.976 -11.159 8.345 1.00 43.16 240 THR A O 1
ATOM 1831 N N . ALA A 1 241 ? 28.495 -11.316 6.164 1.00 42.50 241 ALA A N 1
ATOM 1832 C CA . ALA A 1 241 ? 27.950 -12.646 5.939 1.00 42.50 241 ALA A CA 1
ATOM 1833 C C . ALA A 1 241 ? 28.904 -13.737 6.468 1.00 42.50 241 ALA A C 1
ATOM 1835 O O . ALA A 1 241 ? 29.165 -14.709 5.776 1.00 42.50 241 ALA A O 1
ATOM 1836 N N . ASP A 1 242 ? 29.399 -13.581 7.699 1.00 35.66 242 ASP A N 1
ATOM 1837 C CA . ASP A 1 242 ? 30.135 -14.608 8.440 1.00 35.66 242 ASP A CA 1
ATOM 1838 C C . ASP A 1 242 ? 29.406 -14.880 9.760 1.00 35.66 242 ASP A C 1
ATOM 1840 O O . ASP A 1 242 ? 29.781 -14.438 10.842 1.00 35.66 242 ASP A O 1
ATOM 1844 N N . ALA A 1 243 ? 28.311 -15.630 9.649 1.00 40.25 243 ALA A N 1
ATOM 1845 C CA . ALA A 1 243 ? 27.800 -16.448 10.742 1.00 40.25 243 ALA A CA 1
ATOM 1846 C C . ALA A 1 243 ? 28.093 -17.919 10.416 1.00 40.25 243 ALA A C 1
ATOM 1848 O O . ALA A 1 243 ? 27.197 -18.758 10.377 1.00 40.25 243 ALA A O 1
ATOM 1849 N N . ALA A 1 244 ? 29.368 -18.226 10.164 1.00 38.00 244 ALA A N 1
ATOM 1850 C CA . ALA A 1 244 ? 29.903 -19.583 10.190 1.00 38.00 244 ALA A CA 1
ATOM 1851 C C . ALA A 1 244 ? 30.195 -20.022 11.639 1.00 38.00 244 ALA A C 1
ATOM 1853 O O . ALA A 1 244 ? 31.252 -20.567 11.931 1.00 38.00 244 ALA A O 1
ATOM 1854 N N . ASP A 1 245 ? 29.259 -19.762 12.554 1.00 34.31 245 ASP A N 1
ATOM 1855 C CA . ASP A 1 245 ? 29.234 -20.402 13.865 1.00 34.31 245 ASP A CA 1
ATOM 1856 C C . ASP A 1 245 ? 27.766 -20.592 14.255 1.00 34.31 245 ASP A C 1
ATOM 1858 O O . ASP A 1 245 ? 27.049 -19.671 14.669 1.00 34.31 245 ASP A O 1
ATOM 1862 N N . GLY A 1 246 ? 27.269 -21.794 13.972 1.00 39.62 246 GLY A N 1
ATOM 1863 C CA . GLY A 1 246 ? 25.937 -22.208 14.371 1.00 39.62 246 GLY A CA 1
ATOM 1864 C C . GLY A 1 246 ? 25.871 -22.229 15.891 1.00 39.62 246 GLY A C 1
ATOM 1865 O O . GLY A 1 246 ? 26.517 -23.068 16.501 1.00 39.62 246 GLY A O 1
ATOM 1866 N N . ASP A 1 247 ? 25.131 -21.275 16.467 1.00 36.41 247 ASP A N 1
ATOM 1867 C CA . ASP A 1 247 ? 24.195 -21.453 17.597 1.00 36.41 247 ASP A CA 1
ATOM 1868 C C . ASP A 1 247 ? 23.975 -20.180 18.453 1.00 36.41 247 ASP A C 1
ATOM 1870 O O . ASP A 1 247 ? 23.386 -20.274 19.525 1.00 36.41 247 ASP A O 1
ATOM 1874 N N . ARG A 1 248 ? 24.388 -18.954 18.056 1.00 41.34 248 ARG A N 1
ATOM 1875 C CA . ARG A 1 248 ? 24.096 -17.765 18.913 1.00 41.34 248 ARG A CA 1
ATOM 1876 C C . ARG A 1 248 ? 24.041 -16.356 18.307 1.00 41.34 248 ARG A C 1
ATOM 1878 O O . ARG A 1 248 ? 24.056 -15.388 19.065 1.00 41.34 248 ARG A O 1
ATOM 1885 N N . ALA A 1 249 ? 23.901 -16.183 16.995 1.00 41.22 249 ALA A N 1
ATOM 1886 C CA . ALA A 1 249 ? 23.703 -14.848 16.417 1.00 41.22 249 ALA A CA 1
ATOM 1887 C C . ALA A 1 249 ? 22.206 -14.550 16.221 1.00 41.22 249 ALA A C 1
ATOM 1889 O O . ALA A 1 249 ? 21.633 -14.883 15.193 1.00 41.22 249 ALA A O 1
ATOM 1890 N N . LEU A 1 250 ? 21.553 -13.925 17.205 1.00 42.69 250 LEU A N 1
ATOM 1891 C CA . LEU A 1 250 ? 20.227 -13.318 17.030 1.00 42.69 250 LEU A CA 1
ATOM 1892 C C . LEU A 1 250 ? 20.375 -12.037 16.176 1.00 42.69 250 LEU A C 1
ATOM 1894 O O . LEU A 1 250 ? 20.810 -11.020 16.722 1.00 42.69 250 LEU A O 1
ATOM 1898 N N . PRO A 1 251 ? 20.004 -11.998 14.877 1.00 50.84 251 PRO A N 1
ATOM 1899 C CA . PRO A 1 251 ? 20.133 -10.789 14.073 1.00 50.84 251 PRO A CA 1
ATOM 1900 C C . PRO A 1 251 ? 18.870 -9.946 14.279 1.00 50.84 251 PRO A C 1
ATOM 1902 O O . PRO A 1 251 ? 17.987 -9.885 13.426 1.00 50.84 251 PRO A O 1
ATOM 1905 N N . LEU A 1 252 ? 18.713 -9.360 15.469 1.00 52.94 252 LEU A N 1
ATOM 1906 C CA . LEU A 1 252 ? 17.446 -8.730 15.858 1.00 52.94 252 LEU A CA 1
ATOM 1907 C C . LEU A 1 252 ? 17.271 -7.280 15.352 1.00 52.94 252 LEU A C 1
ATOM 1909 O O . LEU A 1 252 ? 16.191 -6.720 15.496 1.00 52.94 252 LEU A O 1
ATOM 1913 N N . SER A 1 253 ? 18.251 -6.662 14.689 1.00 61.22 253 SER A N 1
ATOM 1914 C CA . SER A 1 253 ? 18.052 -5.365 14.019 1.00 61.22 253 SER A CA 1
ATOM 1915 C C . SER A 1 253 ? 18.955 -5.250 12.799 1.00 61.22 253 SER A C 1
ATOM 1917 O O . SER A 1 253 ? 20.099 -4.830 12.916 1.00 61.22 253 SER A O 1
ATOM 1919 N N . ASP A 1 254 ? 18.432 -5.610 11.632 1.00 81.38 254 ASP A N 1
ATOM 1920 C CA . ASP A 1 254 ? 19.091 -5.390 10.345 1.00 81.38 254 ASP A CA 1
ATOM 1921 C C . ASP A 1 254 ? 18.554 -4.079 9.733 1.00 81.38 254 ASP A C 1
ATOM 1923 O O . ASP A 1 254 ? 17.447 -4.077 9.178 1.00 81.38 254 ASP A O 1
ATOM 1927 N N . PRO A 1 255 ? 19.266 -2.944 9.884 1.00 87.06 255 PRO A N 1
ATOM 1928 C CA . PRO A 1 255 ? 18.797 -1.645 9.403 1.00 87.06 255 PRO A CA 1
ATOM 1929 C C . PRO A 1 255 ? 18.641 -1.606 7.877 1.00 87.06 255 PRO A C 1
ATOM 1931 O O . PRO A 1 255 ? 17.763 -0.898 7.379 1.00 87.06 255 PRO A O 1
ATOM 1934 N N . ARG A 1 256 ? 19.429 -2.398 7.131 1.00 87.56 256 ARG A N 1
ATOM 1935 C CA . ARG A 1 256 ? 19.303 -2.513 5.669 1.00 87.56 256 ARG A CA 1
ATOM 1936 C C . ARG A 1 256 ? 18.008 -3.223 5.304 1.00 87.56 256 ARG A C 1
ATOM 1938 O O . ARG A 1 256 ? 17.266 -2.732 4.454 1.00 87.56 256 ARG A O 1
ATOM 1945 N N . TRP A 1 257 ? 17.689 -4.324 5.990 1.00 89.81 257 TRP A N 1
ATOM 1946 C CA . TRP A 1 257 ? 16.396 -4.993 5.827 1.00 89.81 257 TRP A CA 1
ATOM 1947 C C . TRP A 1 257 ? 15.234 -4.043 6.122 1.00 89.81 257 TRP A C 1
ATOM 1949 O O . TRP A 1 257 ? 14.293 -3.988 5.335 1.00 89.81 257 TRP A O 1
ATOM 1959 N N . TRP A 1 258 ? 15.306 -3.270 7.213 1.00 92.62 258 TRP A N 1
ATOM 1960 C CA . TRP A 1 258 ? 14.258 -2.312 7.574 1.00 92.62 258 TRP A CA 1
ATOM 1961 C C . TRP A 1 258 ? 14.078 -1.236 6.506 1.00 92.62 258 TRP A C 1
ATOM 1963 O O . TRP A 1 258 ? 12.958 -1.035 6.046 1.00 92.62 258 TRP A O 1
ATOM 1973 N N . ALA A 1 259 ? 15.154 -0.585 6.065 1.00 94.00 259 ALA A N 1
ATOM 1974 C CA . ALA A 1 259 ? 15.070 0.454 5.043 1.00 94.00 259 ALA A CA 1
ATOM 1975 C C . ALA A 1 259 ? 14.529 -0.086 3.708 1.00 94.00 259 ALA A C 1
ATOM 1977 O O . ALA A 1 259 ? 13.582 0.481 3.157 1.00 94.00 259 ALA A O 1
ATOM 1978 N N . ALA A 1 260 ? 15.052 -1.221 3.227 1.00 93.69 260 ALA A N 1
ATOM 1979 C CA . ALA A 1 260 ? 14.608 -1.826 1.973 1.00 93.69 260 ALA A CA 1
ATOM 1980 C C . ALA A 1 260 ? 13.148 -2.292 2.050 1.00 93.69 260 ALA A C 1
ATOM 1982 O O . ALA A 1 260 ? 12.354 -2.034 1.143 1.00 93.69 260 ALA A O 1
ATOM 1983 N N . ARG A 1 261 ? 12.768 -2.945 3.155 1.00 94.06 261 ARG A N 1
ATOM 1984 C CA . ARG A 1 261 ? 11.412 -3.456 3.337 1.00 94.06 261 ARG A CA 1
ATOM 1985 C C . ARG A 1 261 ? 10.407 -2.323 3.526 1.00 94.06 261 ARG A C 1
ATOM 1987 O O . ARG A 1 261 ? 9.372 -2.359 2.875 1.00 94.06 261 ARG A O 1
ATOM 1994 N N . LEU A 1 262 ? 10.702 -1.301 4.332 1.00 96.44 262 LEU A N 1
ATOM 1995 C CA . LEU A 1 262 ? 9.825 -0.132 4.487 1.00 96.44 262 LEU A CA 1
ATOM 1996 C C . LEU A 1 262 ? 9.611 0.585 3.151 1.00 96.44 262 LEU A C 1
ATOM 1998 O O . LEU A 1 262 ? 8.472 0.918 2.821 1.00 96.44 262 LEU A O 1
ATOM 2002 N N . LEU A 1 263 ? 10.673 0.767 2.360 1.00 96.81 263 LEU A N 1
ATOM 2003 C CA . LEU A 1 263 ? 10.592 1.365 1.029 1.00 96.81 263 LEU A CA 1
ATOM 2004 C C . LEU A 1 263 ? 9.694 0.540 0.095 1.00 96.81 263 LEU A C 1
ATOM 2006 O O . LEU A 1 263 ? 8.744 1.078 -0.479 1.00 96.81 263 LEU A O 1
ATOM 2010 N N . ALA A 1 264 ? 9.955 -0.767 -0.019 1.00 96.31 264 ALA A N 1
ATOM 2011 C CA . ALA A 1 264 ? 9.204 -1.659 -0.899 1.00 96.31 264 ALA A CA 1
ATOM 2012 C C . ALA A 1 264 ? 7.723 -1.737 -0.503 1.00 96.31 264 ALA A C 1
ATOM 2014 O O . ALA A 1 264 ? 6.829 -1.474 -1.305 1.00 96.31 264 ALA A O 1
ATOM 2015 N N . GLU A 1 265 ? 7.460 -2.058 0.760 1.00 96.00 265 GLU A N 1
ATOM 2016 C CA . GLU A 1 265 ? 6.122 -2.310 1.289 1.00 96.00 265 GLU A CA 1
ATOM 2017 C C . GLU A 1 265 ? 5.247 -1.045 1.288 1.00 96.00 265 GLU A C 1
ATOM 2019 O O . GLU A 1 265 ? 4.036 -1.138 1.069 1.00 96.00 265 GLU A O 1
ATOM 2024 N N . THR A 1 266 ? 5.842 0.138 1.471 1.00 96.94 266 THR A N 1
ATOM 2025 C CA . THR A 1 266 ? 5.116 1.413 1.377 1.00 96.94 266 THR A CA 1
ATOM 2026 C C . THR A 1 266 ? 4.747 1.727 -0.073 1.00 96.94 266 THR A C 1
ATOM 2028 O O . THR A 1 266 ? 3.576 1.966 -0.364 1.00 96.94 266 THR A O 1
ATOM 2031 N N . LEU A 1 267 ? 5.705 1.657 -1.008 1.00 96.69 267 LEU A N 1
ATOM 2032 C CA . LEU A 1 267 ? 5.468 1.936 -2.435 1.00 96.69 267 LEU A CA 1
ATOM 2033 C C . LEU A 1 267 ? 4.490 0.948 -3.096 1.00 96.69 267 LEU A C 1
ATOM 2035 O O . LEU A 1 267 ? 3.811 1.302 -4.058 1.00 96.69 267 LEU A O 1
ATOM 2039 N N . LEU A 1 268 ? 4.382 -0.279 -2.581 1.00 94.62 268 LEU A N 1
ATOM 2040 C CA . LEU A 1 268 ? 3.394 -1.263 -3.038 1.00 94.62 268 LEU A CA 1
ATOM 2041 C C . LEU A 1 268 ? 1.975 -0.986 -2.512 1.00 94.62 268 LEU A C 1
ATOM 2043 O O . LEU A 1 268 ? 0.990 -1.373 -3.149 1.00 94.62 268 LEU A O 1
ATOM 2047 N N . ARG A 1 269 ? 1.853 -0.321 -1.357 1.00 92.31 269 ARG A N 1
ATOM 2048 C CA . ARG A 1 269 ? 0.564 -0.056 -0.698 1.00 92.31 269 ARG A CA 1
ATOM 2049 C C . ARG A 1 269 ? -0.040 1.305 -1.023 1.00 92.31 269 ARG A C 1
ATOM 2051 O O . ARG A 1 269 ? -1.240 1.460 -0.812 1.00 92.31 269 ARG A O 1
ATOM 2058 N N . VAL A 1 270 ? 0.718 2.262 -1.569 1.00 93.25 270 VAL A N 1
ATOM 2059 C CA . VAL A 1 270 ? 0.124 3.540 -1.996 1.00 93.25 270 VAL A CA 1
ATOM 2060 C C . VAL A 1 270 ? -0.967 3.316 -3.065 1.00 93.25 270 VAL A C 1
ATOM 2062 O O . VAL A 1 270 ? -0.804 2.469 -3.958 1.00 93.25 270 VAL A O 1
ATOM 2065 N N . PRO A 1 271 ? -2.093 4.052 -2.994 1.00 88.38 271 PRO A N 1
ATOM 2066 C CA . PRO A 1 271 ? -3.191 3.907 -3.950 1.00 88.38 271 PRO A CA 1
ATOM 2067 C C . PRO A 1 271 ? -2.846 4.470 -5.340 1.00 88.38 271 PRO A C 1
ATOM 2069 O O . PRO A 1 271 ? -3.314 3.936 -6.342 1.00 88.38 271 PRO A O 1
ATOM 2072 N N . ASP A 1 272 ? -1.978 5.485 -5.410 1.00 90.88 272 ASP A N 1
ATOM 2073 C CA . ASP A 1 272 ? -1.406 6.039 -6.644 1.00 90.88 272 ASP A CA 1
ATOM 2074 C C . ASP A 1 272 ? 0.102 6.244 -6.454 1.00 90.88 272 ASP A C 1
ATOM 2076 O O . ASP A 1 272 ? 0.529 6.960 -5.545 1.00 90.88 272 ASP A O 1
ATOM 2080 N N . ALA A 1 273 ? 0.913 5.605 -7.299 1.00 95.94 273 ALA A N 1
ATOM 2081 C CA . ALA A 1 273 ? 2.366 5.706 -7.228 1.00 95.94 273 ALA A CA 1
ATOM 2082 C C . ALA A 1 273 ? 2.951 6.838 -8.100 1.00 95.94 273 ALA A C 1
ATOM 2084 O O . ALA A 1 273 ? 4.143 7.127 -7.978 1.00 95.94 273 ALA A O 1
ATOM 2085 N N . ARG A 1 274 ? 2.149 7.518 -8.940 1.00 95.94 274 ARG A N 1
ATOM 2086 C CA . ARG A 1 274 ? 2.627 8.606 -9.823 1.00 95.94 274 ARG A CA 1
ATOM 2087 C C . ARG A 1 274 ? 3.352 9.737 -9.081 1.00 95.94 274 ARG A C 1
ATOM 2089 O O . ARG A 1 274 ? 4.408 10.155 -9.558 1.00 95.94 274 ARG A O 1
ATOM 2096 N N . PRO A 1 275 ? 2.887 10.211 -7.904 1.00 97.19 275 PRO A N 1
ATOM 2097 C CA . PRO A 1 275 ? 3.592 11.259 -7.158 1.00 97.19 275 PRO A CA 1
ATOM 2098 C C . PRO A 1 275 ? 5.005 10.859 -6.710 1.00 97.19 275 PRO A C 1
ATOM 2100 O O . PRO A 1 275 ? 5.823 11.722 -6.403 1.00 97.19 275 PRO A O 1
ATOM 2103 N N . TYR A 1 276 ? 5.309 9.559 -6.690 1.00 98.12 276 TYR A N 1
ATOM 2104 C CA . TYR A 1 276 ? 6.581 9.003 -6.234 1.00 98.12 276 TYR A CA 1
ATOM 2105 C C . TYR A 1 276 ? 7.495 8.586 -7.395 1.00 98.12 276 TYR A C 1
ATOM 2107 O O . TYR A 1 276 ? 8.512 7.933 -7.164 1.00 98.12 276 TYR A O 1
ATOM 2115 N N . LEU A 1 277 ? 7.195 8.984 -8.642 1.00 98.00 277 LEU A N 1
ATOM 2116 C CA . LEU A 1 277 ? 8.030 8.661 -9.808 1.00 98.00 277 LEU A CA 1
ATOM 2117 C C . LEU A 1 277 ? 9.478 9.138 -9.666 1.00 98.00 277 LEU A C 1
ATOM 2119 O O . LEU A 1 277 ? 10.384 8.447 -10.118 1.00 98.00 277 LEU A O 1
ATOM 2123 N N . GLY A 1 278 ? 9.718 10.281 -9.016 1.00 98.12 278 GLY A N 1
ATOM 2124 C CA . GLY A 1 278 ? 11.078 10.746 -8.720 1.00 98.12 278 GLY A CA 1
ATOM 2125 C C . GLY A 1 278 ? 11.851 9.767 -7.829 1.00 98.12 278 GLY A C 1
ATOM 2126 O O . GLY A 1 278 ? 12.980 9.403 -8.150 1.00 98.12 278 GLY A O 1
ATOM 2127 N N . VAL A 1 279 ? 11.208 9.270 -6.768 1.00 98.44 279 VAL A N 1
ATOM 2128 C CA . VAL A 1 279 ? 11.771 8.269 -5.843 1.00 98.44 279 VAL A CA 1
ATOM 2129 C C . VAL A 1 279 ? 11.993 6.934 -6.553 1.00 98.44 279 VAL A C 1
ATOM 2131 O O . VAL A 1 279 ? 13.052 6.330 -6.420 1.00 98.44 279 VAL A O 1
ATOM 2134 N N . LEU A 1 280 ? 11.027 6.490 -7.360 1.00 98.56 280 LEU A N 1
ATOM 2135 C CA . LEU A 1 280 ? 11.135 5.266 -8.157 1.00 98.56 280 LEU A CA 1
ATOM 2136 C C . LEU A 1 280 ? 12.269 5.362 -9.190 1.00 98.56 280 LEU A C 1
ATOM 2138 O O . LEU A 1 280 ? 13.046 4.427 -9.335 1.00 98.56 280 LEU A O 1
ATOM 2142 N N . ARG A 1 281 ? 12.441 6.499 -9.871 1.00 98.31 281 ARG A N 1
ATOM 2143 C CA . ARG A 1 281 ? 13.572 6.713 -10.791 1.00 98.31 281 ARG A CA 1
ATOM 2144 C C . ARG A 1 281 ? 14.912 6.727 -10.060 1.00 98.31 281 ARG A C 1
ATOM 2146 O O . ARG A 1 281 ? 15.873 6.155 -10.571 1.00 98.31 281 ARG A O 1
ATOM 2153 N N . LEU A 1 282 ? 14.972 7.341 -8.876 1.00 98.25 282 LEU A N 1
ATOM 2154 C CA . LEU A 1 282 ? 16.160 7.317 -8.023 1.00 98.25 282 LEU A CA 1
ATOM 2155 C C . LEU A 1 282 ? 16.522 5.877 -7.640 1.00 98.25 282 LEU A C 1
ATOM 2157 O O . LEU A 1 282 ? 17.658 5.462 -7.858 1.00 98.25 282 LEU A O 1
ATOM 2161 N N . LEU A 1 283 ? 15.551 5.107 -7.144 1.00 98.06 283 LEU A N 1
ATOM 2162 C CA . LEU A 1 283 ? 15.727 3.703 -6.775 1.00 98.06 283 LEU A CA 1
ATOM 2163 C C . LEU A 1 283 ? 16.173 2.849 -7.971 1.00 98.06 283 LEU A C 1
ATOM 2165 O O . LEU A 1 283 ? 17.113 2.073 -7.842 1.00 98.06 283 LEU A O 1
ATOM 2169 N N . ALA A 1 284 ? 15.568 3.038 -9.148 1.00 97.69 284 ALA A N 1
ATOM 2170 C CA . ALA A 1 284 ? 15.978 2.350 -10.372 1.00 97.69 284 ALA A CA 1
ATOM 2171 C C . ALA A 1 284 ? 17.441 2.648 -10.735 1.00 97.69 284 ALA A C 1
ATOM 2173 O O . ALA A 1 284 ? 18.194 1.740 -11.075 1.00 97.69 284 ALA A O 1
ATOM 2174 N N . GLY A 1 285 ? 17.873 3.906 -10.597 1.00 96.44 285 GLY A N 1
ATOM 2175 C CA . GLY A 1 285 ? 19.272 4.285 -10.792 1.00 96.44 285 GLY A CA 1
ATOM 2176 C C . GLY A 1 285 ? 20.229 3.586 -9.821 1.00 96.44 285 GLY A C 1
ATOM 2177 O O . GLY A 1 285 ? 21.331 3.216 -10.222 1.00 96.44 285 GLY A O 1
ATOM 2178 N N . ARG A 1 286 ? 19.816 3.361 -8.564 1.00 95.75 286 ARG A N 1
ATOM 2179 C CA . ARG A 1 286 ? 20.619 2.609 -7.581 1.00 95.75 286 ARG A CA 1
ATOM 2180 C C . ARG A 1 286 ? 20.694 1.124 -7.899 1.00 95.75 286 ARG A C 1
ATOM 2182 O O . ARG A 1 286 ? 21.774 0.553 -7.816 1.00 95.75 286 ARG A O 1
ATOM 2189 N N . VAL A 1 287 ? 19.587 0.532 -8.343 1.00 94.12 287 VAL A N 1
ATOM 2190 C CA . VAL A 1 287 ? 19.545 -0.858 -8.817 1.00 94.12 287 VAL A CA 1
ATOM 2191 C C . VAL A 1 287 ? 20.536 -1.063 -9.969 1.00 94.12 287 VAL A C 1
ATOM 2193 O O . VAL A 1 287 ? 21.392 -1.940 -9.876 1.00 94.12 287 VAL A O 1
ATOM 2196 N N . VAL A 1 288 ? 20.505 -0.206 -10.998 1.00 93.44 288 VAL A N 1
ATOM 2197 C CA . VAL A 1 288 ? 21.454 -0.285 -12.129 1.00 93.44 288 VAL A CA 1
ATOM 2198 C C . VAL A 1 288 ? 22.898 -0.105 -11.675 1.00 93.44 288 VAL A C 1
ATOM 2200 O O . VAL A 1 288 ? 23.760 -0.879 -12.080 1.00 93.44 288 VAL A O 1
ATOM 2203 N N . ARG A 1 289 ? 23.169 0.871 -10.802 1.00 92.06 289 ARG A N 1
ATOM 2204 C CA . ARG A 1 289 ? 24.519 1.086 -10.267 1.00 92.06 289 ARG A CA 1
ATOM 2205 C C . ARG A 1 289 ? 25.038 -0.142 -9.517 1.00 92.06 289 ARG A C 1
ATOM 2207 O O . ARG A 1 289 ? 26.131 -0.598 -9.819 1.00 92.06 289 ARG A O 1
ATOM 2214 N N . SER A 1 290 ? 24.226 -0.708 -8.623 1.00 89.06 290 SER A N 1
ATOM 2215 C CA . SER A 1 290 ? 24.597 -1.905 -7.855 1.00 89.06 290 SER A CA 1
ATOM 2216 C C . SER A 1 290 ? 24.869 -3.116 -8.750 1.00 89.06 290 SER A C 1
ATOM 2218 O O . SER A 1 290 ? 25.712 -3.944 -8.431 1.00 89.06 290 SER A O 1
ATOM 2220 N N . SER A 1 291 ? 24.177 -3.211 -9.891 1.00 87.94 291 SER A N 1
ATOM 2221 C CA . SER A 1 291 ? 24.421 -4.266 -10.872 1.00 87.94 291 SER A CA 1
ATOM 2222 C C . SER A 1 291 ? 25.719 -4.058 -11.643 1.00 87.94 291 SER A C 1
ATOM 2224 O O . SER A 1 291 ? 26.376 -5.037 -11.984 1.00 87.94 291 SER A O 1
ATOM 2226 N N . ALA A 1 292 ? 26.077 -2.810 -11.950 1.00 86.06 292 ALA A N 1
ATOM 2227 C CA . ALA A 1 292 ? 27.337 -2.495 -12.615 1.00 86.06 292 ALA A CA 1
ATOM 2228 C C . ALA A 1 292 ? 28.542 -2.764 -11.698 1.00 86.06 292 ALA A C 1
ATOM 2230 O O . ALA A 1 292 ? 29.563 -3.247 -12.170 1.00 86.06 292 ALA A O 1
ATOM 2231 N N . GLU A 1 293 ? 28.404 -2.501 -10.395 1.00 85.31 293 GLU A N 1
ATOM 2232 C CA . GLU A 1 293 ? 29.413 -2.819 -9.371 1.00 85.31 293 GLU A CA 1
ATOM 2233 C C . GLU A 1 293 ? 29.600 -4.333 -9.170 1.00 85.31 293 GLU A C 1
ATOM 2235 O O . GLU A 1 293 ? 30.671 -4.769 -8.763 1.00 85.31 293 GLU A O 1
ATOM 2240 N N . ALA A 1 294 ? 28.579 -5.135 -9.483 1.00 81.00 294 ALA A N 1
ATOM 2241 C CA . ALA A 1 294 ? 28.606 -6.596 -9.420 1.00 81.00 294 ALA A CA 1
ATOM 2242 C C . ALA A 1 294 ? 28.947 -7.254 -10.775 1.00 81.00 294 ALA A C 1
ATOM 2244 O O . ALA A 1 294 ? 28.423 -8.324 -11.090 1.00 81.00 294 ALA A O 1
ATOM 2245 N N . ASP A 1 295 ? 29.751 -6.584 -11.610 1.00 78.62 295 ASP A N 1
ATOM 2246 C CA . ASP A 1 295 ? 30.185 -7.043 -12.941 1.00 78.62 295 ASP A CA 1
ATOM 2247 C C . ASP A 1 295 ? 29.038 -7.499 -13.864 1.00 78.62 295 ASP A C 1
ATOM 2249 O O . ASP A 1 295 ? 29.192 -8.378 -14.714 1.00 78.62 295 ASP A O 1
ATOM 2253 N N . GLY A 1 296 ? 27.852 -6.901 -13.715 1.00 69.56 296 GLY A N 1
ATOM 2254 C CA . GLY A 1 296 ? 26.700 -7.232 -14.547 1.00 69.56 296 GLY A CA 1
ATOM 2255 C C . GLY A 1 296 ? 25.962 -8.510 -14.141 1.00 69.56 296 GLY A C 1
ATOM 2256 O O . GLY A 1 296 ? 25.146 -9.003 -14.914 1.00 69.56 296 GLY A O 1
ATOM 2257 N N . GLY A 1 297 ? 26.192 -9.040 -12.937 1.00 70.38 297 GLY A N 1
ATOM 2258 C CA . GLY A 1 297 ? 25.478 -10.203 -12.389 1.00 70.38 297 GLY A CA 1
ATOM 2259 C C . GLY A 1 297 ? 24.034 -9.939 -11.932 1.00 70.38 297 GLY A C 1
ATOM 2260 O O . GLY A 1 297 ? 23.397 -10.831 -11.374 1.00 70.38 297 GLY A O 1
ATOM 2261 N N . GLY A 1 298 ? 23.505 -8.734 -12.159 1.00 78.69 298 GLY A N 1
ATOM 2262 C CA . GLY A 1 298 ? 22.228 -8.265 -11.624 1.00 78.69 298 GLY A CA 1
ATOM 2263 C C . GLY A 1 298 ? 22.381 -7.443 -10.341 1.00 78.69 298 GLY A C 1
ATOM 2264 O O . GLY A 1 298 ? 23.477 -7.263 -9.814 1.00 78.69 298 GLY A O 1
ATOM 2265 N N . ALA A 1 299 ? 21.265 -6.905 -9.844 1.00 80.00 299 ALA A N 1
ATOM 2266 C CA . ALA A 1 299 ? 21.249 -6.066 -8.646 1.00 80.00 299 ALA A CA 1
ATOM 2267 C C . ALA A 1 299 ? 21.810 -6.805 -7.418 1.00 80.00 299 ALA A C 1
ATOM 2269 O O . ALA A 1 299 ? 21.398 -7.929 -7.131 1.00 80.00 299 ALA A O 1
ATOM 2270 N N . SER A 1 300 ? 22.697 -6.145 -6.672 1.00 79.81 300 SER A N 1
ATOM 2271 C CA . SER A 1 300 ? 23.410 -6.733 -5.530 1.00 79.81 300 SER A CA 1
ATOM 2272 C C . SER A 1 300 ? 23.056 -6.054 -4.199 1.00 79.81 300 SER A C 1
ATOM 2274 O O . SER A 1 300 ? 22.372 -5.024 -4.151 1.00 79.81 300 SER A O 1
ATOM 2276 N N . GLY A 1 301 ? 23.493 -6.662 -3.095 1.00 82.88 301 GLY A N 1
ATOM 2277 C CA . GLY A 1 301 ? 23.335 -6.145 -1.738 1.00 82.88 301 GLY A CA 1
ATOM 2278 C C . GLY A 1 301 ? 21.876 -5.867 -1.368 1.00 82.88 301 GLY A C 1
ATOM 2279 O O . GLY A 1 301 ? 20.970 -6.655 -1.646 1.00 82.88 301 GLY A O 1
ATOM 2280 N N . ALA A 1 302 ? 21.623 -4.713 -0.746 1.00 83.88 302 ALA A N 1
ATOM 2281 C CA . ALA A 1 302 ? 20.267 -4.319 -0.358 1.00 83.88 302 ALA A CA 1
ATOM 2282 C C . ALA A 1 302 ? 19.337 -4.062 -1.560 1.00 83.88 302 ALA A C 1
ATOM 2284 O O . ALA A 1 302 ? 18.114 -4.166 -1.428 1.00 83.88 302 ALA A O 1
ATOM 2285 N N . TYR A 1 303 ? 19.898 -3.756 -2.735 1.00 90.06 303 TYR A N 1
ATOM 2286 C CA . TYR A 1 303 ? 19.124 -3.448 -3.934 1.00 90.06 303 TYR A CA 1
ATOM 2287 C C . TYR A 1 303 ? 18.621 -4.696 -4.673 1.00 90.06 303 TYR A C 1
ATOM 2289 O O . TYR A 1 303 ? 17.652 -4.597 -5.429 1.00 90.06 303 TYR A O 1
ATOM 2297 N N . ALA A 1 304 ? 19.164 -5.882 -4.367 1.00 86.56 304 ALA A N 1
ATOM 2298 C CA . ALA A 1 304 ? 18.647 -7.171 -4.837 1.00 86.56 304 ALA A CA 1
ATOM 2299 C C . ALA A 1 304 ? 17.177 -7.414 -4.429 1.00 86.56 304 ALA A C 1
ATOM 2301 O O . ALA A 1 304 ? 16.441 -8.144 -5.094 1.00 86.56 304 ALA A O 1
ATOM 2302 N N . ALA A 1 305 ? 16.706 -6.751 -3.365 1.00 87.75 305 ALA A N 1
ATOM 2303 C CA . ALA A 1 305 ? 15.308 -6.797 -2.944 1.00 87.75 305 ALA A CA 1
ATOM 2304 C C . ALA A 1 305 ? 14.335 -6.168 -3.965 1.00 87.75 305 ALA A C 1
ATOM 2306 O O . ALA A 1 305 ? 13.139 -6.443 -3.903 1.00 87.75 305 ALA A O 1
ATOM 2307 N N . PHE A 1 306 ? 14.809 -5.356 -4.916 1.00 93.50 306 PHE A N 1
ATOM 2308 C CA . PHE A 1 306 ? 13.973 -4.616 -5.871 1.00 93.50 306 PHE A CA 1
ATOM 2309 C C . PHE A 1 306 ? 14.014 -5.220 -7.282 1.00 93.50 306 PHE A C 1
ATOM 2311 O O . PHE A 1 306 ? 14.228 -4.520 -8.273 1.00 93.50 306 PHE A O 1
ATOM 2318 N N . GLY A 1 307 ? 13.789 -6.533 -7.370 1.00 91.38 307 GLY A N 1
ATOM 2319 C CA . GLY A 1 307 ? 13.697 -7.267 -8.635 1.00 91.38 307 GLY A CA 1
ATOM 2320 C C . GLY A 1 307 ? 12.384 -7.037 -9.410 1.00 91.38 307 GLY A C 1
ATOM 2321 O O . GLY A 1 307 ? 11.516 -6.271 -8.979 1.00 91.38 307 GLY A O 1
ATOM 2322 N N . PRO A 1 308 ? 12.176 -7.731 -10.546 1.00 91.56 308 PRO A N 1
ATOM 2323 C CA . PRO A 1 308 ? 11.032 -7.506 -11.441 1.00 91.56 308 PRO A CA 1
ATOM 2324 C C . PRO A 1 308 ? 9.654 -7.664 -10.783 1.00 91.56 308 PRO A C 1
ATOM 2326 O O . PRO A 1 308 ? 8.683 -7.020 -11.187 1.00 91.56 308 PRO A O 1
ATOM 2329 N N . TRP A 1 309 ? 9.539 -8.503 -9.750 1.00 90.38 309 TRP A N 1
ATOM 2330 C CA . TRP A 1 309 ? 8.320 -8.640 -8.946 1.00 90.38 309 TRP A CA 1
ATOM 2331 C C . TRP A 1 309 ? 7.905 -7.316 -8.287 1.00 90.38 309 TRP A C 1
ATOM 2333 O O . TRP A 1 309 ? 6.722 -6.970 -8.317 1.00 90.38 309 TRP A O 1
ATOM 2343 N N . PHE A 1 310 ? 8.867 -6.543 -7.768 1.00 95.12 310 PHE A N 1
ATOM 2344 C CA . PHE A 1 310 ? 8.606 -5.266 -7.117 1.00 95.12 310 PHE A CA 1
ATOM 2345 C C . PHE A 1 310 ? 8.095 -4.261 -8.144 1.00 95.12 310 PHE A C 1
ATOM 2347 O O . PHE A 1 310 ? 7.017 -3.716 -7.964 1.00 95.12 310 PHE A O 1
ATOM 2354 N N . TRP A 1 311 ? 8.775 -4.080 -9.277 1.00 96.12 311 TRP A N 1
ATOM 2355 C CA . TRP A 1 311 ? 8.407 -3.074 -10.289 1.00 96.12 311 TRP A CA 1
ATOM 2356 C C . TRP A 1 311 ? 7.088 -3.358 -11.025 1.00 96.12 311 TRP A C 1
ATOM 2358 O O . TRP A 1 311 ? 6.483 -2.458 -11.617 1.00 96.12 311 TRP A O 1
ATOM 2368 N N . ARG A 1 312 ? 6.576 -4.593 -10.947 1.00 93.69 312 ARG A N 1
ATOM 2369 C CA . ARG A 1 312 ? 5.213 -4.941 -11.386 1.00 93.69 312 ARG A CA 1
ATOM 2370 C C . ARG A 1 312 ? 4.130 -4.514 -10.392 1.00 93.69 312 ARG A C 1
ATOM 2372 O O . ARG A 1 312 ? 2.980 -4.356 -10.796 1.00 93.69 312 ARG A O 1
ATOM 2379 N N . GLY A 1 313 ? 4.480 -4.288 -9.132 1.00 92.38 313 GLY A N 1
ATOM 2380 C CA . GLY A 1 313 ? 3.537 -4.031 -8.049 1.00 92.38 313 GLY A CA 1
ATOM 2381 C C . GLY A 1 313 ? 2.952 -2.611 -7.982 1.00 92.38 313 GLY A C 1
ATOM 2382 O O . GLY A 1 313 ? 1.724 -2.507 -7.934 1.00 92.38 313 GLY A O 1
ATOM 2383 N N . PRO A 1 314 ? 3.756 -1.521 -8.003 1.00 94.44 314 PRO A N 1
ATOM 2384 C CA . PRO A 1 314 ? 3.264 -0.156 -7.841 1.00 94.44 314 PRO A CA 1
ATOM 2385 C C . PRO A 1 314 ? 2.121 0.181 -8.795 1.00 94.44 314 PRO A C 1
ATOM 2387 O O . PRO A 1 314 ? 2.122 -0.226 -9.961 1.00 94.44 314 PRO A O 1
ATOM 2390 N N . ARG A 1 315 ? 1.140 0.944 -8.309 1.00 92.50 315 ARG A N 1
ATOM 2391 C CA . ARG A 1 315 ? -0.016 1.390 -9.097 1.00 92.50 315 ARG A CA 1
ATOM 2392 C C . ARG A 1 315 ? 0.377 2.583 -9.968 1.00 92.50 315 ARG A C 1
ATOM 2394 O O . ARG A 1 315 ? 0.315 3.726 -9.530 1.00 92.50 315 ARG A O 1
ATOM 2401 N N . LEU A 1 316 ? 0.812 2.286 -11.190 1.00 94.94 316 LEU A N 1
ATOM 2402 C CA . LEU A 1 316 ? 1.264 3.257 -12.186 1.00 94.94 316 LEU A CA 1
ATOM 2403 C C . LEU A 1 316 ? 0.525 3.064 -13.514 1.00 94.94 316 LEU A C 1
ATOM 2405 O O . LEU A 1 316 ? 0.234 1.910 -13.860 1.00 94.94 316 LEU A O 1
ATOM 2409 N N . PRO A 1 317 ? 0.295 4.150 -14.278 1.00 94.62 317 PRO A N 1
ATOM 2410 C CA . PRO A 1 317 ? -0.025 4.060 -15.696 1.00 94.62 317 PRO A CA 1
ATOM 2411 C C . PRO A 1 317 ? 1.021 3.240 -16.449 1.00 94.62 317 PRO A C 1
ATOM 2413 O O . PRO A 1 317 ? 2.202 3.227 -16.094 1.00 94.62 317 PRO A O 1
ATOM 2416 N N . GLU A 1 318 ? 0.589 2.578 -17.519 1.00 95.19 318 GLU A N 1
ATOM 2417 C CA . GLU A 1 318 ? 1.461 1.674 -18.270 1.00 95.19 318 GLU A CA 1
ATOM 2418 C C . GLU A 1 318 ? 2.659 2.414 -18.891 1.00 95.19 318 GLU A C 1
ATOM 2420 O O . GLU A 1 318 ? 3.771 1.899 -18.850 1.00 95.19 318 GLU A O 1
ATOM 2425 N N . ALA A 1 319 ? 2.478 3.659 -19.351 1.00 96.38 319 ALA A N 1
ATOM 2426 C CA . ALA A 1 319 ? 3.559 4.493 -19.886 1.00 96.38 319 ALA A CA 1
ATOM 2427 C C . ALA A 1 319 ? 4.675 4.765 -18.859 1.00 96.38 319 ALA A C 1
ATOM 2429 O O . ALA A 1 319 ? 5.850 4.543 -19.146 1.00 96.38 319 ALA A O 1
ATOM 2430 N N . ASP A 1 320 ? 4.312 5.177 -17.640 1.00 97.75 320 ASP A N 1
ATOM 2431 C CA . ASP A 1 320 ? 5.277 5.445 -16.567 1.00 97.75 320 ASP A CA 1
ATOM 2432 C C . ASP A 1 320 ? 6.005 4.170 -16.129 1.00 97.75 320 ASP A C 1
ATOM 2434 O O . ASP A 1 320 ? 7.206 4.175 -15.856 1.00 97.75 320 ASP A O 1
ATOM 2438 N N . ARG A 1 321 ? 5.281 3.048 -16.086 1.00 97.38 321 ARG A N 1
ATOM 2439 C CA . ARG A 1 321 ? 5.871 1.747 -15.772 1.00 97.38 321 ARG A CA 1
ATOM 2440 C C . ARG A 1 321 ? 6.861 1.305 -16.847 1.00 97.38 321 ARG A C 1
ATOM 2442 O O . ARG A 1 321 ? 7.933 0.809 -16.507 1.00 97.38 321 ARG A O 1
ATOM 2449 N N . MET A 1 322 ? 6.526 1.494 -18.121 1.00 97.81 322 MET A N 1
ATOM 2450 C CA . MET A 1 322 ? 7.431 1.198 -19.228 1.00 97.81 322 MET A CA 1
ATOM 2451 C C . MET A 1 322 ? 8.662 2.116 -19.214 1.00 97.81 322 MET A C 1
ATOM 2453 O O . MET A 1 322 ? 9.761 1.623 -19.445 1.00 97.81 322 MET A O 1
ATOM 2457 N N . ASP A 1 323 ? 8.543 3.398 -18.841 1.00 97.62 323 ASP A N 1
ATOM 2458 C CA . ASP A 1 323 ? 9.720 4.262 -18.609 1.00 97.62 323 ASP A CA 1
ATOM 2459 C C . ASP A 1 323 ? 10.623 3.717 -17.489 1.00 97.62 323 ASP A C 1
ATOM 2461 O O . ASP A 1 323 ? 11.847 3.727 -17.623 1.00 97.62 323 ASP A O 1
ATOM 2465 N N . LEU A 1 324 ? 10.051 3.200 -16.396 1.00 98.12 324 LEU A N 1
ATOM 2466 C CA . LEU A 1 324 ? 10.834 2.582 -15.320 1.00 98.12 324 LEU A CA 1
ATOM 2467 C C . LEU A 1 324 ? 11.524 1.293 -15.777 1.00 98.12 324 LEU A C 1
ATOM 2469 O O . LEU A 1 324 ? 12.716 1.136 -15.522 1.00 98.12 324 LEU A O 1
ATOM 2473 N N . PHE A 1 325 ? 10.833 0.402 -16.495 1.00 97.81 325 PHE A N 1
ATOM 2474 C CA . PHE A 1 325 ? 11.471 -0.802 -17.036 1.00 97.81 325 PHE A CA 1
ATOM 2475 C C . PHE A 1 325 ? 12.593 -0.462 -18.016 1.00 97.81 325 PHE A C 1
ATOM 2477 O O . PHE A 1 325 ? 13.682 -1.009 -17.880 1.00 97.81 325 PHE A O 1
ATOM 2484 N N . ARG A 1 326 ? 12.395 0.515 -18.910 1.00 97.75 326 ARG A N 1
ATOM 2485 C CA . ARG A 1 326 ? 13.452 1.025 -19.799 1.00 97.75 326 ARG A CA 1
ATOM 2486 C C . ARG A 1 326 ? 14.702 1.430 -19.022 1.00 97.75 326 ARG A C 1
ATOM 2488 O O . ARG A 1 326 ? 15.830 1.221 -19.463 1.00 97.75 326 ARG A O 1
ATOM 2495 N N . ARG A 1 327 ? 14.520 2.043 -17.849 1.00 97.25 327 ARG A N 1
ATOM 2496 C CA . ARG A 1 327 ? 15.622 2.476 -16.980 1.00 97.25 327 ARG A CA 1
ATOM 2497 C C . ARG A 1 327 ? 16.331 1.316 -16.293 1.00 97.25 327 ARG A C 1
ATOM 2499 O O . ARG A 1 327 ? 17.527 1.455 -16.074 1.00 97.25 327 ARG A O 1
ATOM 2506 N N . LEU A 1 328 ? 15.613 0.237 -15.985 1.00 96.12 328 LEU A N 1
ATOM 2507 C CA . LEU A 1 328 ? 16.086 -0.927 -15.229 1.00 96.12 328 LEU A CA 1
ATOM 2508 C C . LEU A 1 328 ? 16.721 -2.016 -16.088 1.00 96.12 328 LEU A C 1
ATOM 2510 O O . LEU A 1 328 ? 17.586 -2.716 -15.588 1.00 96.12 328 LEU A O 1
ATOM 2514 N N . VAL A 1 329 ? 16.325 -2.153 -17.355 1.00 94.50 329 VAL A N 1
ATOM 2515 C CA . VAL A 1 329 ? 16.841 -3.185 -18.274 1.00 94.50 329 VAL A CA 1
ATOM 2516 C C . VAL A 1 329 ? 18.383 -3.241 -18.351 1.00 94.50 329 VAL A C 1
ATOM 2518 O O . VAL A 1 329 ? 18.907 -4.345 -18.414 1.00 94.50 329 VAL A O 1
ATOM 2521 N N . PRO A 1 330 ? 19.152 -2.138 -18.233 1.00 93.06 330 PRO A N 1
ATOM 2522 C CA . PRO A 1 330 ? 20.614 -2.218 -18.103 1.00 93.06 330 PRO A CA 1
ATOM 2523 C C . PRO A 1 330 ? 21.140 -3.031 -16.904 1.00 93.06 330 PRO A C 1
ATOM 2525 O O . PRO A 1 330 ? 22.287 -3.459 -16.923 1.00 93.06 330 PRO A O 1
ATOM 2528 N N . ALA A 1 331 ? 20.325 -3.236 -15.865 1.00 90.88 331 ALA A N 1
ATOM 2529 C CA . ALA A 1 331 ? 20.636 -4.081 -14.710 1.00 90.88 331 ALA A CA 1
ATOM 2530 C C . ALA A 1 331 ? 20.304 -5.568 -14.932 1.00 90.88 331 ALA A C 1
ATOM 2532 O O . ALA A 1 331 ? 20.478 -6.367 -14.013 1.00 90.88 331 ALA A O 1
ATOM 2533 N N . ASP A 1 332 ? 19.766 -5.948 -16.094 1.00 88.25 332 ASP A N 1
ATOM 2534 C CA . ASP A 1 332 ? 19.544 -7.355 -16.414 1.00 88.25 332 ASP A CA 1
ATOM 2535 C C . ASP A 1 332 ? 20.883 -8.053 -16.620 1.00 88.25 332 ASP A C 1
ATOM 2537 O O . ASP A 1 332 ? 21.626 -7.701 -17.530 1.00 88.25 332 ASP A O 1
ATOM 2541 N N . GLY A 1 333 ? 21.165 -9.075 -15.810 1.00 77.00 333 GLY A N 1
ATOM 2542 C CA . GLY A 1 333 ? 22.340 -9.919 -16.014 1.00 77.00 333 GLY A CA 1
ATOM 2543 C C . GLY A 1 333 ? 22.257 -10.791 -17.277 1.00 77.00 333 GLY A C 1
ATOM 2544 O O . GLY A 1 333 ? 21.210 -10.848 -17.925 1.00 77.00 333 GLY A O 1
ATOM 2545 N N . PRO A 1 334 ? 23.328 -11.516 -17.641 1.00 69.75 334 PRO A N 1
ATOM 2546 C CA . PRO A 1 334 ? 23.387 -12.316 -18.869 1.00 69.75 334 PRO A CA 1
ATOM 2547 C C . PRO A 1 334 ? 22.354 -13.458 -18.878 1.00 69.75 334 PRO A C 1
ATOM 2549 O O . PRO A 1 334 ? 22.062 -13.980 -17.801 1.00 69.75 334 PRO A O 1
ATOM 2552 N N . PRO A 1 335 ? 21.781 -13.874 -20.042 1.00 64.81 335 PRO A N 1
ATOM 2553 C CA . PRO A 1 335 ? 20.865 -15.034 -20.204 1.00 64.81 335 PRO A CA 1
ATOM 2554 C C . PRO A 1 335 ? 21.276 -16.216 -19.335 1.00 64.81 335 PRO A C 1
ATOM 2556 O O . PRO A 1 335 ? 22.326 -16.798 -19.554 1.00 64.81 335 PRO A O 1
ATOM 2559 N N . GLY A 1 336 ? 20.468 -16.503 -18.309 1.00 58.12 336 GLY A N 1
ATOM 2560 C CA . GLY A 1 336 ? 20.683 -17.607 -17.380 1.00 58.12 336 GLY A CA 1
ATOM 2561 C C . GLY A 1 336 ? 19.609 -18.670 -17.576 1.00 58.12 336 GLY A C 1
ATOM 2562 O O . GLY A 1 336 ? 18.510 -18.357 -18.024 1.00 58.12 336 GLY A O 1
ATOM 2563 N N . GLU A 1 337 ? 19.909 -19.914 -17.209 1.00 47.84 337 GLU A N 1
ATOM 2564 C CA . GLU A 1 337 ? 18.998 -21.070 -17.317 1.00 47.84 337 GLU A CA 1
ATOM 2565 C C . GLU A 1 337 ? 17.870 -21.079 -16.255 1.00 47.84 337 GLU A C 1
ATOM 2567 O O . GLU A 1 337 ? 17.209 -22.092 -16.040 1.00 47.84 337 GLU A O 1
ATOM 2572 N N . GLY A 1 338 ? 17.664 -19.962 -15.549 1.00 51.06 338 GLY A N 1
ATOM 2573 C CA . GLY A 1 338 ? 16.700 -19.837 -14.455 1.00 51.06 338 GLY A CA 1
ATOM 2574 C C . GLY A 1 338 ? 15.261 -19.570 -14.909 1.00 51.06 338 GLY A C 1
ATOM 2575 O O . GLY A 1 338 ? 15.005 -19.154 -16.037 1.00 51.06 338 GLY A O 1
ATOM 2576 N N . ASP A 1 339 ? 14.315 -19.782 -13.988 1.00 48.00 339 ASP A N 1
ATOM 2577 C CA . ASP A 1 339 ? 12.888 -19.500 -14.182 1.00 48.00 339 ASP A CA 1
ATOM 2578 C C . ASP A 1 339 ? 12.673 -18.034 -14.613 1.00 48.00 339 ASP A C 1
ATOM 2580 O O . ASP A 1 339 ? 13.236 -17.105 -14.020 1.00 48.00 339 ASP A O 1
ATOM 2584 N N . GLY A 1 340 ? 11.880 -17.836 -15.671 1.00 51.28 340 GLY A N 1
ATOM 2585 C CA . GLY A 1 340 ? 11.809 -16.628 -16.509 1.00 51.28 340 GLY A CA 1
ATOM 2586 C C . GLY A 1 340 ? 11.206 -15.382 -15.852 1.00 51.28 340 GLY A C 1
ATOM 2587 O O . GLY A 1 340 ? 10.558 -14.578 -16.518 1.00 51.28 340 GLY A O 1
ATOM 2588 N N . ASP A 1 341 ? 11.321 -15.215 -14.537 1.00 58.44 341 ASP A N 1
ATOM 2589 C CA . ASP A 1 341 ? 10.912 -14.020 -13.785 1.00 58.44 341 ASP A CA 1
ATOM 2590 C C . ASP A 1 341 ? 12.095 -13.304 -13.110 1.00 58.44 341 ASP A C 1
ATOM 2592 O O . ASP A 1 341 ? 11.906 -12.445 -12.247 1.00 58.44 341 ASP A O 1
ATOM 2596 N N . THR A 1 342 ? 13.319 -13.637 -13.526 1.00 73.44 342 THR A N 1
ATOM 2597 C CA . THR A 1 342 ? 14.559 -13.068 -12.983 1.00 73.44 342 THR A CA 1
ATOM 2598 C C . THR A 1 342 ? 14.933 -11.722 -13.609 1.00 73.44 342 THR A C 1
ATOM 2600 O O . THR A 1 342 ? 15.577 -10.921 -12.933 1.00 73.44 342 THR A O 1
ATOM 2603 N N . ARG A 1 343 ? 14.485 -11.416 -14.840 1.00 87.62 343 ARG A N 1
ATOM 2604 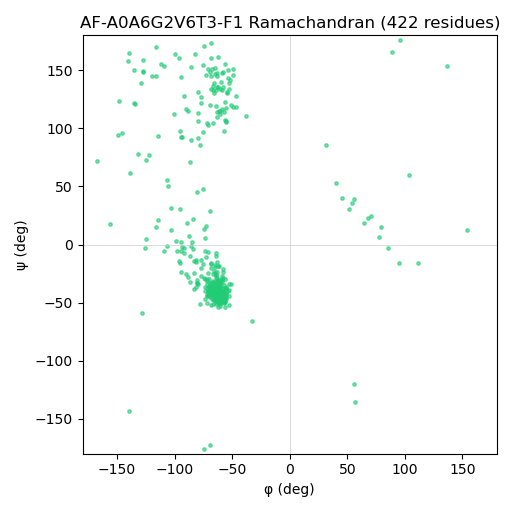C CA . ARG A 1 343 ? 14.820 -10.166 -15.553 1.00 87.62 343 ARG A CA 1
ATOM 2605 C C . ARG A 1 343 ? 13.699 -9.156 -15.711 1.00 87.62 343 ARG A C 1
ATOM 2607 O O . ARG A 1 343 ? 12.516 -9.490 -15.809 1.00 87.62 343 ARG A O 1
ATOM 2614 N N . PHE A 1 344 ? 14.097 -7.896 -15.837 1.00 92.62 344 PHE A N 1
ATOM 2615 C CA . PHE A 1 344 ? 13.242 -6.785 -16.220 1.00 92.62 344 PHE A CA 1
ATOM 2616 C C . PHE A 1 344 ? 12.720 -6.953 -17.650 1.00 92.62 344 PHE A C 1
ATOM 2618 O O . PHE A 1 344 ? 11.527 -6.738 -17.871 1.00 92.62 344 PHE A O 1
ATOM 2625 N N . LEU A 1 345 ? 13.546 -7.407 -18.599 1.00 92.19 345 LEU A N 1
ATOM 2626 C CA . LEU A 1 345 ? 13.102 -7.661 -19.973 1.00 92.19 345 LEU A CA 1
ATOM 2627 C C . LEU A 1 345 ? 12.042 -8.776 -20.056 1.00 92.19 345 LEU A C 1
ATOM 2629 O O . LEU A 1 345 ? 11.082 -8.641 -20.814 1.00 92.19 345 LEU A O 1
ATOM 2633 N N . ASP A 1 346 ? 12.124 -9.818 -19.222 1.00 91.44 346 ASP A N 1
ATOM 2634 C CA . ASP A 1 346 ? 11.093 -10.868 -19.157 1.00 91.44 346 ASP A CA 1
ATOM 2635 C C . ASP A 1 346 ? 9.761 -10.322 -18.629 1.00 91.44 346 ASP A C 1
ATOM 2637 O O . ASP A 1 346 ? 8.676 -10.662 -19.119 1.00 91.44 346 ASP A O 1
ATOM 2641 N N . ALA A 1 347 ? 9.824 -9.423 -17.641 1.00 93.06 347 ALA A N 1
ATOM 2642 C CA . ALA A 1 347 ? 8.641 -8.734 -17.149 1.00 93.06 347 ALA A CA 1
ATOM 2643 C C . ALA A 1 347 ? 8.003 -7.877 -18.252 1.00 93.06 347 ALA A C 1
ATOM 2645 O O . ALA A 1 347 ? 6.778 -7.888 -18.389 1.00 93.06 347 ALA A O 1
ATOM 2646 N N . VAL A 1 348 ? 8.805 -7.201 -19.077 1.00 95.88 348 VAL A N 1
ATOM 2647 C CA . VAL A 1 348 ? 8.330 -6.449 -20.249 1.00 95.88 348 VAL A CA 1
ATOM 2648 C C . VAL A 1 348 ? 7.715 -7.383 -21.295 1.00 95.88 348 VAL A C 1
ATOM 2650 O O . VAL A 1 348 ? 6.605 -7.128 -21.760 1.00 95.88 348 VAL A O 1
ATOM 2653 N N . ALA A 1 349 ? 8.361 -8.510 -21.602 1.00 94.69 349 ALA A N 1
ATOM 2654 C CA . ALA A 1 349 ? 7.866 -9.506 -22.552 1.00 94.69 349 ALA A CA 1
ATOM 2655 C C . ALA A 1 349 ? 6.518 -10.116 -22.128 1.00 94.69 349 ALA A C 1
ATOM 2657 O O . ALA A 1 349 ? 5.643 -10.346 -22.970 1.00 94.69 349 ALA A O 1
ATOM 2658 N N . ARG A 1 350 ? 6.310 -10.352 -20.825 1.00 92.94 350 ARG A N 1
ATOM 2659 C CA . ARG A 1 350 ? 5.007 -10.768 -20.274 1.00 92.94 350 ARG A CA 1
ATOM 2660 C C . ARG A 1 350 ? 3.943 -9.687 -20.410 1.00 92.94 350 ARG A C 1
ATOM 2662 O O . ARG A 1 350 ? 2.791 -9.998 -20.697 1.00 92.94 350 ARG A O 1
ATOM 2669 N N . ARG A 1 351 ? 4.301 -8.419 -20.207 1.00 94.38 351 ARG A N 1
ATOM 2670 C CA . ARG A 1 351 ? 3.350 -7.305 -20.347 1.00 94.38 351 ARG A CA 1
ATOM 2671 C C . ARG A 1 351 ? 2.952 -7.081 -21.795 1.00 94.38 351 ARG A C 1
ATOM 2673 O O . ARG A 1 351 ? 1.764 -6.927 -22.055 1.00 94.38 351 ARG A O 1
ATOM 2680 N N . LEU A 1 352 ? 3.913 -7.158 -22.713 1.00 96.12 352 LEU A N 1
ATOM 2681 C CA . LEU A 1 352 ? 3.669 -7.149 -24.152 1.00 96.12 352 LEU A CA 1
ATOM 2682 C C . LEU A 1 352 ? 2.721 -8.286 -24.562 1.00 96.12 352 LEU A C 1
ATOM 2684 O O . LEU A 1 352 ? 1.799 -8.056 -25.331 1.00 96.12 352 LEU A O 1
ATOM 2688 N N . ALA A 1 353 ? 2.888 -9.483 -23.987 1.00 95.62 353 ALA A N 1
ATOM 2689 C CA . ALA A 1 353 ? 1.971 -10.606 -24.201 1.00 95.62 353 ALA A CA 1
ATOM 2690 C C . ALA A 1 353 ? 0.530 -10.300 -23.768 1.00 95.62 353 ALA A C 1
ATOM 2692 O O . ALA A 1 353 ? -0.417 -10.683 -24.446 1.00 95.62 353 ALA A O 1
ATOM 2693 N N . ALA A 1 354 ? 0.371 -9.646 -22.616 1.00 95.00 354 ALA A N 1
ATOM 2694 C CA . ALA A 1 354 ? -0.932 -9.379 -22.019 1.00 95.00 354 ALA A CA 1
ATOM 2695 C C . ALA A 1 354 ? -1.650 -8.171 -22.648 1.00 95.00 354 ALA A C 1
ATOM 2697 O O . ALA A 1 354 ? -2.875 -8.165 -22.718 1.00 95.00 354 ALA A O 1
ATOM 2698 N N . HIS A 1 355 ? -0.904 -7.153 -23.090 1.00 95.50 355 HIS A N 1
ATOM 2699 C CA . HIS A 1 355 ? -1.451 -5.891 -23.602 1.00 95.50 355 HIS A CA 1
ATOM 2700 C C . HIS A 1 355 ? -0.677 -5.400 -24.841 1.00 95.50 355 HIS A C 1
ATOM 2702 O O . HIS A 1 355 ? -0.092 -4.312 -24.804 1.00 95.50 355 HIS A O 1
ATOM 2708 N N . PRO A 1 356 ? -0.651 -6.171 -25.946 1.00 95.50 356 PRO A N 1
ATOM 2709 C CA . PRO A 1 356 ? 0.216 -5.884 -27.089 1.00 95.50 356 PRO A CA 1
ATOM 2710 C C . PRO A 1 356 ? -0.004 -4.479 -27.658 1.00 95.50 356 PRO A C 1
ATOM 2712 O O . PRO A 1 356 ? 0.941 -3.700 -27.746 1.00 95.50 356 PRO A O 1
ATOM 2715 N N . ARG A 1 357 ? -1.265 -4.099 -27.890 1.00 95.06 357 ARG A N 1
ATOM 2716 C CA . ARG A 1 357 ? -1.651 -2.787 -28.443 1.00 95.06 357 ARG A CA 1
ATOM 2717 C C . ARG A 1 357 ? -1.199 -1.594 -27.603 1.00 95.06 357 ARG A C 1
ATOM 2719 O O . ARG A 1 357 ? -0.923 -0.526 -28.129 1.00 95.06 357 ARG A O 1
ATOM 2726 N N . THR A 1 358 ? -1.134 -1.761 -26.284 1.00 95.88 358 THR A N 1
ATOM 2727 C CA . THR A 1 358 ? -0.699 -0.695 -25.372 1.00 95.88 358 THR A CA 1
ATOM 2728 C C . THR A 1 358 ? 0.822 -0.629 -25.278 1.00 95.88 358 THR A C 1
ATOM 2730 O O . THR A 1 358 ? 1.384 0.458 -25.188 1.00 95.88 358 THR A O 1
ATOM 2733 N N . VAL A 1 359 ? 1.496 -1.781 -25.274 1.00 97.31 359 VAL A N 1
ATOM 2734 C CA . VAL A 1 359 ? 2.934 -1.869 -24.990 1.00 97.31 359 VAL A CA 1
ATOM 2735 C C . VAL A 1 359 ? 3.790 -1.665 -26.244 1.00 97.31 359 VAL A C 1
ATOM 2737 O O . VAL A 1 359 ? 4.869 -1.089 -26.131 1.00 97.31 359 VAL A O 1
ATOM 2740 N N . MET A 1 360 ? 3.325 -2.069 -27.431 1.00 95.94 360 MET A N 1
ATOM 2741 C CA . MET A 1 360 ? 4.082 -1.923 -28.685 1.00 95.94 360 MET A CA 1
ATOM 2742 C C . MET A 1 360 ? 4.489 -0.464 -28.984 1.00 95.94 360 MET A C 1
ATOM 2744 O O . MET A 1 360 ? 5.688 -0.231 -29.167 1.00 95.94 360 MET A O 1
ATOM 2748 N N . PRO A 1 361 ? 3.586 0.543 -28.933 1.00 96.06 361 PRO A N 1
ATOM 2749 C CA . PRO A 1 361 ? 3.981 1.942 -29.130 1.00 96.06 361 PRO A CA 1
ATOM 2750 C C . PRO A 1 361 ? 4.967 2.441 -28.065 1.00 96.06 361 PRO A C 1
ATOM 2752 O O . PRO A 1 361 ? 5.889 3.198 -28.361 1.00 96.06 361 PRO A O 1
ATOM 2755 N N . LEU A 1 362 ? 4.810 1.985 -26.816 1.00 97.38 362 LEU A N 1
ATOM 2756 C CA . LEU A 1 362 ? 5.694 2.365 -25.710 1.00 97.38 362 LEU A CA 1
ATOM 2757 C C . LEU A 1 362 ? 7.105 1.782 -25.863 1.00 97.38 362 LEU A C 1
ATOM 2759 O O . LEU A 1 362 ? 8.064 2.431 -25.455 1.00 97.38 362 LEU A O 1
ATOM 2763 N N . LEU A 1 363 ? 7.244 0.589 -26.453 1.00 97.44 363 LEU A N 1
ATOM 2764 C CA . LEU A 1 363 ? 8.543 -0.006 -26.785 1.00 97.44 363 LEU A CA 1
ATOM 2765 C C . LEU A 1 363 ? 9.224 0.698 -27.959 1.00 97.44 363 LEU A C 1
ATOM 2767 O O . LEU A 1 363 ? 10.441 0.848 -27.940 1.00 97.44 363 LEU A O 1
ATOM 2771 N N . CYS A 1 364 ? 8.467 1.190 -28.943 1.00 97.19 364 CYS A N 1
ATOM 2772 C CA . CYS A 1 364 ? 9.044 1.977 -30.036 1.00 97.19 364 CYS A CA 1
ATOM 2773 C C . CYS A 1 364 ? 9.724 3.257 -29.515 1.00 97.19 364 CYS A C 1
ATOM 2775 O O . CYS A 1 364 ? 10.777 3.653 -30.010 1.00 97.19 364 CYS A O 1
ATOM 2777 N N . ALA A 1 365 ? 9.196 3.857 -28.440 1.00 95.88 365 ALA A N 1
ATOM 2778 C CA . ALA A 1 365 ? 9.822 5.005 -27.778 1.00 95.88 365 ALA A CA 1
ATOM 2779 C C . ALA A 1 365 ? 11.197 4.692 -27.143 1.00 95.88 365 ALA A C 1
ATOM 2781 O O . ALA A 1 365 ? 11.895 5.611 -26.718 1.00 95.88 365 ALA A O 1
ATOM 2782 N N . TRP A 1 366 ? 11.601 3.417 -27.056 1.00 97.69 366 TRP A N 1
ATOM 2783 C CA . TRP A 1 366 ? 12.911 3.008 -26.540 1.00 97.69 366 TRP A CA 1
ATOM 2784 C C . TRP A 1 366 ? 13.996 3.006 -27.619 1.00 97.69 366 TRP A C 1
ATOM 2786 O O . TRP A 1 366 ? 15.166 2.869 -27.280 1.00 97.69 366 TRP A O 1
ATOM 2796 N N . PHE A 1 367 ? 13.650 3.163 -28.901 1.00 97.31 367 PHE A N 1
ATOM 2797 C CA . PHE A 1 367 ? 14.610 3.057 -30.005 1.00 97.31 367 PHE A CA 1
ATOM 2798 C C . PHE A 1 367 ? 15.729 4.106 -29.994 1.00 97.31 367 PHE A C 1
ATOM 2800 O O . PHE A 1 367 ? 16.741 3.903 -30.655 1.00 97.31 367 PHE A O 1
ATOM 2807 N N . THR A 1 368 ? 15.573 5.176 -29.215 1.00 95.75 368 THR A N 1
ATOM 2808 C CA . THR A 1 368 ? 16.589 6.216 -29.005 1.00 95.75 368 THR A CA 1
ATOM 2809 C C . THR A 1 368 ? 17.503 5.946 -27.803 1.00 95.75 368 THR A C 1
ATOM 2811 O O . THR A 1 368 ? 18.413 6.728 -27.528 1.00 95.75 368 THR A O 1
ATOM 2814 N N . ASP A 1 369 ? 17.260 4.874 -27.045 1.00 96.62 369 ASP A N 1
ATOM 2815 C CA . ASP A 1 369 ? 17.974 4.568 -25.810 1.00 96.62 369 ASP A CA 1
ATOM 2816 C C . ASP A 1 369 ? 19.166 3.637 -26.055 1.00 96.62 369 ASP A C 1
ATOM 2818 O O . ASP A 1 369 ? 19.052 2.411 -26.028 1.00 96.62 369 ASP A O 1
ATOM 2822 N N . GLU A 1 370 ? 20.333 4.237 -26.271 1.00 95.56 370 GLU A N 1
ATOM 2823 C CA . GLU A 1 370 ? 21.572 3.511 -26.574 1.00 95.56 370 GLU A CA 1
ATOM 2824 C C . GLU A 1 370 ? 22.379 3.115 -25.325 1.00 95.56 370 GLU A C 1
ATOM 2826 O O . GLU A 1 370 ? 23.565 2.807 -25.411 1.00 95.56 370 GLU A O 1
ATOM 2831 N N . ARG A 1 371 ? 21.761 3.109 -24.134 1.00 94.25 371 ARG A N 1
ATOM 2832 C CA . ARG A 1 371 ? 22.423 2.581 -22.931 1.00 94.25 371 ARG A CA 1
ATOM 2833 C C . ARG A 1 371 ? 22.682 1.084 -23.095 1.00 94.25 371 ARG A C 1
ATOM 2835 O O . ARG A 1 371 ? 21.786 0.333 -23.483 1.00 94.25 371 ARG A O 1
ATOM 2842 N N . GLU A 1 372 ? 23.901 0.666 -22.776 1.00 91.44 372 GLU A N 1
ATOM 2843 C CA . GLU A 1 372 ? 24.339 -0.725 -22.879 1.00 91.44 372 GLU A CA 1
ATOM 2844 C C . GLU A 1 372 ? 23.713 -1.607 -21.795 1.00 91.44 372 GLU A C 1
ATOM 2846 O O . GLU A 1 372 ? 23.495 -1.176 -20.660 1.00 91.44 372 GLU A O 1
ATOM 2851 N N . LEU A 1 373 ? 23.448 -2.859 -22.156 1.00 88.19 373 LEU A N 1
ATOM 2852 C CA . LEU A 1 373 ? 23.043 -3.911 -21.235 1.00 88.19 373 LEU A CA 1
ATOM 2853 C C . LEU A 1 373 ? 24.268 -4.582 -20.622 1.00 88.19 373 LEU A C 1
ATOM 2855 O O . LEU A 1 373 ? 25.335 -4.641 -21.242 1.00 88.19 373 LEU A O 1
ATOM 2859 N N . ALA A 1 374 ? 24.100 -5.132 -19.419 1.00 79.56 374 ALA A N 1
ATOM 2860 C CA . ALA A 1 374 ? 25.122 -5.985 -18.845 1.00 79.56 374 ALA A CA 1
ATOM 2861 C C . ALA A 1 374 ? 25.332 -7.225 -19.729 1.00 79.56 374 ALA A C 1
ATOM 2863 O O . ALA A 1 374 ? 24.392 -7.858 -20.212 1.00 79.56 374 ALA A O 1
ATOM 2864 N N . ALA A 1 375 ? 26.596 -7.555 -19.960 1.00 74.75 375 ALA A N 1
ATOM 2865 C CA . ALA A 1 375 ? 27.012 -8.687 -20.769 1.00 74.75 375 ALA A CA 1
ATOM 2866 C C . ALA A 1 375 ? 28.215 -9.355 -20.106 1.00 74.75 375 ALA A C 1
ATOM 2868 O O . ALA A 1 375 ? 28.933 -8.713 -19.337 1.00 74.75 375 ALA A O 1
ATOM 2869 N N . ALA A 1 376 ? 28.447 -10.631 -20.423 1.00 68.94 376 ALA A N 1
ATOM 2870 C CA . ALA A 1 376 ? 29.639 -11.327 -19.955 1.00 68.94 376 ALA A CA 1
ATOM 2871 C C . ALA A 1 376 ? 30.909 -10.583 -20.426 1.00 68.94 376 ALA A C 1
ATOM 2873 O O . ALA A 1 376 ? 30.874 -10.003 -21.518 1.00 68.94 376 ALA A O 1
ATOM 2874 N N . PRO A 1 377 ? 32.019 -10.617 -19.661 1.00 66.44 377 PRO A N 1
ATOM 2875 C CA . PRO A 1 377 ? 33.232 -9.840 -19.945 1.00 66.44 377 PRO A CA 1
ATOM 2876 C C . PRO A 1 377 ? 33.774 -10.031 -21.367 1.00 66.44 377 PRO A C 1
ATOM 2878 O O . PRO A 1 377 ? 34.252 -9.080 -21.978 1.00 66.44 377 PRO A O 1
ATOM 2881 N N . ASP A 1 378 ? 33.617 -11.239 -21.913 1.00 71.06 378 ASP A N 1
ATOM 2882 C CA . ASP A 1 378 ? 34.112 -11.629 -23.237 1.00 71.06 378 ASP A CA 1
ATOM 2883 C C . ASP A 1 378 ? 33.133 -11.316 -24.384 1.00 71.06 378 ASP A C 1
ATOM 2885 O O . ASP A 1 378 ? 33.352 -11.728 -25.524 1.00 71.06 378 ASP A O 1
ATOM 2889 N N . THR A 1 379 ? 32.030 -10.609 -24.113 1.00 72.94 379 THR A N 1
ATOM 2890 C CA . THR A 1 379 ? 31.038 -10.267 -25.141 1.00 72.94 379 THR A CA 1
ATOM 2891 C C . THR A 1 379 ? 31.535 -9.066 -25.957 1.00 72.94 379 THR A C 1
ATOM 2893 O O . THR A 1 379 ? 31.599 -7.960 -25.419 1.00 72.94 379 THR A O 1
ATOM 2896 N N . PRO A 1 380 ? 31.852 -9.231 -27.256 1.00 66.62 380 PRO A N 1
ATOM 2897 C CA . PRO A 1 380 ? 32.541 -8.203 -28.044 1.00 66.62 380 PRO A CA 1
ATOM 2898 C C . PRO A 1 380 ? 31.670 -6.981 -28.361 1.00 66.62 380 PRO A C 1
ATOM 2900 O O . PRO A 1 380 ? 32.196 -5.898 -28.600 1.00 66.62 380 PRO A O 1
ATOM 2903 N N . VAL A 1 381 ? 30.343 -7.143 -28.376 1.00 76.31 381 VAL A N 1
ATOM 2904 C CA . VAL A 1 381 ? 29.378 -6.063 -28.603 1.00 76.31 381 VAL A CA 1
ATOM 2905 C C . VAL A 1 381 ? 28.275 -6.181 -27.567 1.00 76.31 381 VAL A C 1
ATOM 2907 O O . VAL A 1 381 ? 27.583 -7.199 -27.496 1.00 76.31 381 VAL A O 1
ATOM 2910 N N . ARG A 1 382 ? 28.100 -5.132 -26.767 1.00 79.69 382 ARG A N 1
ATOM 2911 C CA . ARG A 1 382 ? 27.006 -5.053 -25.803 1.00 79.69 382 ARG A CA 1
ATOM 2912 C C . ARG A 1 382 ? 25.732 -4.645 -26.522 1.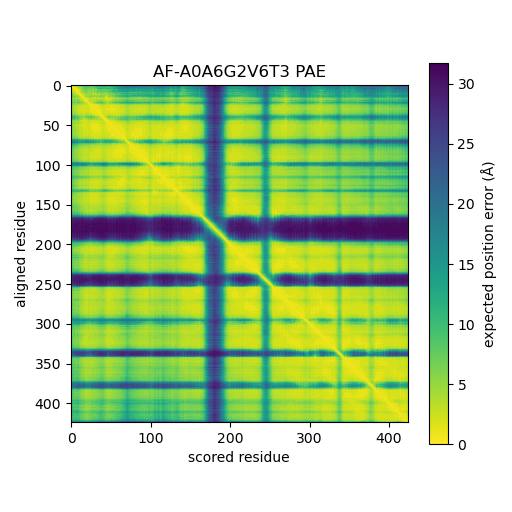00 79.69 382 ARG A C 1
ATOM 2914 O O . ARG A 1 382 ? 25.716 -3.691 -27.296 1.00 79.69 382 ARG A O 1
ATOM 2921 N N . LEU A 1 383 ? 24.658 -5.385 -26.268 1.00 88.50 383 LEU A N 1
ATOM 2922 C CA . LEU A 1 383 ? 23.332 -4.992 -26.732 1.00 88.50 383 LEU A CA 1
ATOM 2923 C C . LEU A 1 383 ? 22.926 -3.693 -26.033 1.00 88.50 383 LEU A C 1
ATOM 2925 O O . LEU A 1 383 ? 23.284 -3.478 -24.877 1.00 88.50 383 LEU A O 1
ATOM 2929 N N . THR A 1 384 ? 22.172 -2.840 -26.720 1.00 94.00 384 THR A N 1
ATOM 2930 C CA . THR A 1 384 ? 21.587 -1.631 -26.129 1.00 94.00 384 THR A CA 1
ATOM 2931 C C . THR A 1 384 ? 20.123 -1.852 -25.766 1.00 94.00 384 THR A C 1
ATOM 2933 O O . THR A 1 384 ? 19.485 -2.799 -26.237 1.00 94.00 384 THR A O 1
ATOM 2936 N N . VAL A 1 385 ? 19.562 -0.969 -24.936 1.00 96.56 385 VAL A N 1
ATOM 2937 C CA . VAL A 1 385 ? 18.123 -0.970 -24.619 1.00 96.56 385 VAL A CA 1
ATOM 2938 C C . VAL A 1 385 ? 17.283 -0.876 -25.901 1.00 96.56 385 VAL A C 1
ATOM 2940 O O . VAL A 1 385 ? 16.316 -1.627 -26.053 1.00 96.56 385 VAL A O 1
ATOM 2943 N N . ALA A 1 386 ? 17.679 -0.020 -26.847 1.00 96.75 386 ALA A N 1
ATOM 2944 C CA . ALA A 1 386 ? 17.042 0.107 -28.154 1.00 96.75 386 ALA A CA 1
ATOM 2945 C C . ALA A 1 386 ? 17.077 -1.205 -28.958 1.00 96.75 386 ALA A C 1
ATOM 2947 O O . ALA A 1 386 ? 16.043 -1.642 -29.471 1.00 96.75 386 ALA A O 1
ATOM 2948 N N . ALA A 1 387 ? 18.238 -1.867 -29.023 1.00 94.69 387 ALA A N 1
ATOM 2949 C CA . ALA A 1 387 ? 18.384 -3.149 -29.714 1.00 94.69 387 ALA A CA 1
ATOM 2950 C C . ALA A 1 387 ? 17.535 -4.257 -29.065 1.00 94.69 387 ALA A C 1
ATOM 2952 O O . ALA A 1 387 ? 16.883 -5.030 -29.767 1.00 94.69 387 ALA A O 1
ATOM 2953 N N . ALA A 1 388 ? 17.478 -4.307 -27.731 1.00 94.44 388 ALA A N 1
ATOM 2954 C CA . ALA A 1 388 ? 16.643 -5.264 -27.008 1.00 94.44 388 ALA A CA 1
ATOM 2955 C C . ALA A 1 388 ? 15.141 -5.025 -27.234 1.00 94.44 388 ALA A C 1
ATOM 2957 O O . ALA A 1 388 ? 14.389 -5.985 -27.407 1.00 94.44 388 ALA A O 1
ATOM 2958 N N . ALA A 1 389 ? 14.698 -3.763 -27.290 1.00 96.88 389 ALA A N 1
ATOM 2959 C CA . ALA A 1 389 ? 13.314 -3.419 -27.614 1.00 96.88 389 ALA A CA 1
ATOM 2960 C C . ALA A 1 389 ? 12.935 -3.862 -29.035 1.00 96.88 389 ALA A C 1
ATOM 2962 O O . ALA A 1 389 ? 11.901 -4.504 -29.224 1.00 96.88 389 ALA A O 1
ATOM 2963 N N . GLN A 1 390 ? 13.793 -3.576 -30.021 1.00 96.12 390 GLN A N 1
ATOM 2964 C CA . GLN A 1 390 ? 13.597 -3.985 -31.416 1.00 96.12 390 GLN A CA 1
ATOM 2965 C C . GLN A 1 390 ? 13.547 -5.513 -31.546 1.00 96.12 390 GLN A C 1
ATOM 2967 O O . GLN A 1 390 ? 12.625 -6.048 -32.162 1.00 96.12 390 GLN A O 1
ATOM 2972 N N . ALA A 1 391 ? 14.478 -6.225 -30.903 1.00 94.94 391 ALA A N 1
ATOM 2973 C CA . ALA A 1 391 ? 14.502 -7.686 -30.888 1.00 94.94 391 ALA A CA 1
ATOM 2974 C C . ALA A 1 391 ? 13.245 -8.281 -30.234 1.00 94.94 391 ALA A C 1
ATOM 2976 O O . ALA A 1 391 ? 12.676 -9.240 -30.755 1.00 94.94 391 ALA A O 1
ATOM 2977 N N . LEU A 1 392 ? 12.771 -7.701 -29.125 1.00 95.31 392 LEU A N 1
ATOM 2978 C CA . LEU A 1 392 ? 11.558 -8.155 -28.449 1.00 95.31 392 LEU A CA 1
ATOM 2979 C C . LEU A 1 392 ? 10.304 -7.945 -29.310 1.00 95.31 392 LEU A C 1
ATOM 2981 O O . LEU A 1 392 ? 9.471 -8.848 -29.395 1.00 95.31 392 LEU A O 1
ATOM 2985 N N . LEU A 1 393 ? 10.174 -6.785 -29.963 1.00 96.69 393 LEU A N 1
ATOM 2986 C CA . LEU A 1 393 ? 9.075 -6.510 -30.893 1.00 96.69 393 LEU A CA 1
ATOM 2987 C C . LEU A 1 393 ? 9.105 -7.474 -32.081 1.00 96.69 393 LEU A C 1
ATOM 2989 O O . LEU A 1 393 ? 8.076 -8.057 -32.410 1.00 96.69 393 LEU A O 1
ATOM 2993 N N . HIS A 1 394 ? 10.282 -7.720 -32.661 1.00 95.38 394 HIS A N 1
ATOM 2994 C CA . HIS A 1 394 ? 10.441 -8.704 -33.728 1.00 95.38 394 HIS A CA 1
ATOM 2995 C C . HIS A 1 394 ? 10.048 -10.113 -33.270 1.00 95.38 394 HIS A C 1
ATOM 2997 O O . HIS A 1 394 ? 9.276 -10.787 -33.948 1.00 95.38 394 HIS A O 1
ATOM 3003 N N . ALA A 1 395 ? 10.532 -10.559 -32.109 1.00 94.50 395 ALA A N 1
ATOM 3004 C CA . ALA A 1 395 ? 10.247 -11.889 -31.568 1.00 94.50 395 ALA A CA 1
ATOM 3005 C C . ALA A 1 395 ? 8.764 -12.096 -31.216 1.00 94.50 395 ALA A C 1
ATOM 3007 O O . ALA A 1 395 ? 8.292 -13.230 -31.177 1.00 94.50 395 ALA A O 1
ATOM 3008 N N . ARG A 1 396 ? 8.025 -11.016 -30.937 1.00 93.56 396 ARG A N 1
ATOM 3009 C CA . ARG A 1 396 ? 6.610 -11.045 -30.531 1.00 93.56 396 ARG A CA 1
ATOM 3010 C C . ARG A 1 396 ? 5.680 -10.396 -31.559 1.00 93.56 396 ARG A C 1
ATOM 3012 O O . ARG A 1 396 ? 4.558 -10.028 -31.211 1.00 93.56 396 ARG A O 1
ATOM 3019 N N . ARG A 1 397 ? 6.130 -10.287 -32.812 1.00 93.75 397 ARG A N 1
ATOM 3020 C CA . ARG A 1 397 ? 5.401 -9.654 -33.921 1.00 93.75 397 ARG A CA 1
ATOM 3021 C C . ARG A 1 397 ? 4.008 -10.238 -34.149 1.00 93.75 397 ARG A C 1
ATOM 3023 O O . ARG A 1 397 ? 3.064 -9.489 -34.366 1.00 93.75 397 ARG A O 1
ATOM 3030 N N . ASP A 1 398 ? 3.858 -11.549 -33.974 1.00 92.94 398 ASP A N 1
ATOM 3031 C CA . ASP A 1 398 ? 2.612 -12.269 -34.260 1.00 92.94 398 ASP A CA 1
ATOM 3032 C C . ASP A 1 398 ? 1.477 -11.974 -33.257 1.00 92.94 398 ASP A C 1
ATOM 3034 O O . ASP A 1 398 ? 0.351 -12.426 -33.450 1.00 92.94 398 ASP A O 1
ATOM 3038 N N . LEU A 1 399 ? 1.738 -11.227 -32.173 1.00 93.06 399 LEU A N 1
ATOM 3039 C CA . LEU A 1 399 ? 0.711 -10.899 -31.176 1.00 93.06 399 LEU A CA 1
ATOM 3040 C C . LEU A 1 399 ? -0.352 -9.920 -31.697 1.00 93.06 399 LEU A C 1
ATOM 3042 O O . LEU A 1 399 ? -1.503 -10.006 -31.271 1.00 93.06 399 LEU A O 1
ATOM 3046 N N . ALA A 1 400 ? 0.047 -8.960 -32.535 1.00 91.25 400 ALA A N 1
ATOM 3047 C CA . ALA A 1 400 ? -0.812 -7.907 -33.078 1.00 91.25 400 ALA A CA 1
ATOM 3048 C C . ALA A 1 400 ? -0.087 -7.195 -34.238 1.00 91.25 400 ALA A C 1
ATOM 3050 O O . ALA A 1 400 ? 0.404 -6.082 -34.075 1.00 91.25 400 ALA A O 1
ATOM 3051 N N . VAL A 1 401 ? 0.047 -7.874 -35.382 1.00 93.00 401 VAL A N 1
ATOM 3052 C CA . VAL A 1 401 ? 0.887 -7.417 -36.508 1.00 93.00 401 VAL A CA 1
ATOM 3053 C C . VAL A 1 401 ? 0.436 -6.060 -37.061 1.00 93.00 401 VAL A C 1
ATOM 3055 O O . VAL A 1 401 ? 1.281 -5.195 -37.267 1.00 93.00 401 VAL A O 1
ATOM 3058 N N . ASP A 1 402 ? -0.870 -5.847 -37.240 1.00 92.88 402 ASP A N 1
ATOM 3059 C CA . ASP A 1 402 ? -1.401 -4.579 -37.766 1.00 92.88 402 ASP A CA 1
ATOM 3060 C C . ASP A 1 402 ? -1.121 -3.413 -36.802 1.00 92.88 402 ASP A C 1
ATOM 3062 O O . ASP A 1 402 ? -0.557 -2.394 -37.193 1.00 92.88 402 ASP A O 1
ATOM 3066 N N . ASP A 1 403 ? -1.420 -3.604 -35.509 1.00 94.31 403 ASP A N 1
ATOM 3067 C CA . ASP A 1 403 ? -1.142 -2.612 -34.463 1.00 94.31 403 ASP A CA 1
ATOM 3068 C C . ASP A 1 403 ? 0.371 -2.327 -34.338 1.00 94.31 403 ASP A C 1
ATOM 3070 O O . ASP A 1 403 ? 0.782 -1.199 -34.055 1.00 94.31 403 ASP A O 1
ATOM 3074 N N . LEU A 1 404 ? 1.216 -3.347 -34.546 1.00 94.94 404 LEU A N 1
ATOM 3075 C CA . LEU A 1 404 ? 2.668 -3.197 -34.577 1.00 94.94 404 LEU A CA 1
ATOM 3076 C C . LEU A 1 404 ? 3.109 -2.359 -35.779 1.00 94.94 404 LEU A C 1
ATOM 3078 O O . LEU A 1 404 ? 3.913 -1.447 -35.602 1.00 94.94 404 LEU A O 1
ATOM 3082 N N . ALA A 1 405 ? 2.596 -2.639 -36.978 1.00 95.50 405 ALA A N 1
ATOM 3083 C CA . ALA A 1 405 ? 2.920 -1.873 -38.177 1.00 95.50 405 ALA A CA 1
ATOM 3084 C C . ALA A 1 405 ? 2.533 -0.394 -38.010 1.00 95.50 405 ALA A C 1
ATOM 3086 O O . ALA A 1 405 ? 3.372 0.481 -38.235 1.00 95.50 405 ALA A O 1
ATOM 3087 N N . ASP 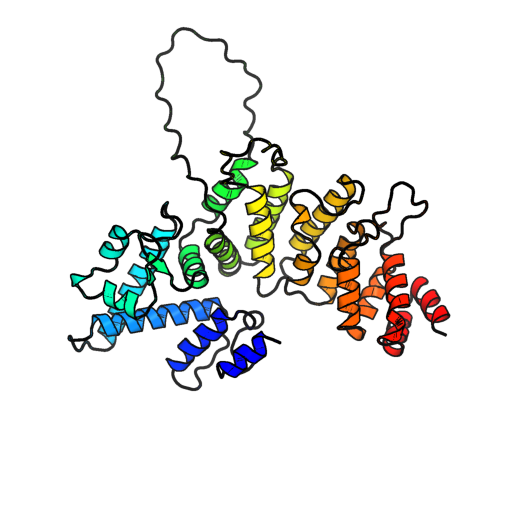A 1 406 ? 1.326 -0.117 -37.508 1.00 95.75 406 ASP A N 1
ATOM 3088 C CA . ASP A 1 406 ? 0.859 1.242 -37.208 1.00 95.75 406 ASP A CA 1
ATOM 3089 C C . ASP A 1 406 ? 1.773 1.950 -36.195 1.00 95.75 406 ASP A C 1
ATOM 3091 O O . ASP A 1 406 ? 2.173 3.102 -36.396 1.00 95.75 406 ASP A O 1
ATOM 3095 N N . ALA A 1 407 ? 2.156 1.256 -35.118 1.00 95.81 407 ALA A N 1
ATOM 3096 C CA . ALA A 1 407 ? 3.054 1.796 -34.101 1.00 95.81 407 ALA A CA 1
ATOM 3097 C C . ALA A 1 407 ? 4.455 2.111 -34.656 1.00 95.81 407 ALA A C 1
ATOM 3099 O O . ALA A 1 407 ? 5.030 3.145 -34.309 1.00 95.81 407 ALA A O 1
ATOM 3100 N N . LEU A 1 408 ? 5.001 1.247 -35.519 1.00 96.75 408 LEU A N 1
ATOM 3101 C CA . LEU A 1 408 ? 6.316 1.435 -36.137 1.00 96.75 408 LEU A CA 1
ATOM 3102 C C . LEU A 1 408 ? 6.316 2.600 -37.132 1.00 96.75 408 LEU A C 1
ATOM 3104 O O . LEU A 1 408 ? 7.240 3.414 -37.108 1.00 96.75 408 LEU A O 1
ATOM 3108 N N . VAL A 1 409 ? 5.266 2.726 -37.951 1.00 96.75 409 VAL A N 1
ATOM 3109 C CA . VAL A 1 409 ? 5.084 3.870 -38.859 1.00 96.75 409 VAL A CA 1
ATOM 3110 C C . VAL A 1 409 ? 4.989 5.172 -38.063 1.00 96.75 409 VAL A C 1
ATOM 3112 O O . VAL A 1 409 ? 5.672 6.143 -38.386 1.00 96.75 409 VAL A O 1
ATOM 3115 N N . ALA A 1 410 ? 4.199 5.189 -36.986 1.00 95.62 410 ALA A N 1
ATOM 3116 C CA . ALA A 1 410 ? 4.053 6.363 -36.128 1.00 95.62 410 ALA A CA 1
ATOM 3117 C C . ALA A 1 410 ? 5.356 6.753 -35.404 1.00 95.62 410 ALA A C 1
ATOM 3119 O O . ALA A 1 410 ? 5.561 7.930 -35.109 1.00 95.62 410 ALA A O 1
ATOM 3120 N N . ALA A 1 411 ? 6.235 5.788 -35.114 1.00 94.00 411 ALA A N 1
ATOM 3121 C CA . ALA A 1 411 ? 7.501 6.041 -34.433 1.00 94.00 411 ALA A CA 1
ATOM 3122 C C . ALA A 1 411 ? 8.519 6.802 -35.299 1.00 94.00 411 ALA A C 1
ATOM 3124 O O . ALA A 1 411 ? 9.344 7.527 -34.744 1.00 94.00 411 ALA A O 1
ATOM 3125 N N . GLY A 1 412 ? 8.478 6.639 -36.630 1.00 92.19 412 GLY A N 1
ATOM 3126 C CA . GLY A 1 412 ? 9.331 7.380 -37.571 1.00 92.19 412 GLY A CA 1
ATOM 3127 C C . GLY A 1 412 ? 10.836 7.256 -37.293 1.00 92.19 412 GLY A C 1
ATOM 3128 O O . GLY A 1 412 ? 11.561 8.246 -37.369 1.00 92.19 412 GLY A O 1
ATOM 3129 N N . HIS A 1 413 ? 11.299 6.064 -36.904 1.00 95.50 413 HIS A N 1
ATOM 3130 C CA . HIS A 1 413 ? 12.678 5.811 -36.476 1.00 95.50 413 HIS A CA 1
ATOM 3131 C C . HIS A 1 413 ? 13.365 4.776 -37.388 1.00 95.50 413 HIS A C 1
ATOM 3133 O O . HIS A 1 413 ? 12.709 3.800 -37.747 1.00 95.50 413 HIS A O 1
ATOM 3139 N N . PRO A 1 414 ? 14.680 4.871 -37.680 1.00 95.44 414 PRO A N 1
ATOM 3140 C CA . PRO A 1 414 ? 15.377 3.907 -38.548 1.00 95.44 414 PRO A CA 1
ATOM 3141 C C . PRO A 1 414 ? 15.204 2.435 -38.130 1.00 95.44 414 PRO A C 1
ATOM 3143 O O . PRO A 1 414 ? 14.863 1.582 -38.938 1.00 95.44 414 PRO A O 1
ATOM 3146 N N . ARG A 1 415 ? 15.318 2.139 -36.828 1.00 94.00 415 ARG A N 1
ATOM 3147 C CA . ARG A 1 415 ? 15.027 0.799 -36.266 1.00 94.00 415 ARG A CA 1
ATOM 3148 C C . ARG A 1 415 ? 13.594 0.311 -36.522 1.00 94.00 415 ARG A C 1
ATOM 3150 O O . ARG A 1 415 ? 13.353 -0.892 -36.590 1.00 94.00 415 ARG A O 1
ATOM 3157 N N . ALA A 1 416 ? 12.638 1.236 -36.618 1.00 94.06 416 ALA A N 1
ATOM 3158 C CA . ALA A 1 416 ? 11.256 0.914 -36.943 1.00 94.06 416 ALA A CA 1
ATOM 3159 C C . ALA A 1 416 ? 11.113 0.561 -38.429 1.00 94.06 416 ALA A C 1
ATOM 3161 O O . ALA A 1 416 ? 10.429 -0.404 -38.751 1.00 94.06 416 ALA A O 1
ATOM 3162 N N . GLU A 1 417 ? 11.806 1.286 -39.312 1.00 94.62 417 GLU A N 1
ATOM 3163 C CA . GLU A 1 417 ? 11.870 0.994 -40.750 1.00 94.62 417 GLU A CA 1
ATOM 3164 C C . GLU A 1 417 ? 12.507 -0.374 -41.023 1.00 94.62 417 GLU A C 1
ATOM 3166 O O . GLU A 1 417 ? 11.962 -1.158 -41.795 1.00 94.62 417 GLU A O 1
ATOM 3171 N N . GLU A 1 418 ? 13.606 -0.703 -40.336 1.00 94.44 418 GLU A N 1
ATOM 3172 C CA . GLU A 1 418 ? 14.231 -2.032 -40.402 1.00 94.44 418 GLU A CA 1
ATOM 3173 C C . GLU A 1 418 ? 13.251 -3.142 -40.008 1.00 94.44 418 GLU A C 1
ATOM 3175 O O . GLU A 1 418 ? 13.177 -4.181 -40.665 1.00 94.44 418 GLU A O 1
ATOM 3180 N N . LEU A 1 419 ? 12.485 -2.926 -38.933 1.00 94.06 419 LEU A N 1
ATOM 3181 C CA . LEU A 1 419 ? 11.511 -3.908 -38.474 1.00 94.06 419 LEU A CA 1
ATOM 3182 C C . LEU A 1 419 ? 10.321 -4.018 -39.436 1.00 94.06 419 LEU A C 1
ATOM 3184 O O . LEU A 1 419 ? 9.901 -5.133 -39.720 1.00 94.06 419 LEU A O 1
ATOM 3188 N N . LEU A 1 420 ? 9.818 -2.905 -39.978 1.00 94.50 420 LEU A N 1
ATOM 3189 C CA . LEU A 1 420 ? 8.779 -2.903 -41.014 1.00 94.50 420 LEU A CA 1
ATOM 3190 C C . LEU A 1 420 ? 9.233 -3.661 -42.265 1.00 94.50 42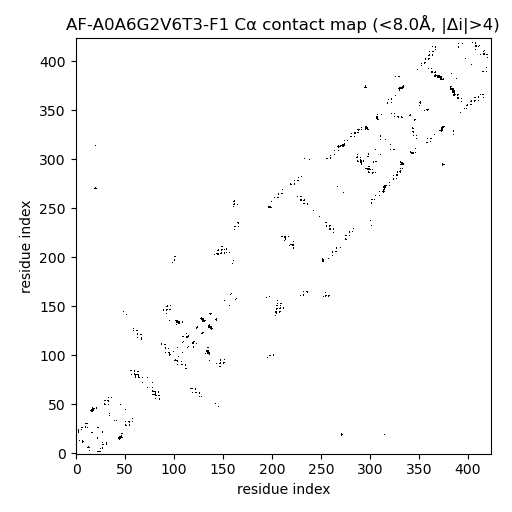0 LEU A C 1
ATOM 3192 O O . LEU A 1 420 ? 8.482 -4.484 -42.780 1.00 94.50 420 LEU A O 1
ATOM 3196 N N . ALA A 1 421 ? 10.471 -3.443 -42.715 1.00 93.88 421 ALA A N 1
ATOM 3197 C CA . ALA A 1 421 ? 11.044 -4.159 -43.851 1.00 93.88 421 ALA A CA 1
ATOM 3198 C C . ALA A 1 421 ? 11.164 -5.672 -43.599 1.00 93.88 421 ALA A C 1
ATOM 3200 O O . ALA A 1 421 ? 11.065 -6.448 -44.539 1.00 93.88 421 ALA A O 1
ATOM 3201 N N . ALA A 1 422 ? 11.357 -6.094 -42.345 1.00 91.06 422 ALA A N 1
ATOM 3202 C CA . ALA A 1 422 ? 11.382 -7.505 -41.960 1.00 91.06 422 ALA A CA 1
ATOM 3203 C C . ALA A 1 422 ? 9.983 -8.134 -41.777 1.00 91.06 422 ALA A C 1
ATOM 3205 O O . ALA A 1 422 ? 9.889 -9.354 -41.630 1.00 91.06 422 ALA A O 1
ATOM 3206 N N . LEU A 1 423 ? 8.921 -7.322 -41.708 1.00 87.44 423 LEU A N 1
ATOM 3207 C CA . LEU A 1 423 ? 7.525 -7.771 -41.614 1.00 87.44 423 LEU A CA 1
ATOM 3208 C C . LEU A 1 423 ? 6.828 -7.854 -42.981 1.00 87.44 423 LEU A C 1
ATOM 3210 O O . LEU A 1 423 ? 5.837 -8.575 -43.092 1.00 87.44 423 LEU A O 1
ATOM 3214 N N . ALA A 1 424 ? 7.319 -7.100 -43.970 1.00 81.38 424 ALA A N 1
ATOM 3215 C CA . ALA A 1 424 ? 6.883 -7.134 -45.367 1.00 81.38 424 ALA A CA 1
ATOM 3216 C C . ALA A 1 424 ? 7.391 -8.392 -46.086 1.00 81.38 424 ALA A C 1
ATOM 3218 O O . ALA A 1 424 ? 6.629 -8.912 -46.935 1.00 81.38 424 ALA A O 1
#

Foldseek 3Di:
DVLVVLLVVLVHDPQQADFLQSRDNVLSVLSSVLQVVDPPPPDDHYHSVVSLVSSLLVLLLQLLCQLCVPVPDDPVSSNVSSVLSSVLVLVQLQCLVPPVQQFDAPVSCCVSQPVVSCRSVSNVVSQQWHDDDRGIHGNDPLSSLLSNLVNDPLVVVLCVQFVVQLPDDPDPDDDDDDDDPDDDDDDPDDDPPPPDQRAPVSLSNNLSNLLVCCVPPNPVRSLVVLVVLVVRLVRHDQPPPPPPDPDDDPVRGDNLCSSLCSNLVNQLSDSANVSNLVSLLVLLVQQLVCCVVVQLQAGDGSSLSCFLVSLVRGHYDPLSSLVSLLSNQLRHHDDDPDDQRRGSLSSLLVVCLVCVLVSLLSLLVSLPFQCFHRDDPPDPDTATSNNSSLVSCLVCCVSCVVSNLVSLVVSPDPSSVVSNVVSD

Sequence (424 aa):
GQAERAREGLGLPPDSLAAGHDRHPLTLRLLAEVREALPPDTPGRPGTEEVFAAHLDLMCLRIAVRIAAGTRPGPTAVRRLAARVAGQVHEAARRCLGPGQGELDRAAFEELFPWRTGWAPAVLTEGLLVPAGAGYRFAHEEVGDWIQSTHLDLDAALRALVHRWHAEPAEDDGRVPRPRRGAPAEDPQPAGPRSLPVPRHRIGPVIQALLLLARRHGTAALAHRLADLIEALDRLPEGTADAADGDRALPLSDPRWWAARLLAETLLRVPDARPYLGVLRLLAGRVVRSSAEADGGGASGAYAAFGPWFWRGPRLPEADRMDLFRRLVPADGPPGEGDGDTRFLDAVARRLAAHPRTVMPLLCAWFTDERELAAAPDTPVRLTVAAAAQALLHARRDLAVDDLADALVAAGHPRAEELLAALA

Secondary structure (DSSP, 8-state):
-HHHHHHHHTT--TTSS-TT-TT-HHHHHHHHHHHHHSPTT------HHHHHHHHHHHHHHHHHHHHTTTT---HHHHHHHHHHHHHHHHHHHHHHTSTTTTPEEHHHHHHHS-GGGTHHHHHHHTTSEEEETTEEEESSHHHHHHHHHTT--HHHHHHHHTGGGT---S---S----------------PPP--PPPPGGGGHHHHHHHHHHHHHH-HHHHHHHHHHHHHHHHHSPPP-----STT-------HHHHHHHHHHHHHHH-S--GGGHHHHHHHHHHHHHHHHHTTTSSS-GGGGGSSHHHHHSS---HHHHHHHHHHHGGGPPS--SS-TTS-HHHHHHHHHHH-HHHHHHHHHTTTT--PBPP--TT-SSPPBHHHHHHHHHHHTGGGSHHHHHHHHHHHT-HHHHHHHHHH-

Nearest PDB structures (foldseek):
  4n5c-assembly4_D  TM=2.183E-01  e=3.455E-01  Saccharomyces cerevisiae S288C
  8rc4-assembly1_h  TM=1.823E-01  e=8.223E+00  Homo sapiens

Radius of gyration: 27.54 Å; Cα contacts (8 Å, |Δi|>4): 500; chains: 1; bounding box: 78×38×86 Å

pLDDT: mean 84.96, std 17.77, range [32.88, 98.56]